Protein 5TQM (pdb70)

CATH classification: 3.40.50.720

Radius of gyration: 25.72 Å; Cα contacts (8 Å, |Δi|>4): 1375; chains: 2; bounding box: 49×78×56 Å

Organism: Sorghum bicolor (NCBI:txid4558)

Nearest PDB structures (foldseek):
  5tqm-assembly2_B  TM=1.002E+00  e=3.250E-68  Sorghum bicolor
  4r1s-assembly2_B  TM=9.923E-01  e=6.490E-55  Petunia x hybrida
  4r1t-assembly1_A  TM=9.819E-01  e=5.863E-53  Petunia x hybrida
  4r1u-assembly1_A  TM=9.666E-01  e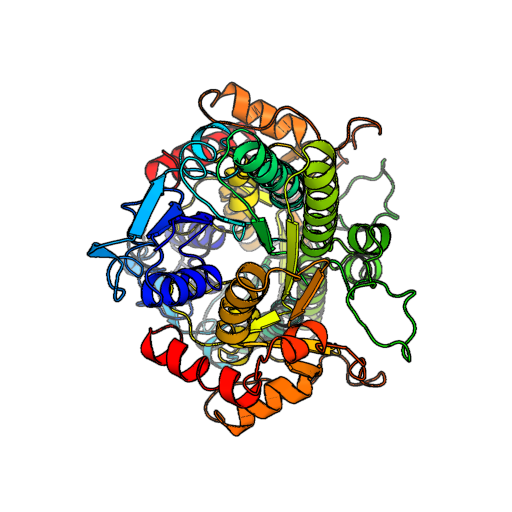=1.944E-49  Medicago truncatula
  4r1u-assembly2_B  TM=9.694E-01  e=1.225E-47  Medicago truncatula

B-factor: mean 86.76, std 12.51, range [52.43, 139.42]

Sequence (630 aa):
GQTVCVTGAAGYIASWLVKMLLEKGYTVKGTVRNPDDPKNAHLKALDGAAERLILCKADLLDYDAICCRAVQGCQGVFHTASPVTDDPEQMVEPAVRGTEYVINAAAEAGTVRRVVFTSSIGAVTMDPSRGPDVVVDESCWSDLEFCKKTRNWYCYGKAVAEQAAWDAARQRGVDLVVVNPVLVVGPLLQPTVNASIAHVLKYLDGSARTFANAVQAYVDVRDVADAHLRVFESPAASGRYLCAERVLHREDVVRILAKLFPEYPVPTRCSDEVNPRKQPYKFSNQKLRDLGLEFRPVSQSLYDDTVKNLQEKGHLPGQTVCVTGAAGYIASWLVKMLLEKGYTVKGTVRNPDDPKNAHLKALDGAAERLILCKADLLDYDAICCRAVQGCQGVFHTASPVTDDPEQMVEPAVRGTEYVINAAAEAGTVRRVVFTSSIGAVTMDPSRGPDVVVDESCWSDLEFCKKTRNWYCYGKAVAEQAAWDAARQRRGVDLVVVNPVLVVGPLLQPTVNASIAHVLKYLDGSARTFANAVQQAYVDVRDVADAHLRVFESPAASGRYLCAERVLHREDVVRILAKLFPEYPVPTRCSDEVNPRKQPYKFSNQKLRDLGLEFRPVSQSLYDTVKNLQEKGHLP

Secondary structure (DSSP, 8-state):
--EEEEETTTSHHHHHHHHHHHTTT-EEEEEES-TTSGGGGGGTTSTTHHHHEEEEE--TT-HHHHHHHHTT-SEEEE-----SS-HHHHHHHHHHHHHHHHHHHHHSS--SEEEEE--GGGTS--TTS-SSS-B-TT----HHHHHHTT-HHHHHHHHHHHHHHHHHHHHT--EEEEEE-EEES---SSS--HHHHHHHHHHSSS-SSB-S-EEEEEEHHHHHHHHHHHHH-TT--B--EE-SEEEEHHHHHHHHHHH-TTS----SBS--SSPPPPPPPB--HHHHTTT--PPPHHHHHHHHHHHHHHTTS--/--EEEEETTTSHHHHHHHHHHHTTT-EEEEEES-TTSGGGTTTTTSTTHHHHEEEEE--TT-HHHHHHHHTT-SEEEE-----SS-HHHHHHHHHHHHHHHHHHHHHHS--SEEEEE--GGGTS--TTS-SSS-B-TT----HHHHHHTT-HHHHHHHHHHHHHHHHHHHHT--EEEEEE-EEES---SSS--HHHHHHHTTTSSS-SSB-S-EEEEEEHHHHHHHHHHHHH-TT--B--EE-SEEEEHHHHHHHHHHH-TTS----SBS-SSSPPPPPPPB--HHHHTTT--PPPHHHHHHHHHHHHHHTTS--

Foldseek 3Di:
DFEEEEEPCLDFLNVLLLQVQQVVVYQYEYEDQDCPDCQCVLQCPHNRCVPRYHYQHDDLLRLVSLLVRLPRGQEYEYEDADQDLPQVRHAPSLQNSLLSNLCSNLVDDNHQEYEYEAACLQFPADPVDDQADAGEQPGGHDLVSCVVVSVNNSNRSNNNVVSNVVSCVVSVHHYEYEYEWLEFFAGSGLDDDDSVCVVCCQQAVVDQAAELDKTFYAYSNLRSVLSVLLRPPPVRHGYAYGTDDMDTRQVSLVLCCVVPVVGNGYNHHPPVDDDRDDTGHYDRVSSVVSVRDTDDPSVRSVNRVVNCVVSPVHD/DFEEEEEPCLDFLNVLLLQVQQVVVYQYEYEDQDPPDCQCVLNCPHDRCVPRYHYQHDDLLRLVSLLVRPAQGQEYEYEDADQDLPLVRHAPSLQNSLLSNLVSNLVNVNHQEYEYEAACLQWPADPVDDQADAGEQPGGHDLVSCVVVSVNNSNRSNNSVVSNVVSCVVSVHHYEYEYEWLEFFAGSGLDDDDSVCVVCCQQAVVDQAAELDKTFYAYSNLRSVLSVLLRPDPVRHGYAYGTDDMDTRQVSLVLCCVVPVVGNGYNHHPDPDDDRDDTGHYDRVSSVVSVRDTDDPSVRSVNRVVNCVVSVVHD

Solvent-accessible surface area: 25785 Å² total; per-residue (Å²): 112,70,37,0,0,0,0,24,0,19,28,15,38,3,0,21,1,0,56,27,0,1,106,127,28,19,34,0,8,0,3,24,170,86,27,133,54,106,129,1,62,34,0,101,87,26,120,6,5,105,133,63,23,100,31,27,119,3,56,34,28,56,70,94,1,2,30,157,3,0,59,54,2,62,0,0,0,4,21,16,40,36,90,50,58,22,43,12,39,0,29,44,10,6,20,78,2,3,61,38,0,0,35,2,3,32,118,59,66,76,20,104,3,0,0,2,10,2,7,13,3,0,4,21,43,36,93,100,69,29,123,105,61,67,0,47,22,92,23,92,15,54,80,136,63,0,39,65,20,31,19,57,56,12,55,0,10,5,44,2,0,85,9,0,64,62,4,5,82,128,133,67,17,66,11,0,0,0,2,7,8,33,6,0,0,8,3,51,6,81,70,53,34,49,18,0,43,79,4,22,6,6,2,74,9,31,0,75,8,3,22,30,34,36,43,2,12,1,1,0,37,0,0,0,34,0,1,7,85,0,2,81,23,115,95,5,74,26,19,12,2,0,1,38,97,18,14,10,48,80,65,3,6,52,32,1,36,171,83,8,105,117,28,69,18,6,118,100,6,70,40,102,130,86,119,89,119,156,72,29,121,50,25,16,98,62,0,121,108,47,48,12,89,31,89,61,2,45,108,0,1,84,47,0,0,75,16,0,45,132,119,66,54,6,138,112,73,34,0,0,0,1,24,0,20,29,15,37,3,0,26,1,0,58,26,0,1,107,118,28,19,33,0,35,0,2,22,161,80,25,130,55,108,138,0,67,34,0,111,88,24,125,8,3,105,122,64,25,85,29,20,122,2,53,34,26,62,67,98,4,1,30,152,1,0,44,48,0,70,0,0,0,4,22,15,43,36,89,51,73,22,42,8,41,0,31,41,11,5,22,76,2,3,64,40,0,1,38,1,2,27,102,33,67,64,19,106,4,0,0,3,11,2,9,15,3,0,3,19,41,36,91,97,68,26,120,102,64,66,0,45,18,90,22,96,16,54,81,73,59,0,44,65,26,69,42,52,58,12,54,0,8,4,43,0,0,81,10,0,63,62,5,6,82,147,104,66,16,64,10,0,0,0,1,7,8,33,7,0,0,15,2,49,4,78,77,54,35,50,20,0,43,85,4,20,6,7,2,73,9,39,0,77,7,1,23,25,34,32,37,2,13,0,1,0,39,0,0,0,31,0,1,6,87,0,2,81,24,116,97,4,71,23,21,12,3,0,1,34,102,22,13,12,46,77,69,4,6,54,37,2,38,170,90,7,102,117,25,67,18,7,120,103,4,79,32,124,139,88,113,99,122,159,75,26,114,50,26,16,98,66,0,117,108,44,49,13,91,32,91,61,2,43,99,1,1,80,38,0,0,76,17,0,49,133,108,67,56,7,139

InterPro domains:
  IPR001509 NAD-dependent epimerase/dehydratase [PF01370] (34-267)
  IPR036291 NAD(P)-binding domain superfamily [SSF51735] (29-338)
  IPR050425 NAD(P)-dependent dehydratase-like [PTHR10366] (33-331)

Structure (mmCIF, N/CA/C/O backbone):
data_5TQM
#
_entry.id   5TQM
#
_cell.length_a   72.231
_cell.length_b   72.231
_cell.length_c   123.055
_cell.angle_alpha   90.00
_cell.angle_beta   90.00
_cell.angle_gamma   120.00
#
_symmetry.space_group_name_H-M   'P 32'
#
loop_
_entity.id
_entity.type
_entity.pdbx_description
1 polymer 'Cinnamoyl-CoA Reductase'
2 non-polymer 'NADP NICOTINAMIDE-ADENINE-DINUCLEOTIDE PHOSPHATE'
3 non-polymer GLYCEROL
4 non-polymer 2,3-DIHYDROXY-1,4-DITHIOBUTANE
#
loop_
_atom_site.group_PDB
_atom_site.id
_atom_site.type_symbol
_atom_site.label_atom_id
_atom_site.label_alt_id
_atom_site.label_comp_id
_atom_site.label_asym_id
_atom_site.label_entity_id
_atom_site.label_seq_id
_atom_site.pdbx_PDB_ins_code
_atom_site.Cartn_x
_atom_site.Cartn_y
_atom_site.Cartn_z
_atom_site.occupancy
_atom_site.B_iso_or_equiv
_atom_site.auth_seq_id
_atom_site.auth_comp_id
_atom_site.auth_asym_id
_atom_site.auth_atom_id
_atom_site.pdbx_PDB_model_num
ATOM 1 N N . GLY A 1 37 ? 52.938 24.515 -12.711 1.00 84.92 31 GLY A N 1
ATOM 2 C CA . GLY A 1 37 ? 52.128 25.169 -11.699 1.00 90.02 31 GLY A CA 1
ATOM 3 C C . GLY A 1 37 ? 52.907 25.486 -10.434 1.00 90.20 31 GLY A C 1
ATOM 4 O O . GLY A 1 37 ? 52.696 24.860 -9.394 1.00 88.40 31 GLY A O 1
ATOM 7 N N . GLN A 1 38 ? 53.807 26.464 -10.527 1.00 92.37 32 GLN A N 1
ATOM 8 C CA . GLN A 1 38 ? 54.624 26.887 -9.390 1.00 88.93 32 GLN A CA 1
ATOM 9 C C . GLN A 1 38 ? 54.303 28.326 -9.001 1.00 87.50 32 GLN A C 1
ATOM 10 O O . GLN A 1 38 ? 53.511 28.995 -9.666 1.00 89.20 32 GLN A O 1
ATOM 24 N N . THR A 1 39 ? 54.935 28.796 -7.927 1.00 86.95 33 THR A N 1
ATOM 25 C CA . THR A 1 39 ? 54.721 30.152 -7.427 1.00 83.88 33 THR A CA 1
ATOM 26 C C . THR A 1 39 ? 56.039 30.918 -7.394 1.00 79.60 33 THR A C 1
ATOM 27 O O . THR A 1 39 ? 57.049 30.404 -6.910 1.00 79.16 33 THR A O 1
ATOM 38 N N . VAL A 1 40 ? 56.015 32.153 -7.893 1.00 73.72 34 VAL A N 1
ATOM 39 C CA . VAL A 1 40 ? 57.217 32.979 -7.982 1.00 73.40 34 VAL A CA 1
ATOM 40 C C . VAL A 1 40 ? 56.949 34.413 -7.533 1.00 68.80 34 VAL A C 1
ATOM 41 O O . VAL A 1 40 ? 55.809 34.875 -7.554 1.00 69.97 34 VAL A O 1
ATOM 54 N N . CYS A 1 41 ? 58.013 35.107 -7.133 1.00 68.45 35 CYS A N 1
ATOM 55 C CA . CYS A 1 41 ? 57.923 36.496 -6.691 1.00 68.93 35 CYS A CA 1
ATOM 56 C C . CYS A 1 41 ? 58.640 37.423 -7.660 1.00 66.87 35 CYS A C 1
ATOM 57 O O . CYS A 1 41 ? 59.710 37.092 -8.168 1.00 71.16 35 CYS A O 1
ATOM 65 N N . VAL A 1 42 ? 58.043 38.584 -7.909 1.00 67.13 36 VAL A N 1
ATOM 66 C CA . VAL A 1 42 ? 58.633 39.586 -8.790 1.00 76.42 36 VAL A CA 1
ATOM 67 C C . VAL A 1 42 ? 58.522 40.950 -8.129 1.00 69.74 36 VAL A C 1
ATOM 68 O O . VAL A 1 42 ? 57.421 41.460 -7.916 1.00 66.97 36 VAL A O 1
ATOM 81 N N . THR A 1 43 ? 59.670 41.541 -7.813 1.00 70.83 37 THR A N 1
ATOM 82 C CA . THR A 1 43 ? 59.700 42.814 -7.106 1.00 75.40 37 THR A CA 1
ATOM 83 C C . THR A 1 43 ? 59.598 43.980 -8.079 1.00 73.46 37 THR A C 1
ATOM 84 O O . THR A 1 43 ? 60.214 43.962 -9.146 1.00 80.11 37 THR A O 1
ATOM 95 N N . GLY A 1 44 ? 58.819 44.993 -7.708 1.00 70.18 38 GLY A N 1
ATOM 96 C CA . GLY A 1 44 ? 58.580 46.123 -8.588 1.00 80.03 38 GLY A CA 1
ATOM 97 C C . GLY A 1 44 ? 57.860 45.645 -9.833 1.00 79.15 38 GLY A C 1
ATOM 98 O O . GLY A 1 44 ? 58.244 45.979 -10.952 1.00 74.80 38 GLY A O 1
ATOM 102 N N . ALA A 1 45 ? 56.813 44.852 -9.623 1.00 78.62 39 ALA A N 1
ATOM 103 C CA . ALA A 1 45 ? 56.164 44.101 -10.694 1.00 73.04 39 ALA A CA 1
ATOM 104 C C . ALA A 1 45 ? 55.526 44.980 -11.769 1.00 79.38 39 ALA A C 1
ATOM 105 O O . ALA A 1 45 ? 55.242 44.504 -12.869 1.00 101.22 39 ALA A O 1
ATOM 112 N N . ALA A 1 46 ? 55.312 46.255 -11.458 1.00 73.37 40 ALA A N 1
ATOM 113 C CA . ALA A 1 46 ? 54.660 47.173 -12.388 1.00 68.81 40 ALA A CA 1
ATOM 114 C C . ALA A 1 46 ? 55.668 48.136 -13.006 1.00 70.74 40 ALA A C 1
ATOM 115 O O . ALA A 1 46 ? 55.331 49.273 -13.345 1.00 64.58 40 ALA A O 1
ATOM 122 N N . GLY A 1 47 ? 56.905 47.670 -13.149 1.00 69.63 41 GLY A N 1
ATOM 123 C CA . GLY A 1 47 ? 57.950 48.442 -13.798 1.00 71.53 41 GLY A CA 1
ATOM 124 C C . GLY A 1 47 ? 57.953 48.186 -15.294 1.00 74.68 41 GLY A C 1
ATOM 125 O O . GLY A 1 47 ? 57.156 47.395 -15.798 1.00 69.71 41 GLY A O 1
ATOM 129 N N . TYR A 1 48 ? 58.854 48.856 -16.004 1.00 71.35 42 TYR A N 1
ATOM 130 C CA . TYR A 1 48 ? 58.945 48.718 -17.451 1.00 64.01 42 TYR A CA 1
ATOM 131 C C . TYR A 1 48 ? 59.281 47.287 -17.862 1.00 68.42 42 TYR A C 1
ATOM 132 O O . TYR A 1 48 ? 58.530 46.650 -18.601 1.00 73.81 42 TYR A O 1
ATOM 150 N N . ILE A 1 49 ? 60.409 46.787 -17.373 1.00 66.73 43 ILE A N 1
ATOM 151 C CA . ILE A 1 49 ? 60.851 45.432 -17.682 1.00 61.83 43 ILE A CA 1
ATOM 152 C C . ILE A 1 49 ? 60.039 44.393 -16.907 1.00 65.87 43 ILE A C 1
ATOM 153 O O . ILE A 1 49 ? 59.823 43.281 -17.386 1.00 56.75 43 ILE A O 1
ATOM 169 N N . ALA A 1 50 ? 59.589 44.760 -15.712 1.00 80.08 44 ALA A N 1
ATOM 170 C CA . ALA A 1 50 ? 58.883 43.825 -14.840 1.00 76.63 44 ALA A CA 1
ATOM 171 C C . ALA A 1 50 ? 57.492 43.478 -15.370 1.00 74.73 44 ALA A C 1
ATOM 172 O O . ALA A 1 50 ? 57.113 42.307 -15.404 1.00 71.79 44 ALA A O 1
ATOM 179 N N . SER A 1 51 ? 56.738 44.495 -15.778 1.00 70.45 45 SER A N 1
ATOM 180 C CA . SER A 1 51 ? 55.375 44.298 -16.269 1.00 77.50 45 SER A CA 1
ATOM 181 C C . SER A 1 51 ? 55.323 43.256 -17.386 1.00 76.18 45 SER A C 1
ATOM 182 O O . SER A 1 51 ? 54.333 42.537 -17.534 1.00 71.65 45 SER A O 1
ATOM 190 N N . TRP A 1 52 ? 56.394 43.178 -18.169 1.00 78.20 46 TRP A N 1
ATOM 191 C CA . TRP A 1 52 ? 56.494 42.182 -19.228 1.00 72.77 46 TRP A CA 1
ATOM 192 C C . TRP A 1 52 ? 56.835 40.808 -18.661 1.00 72.37 46 TRP A C 1
ATOM 193 O O . TRP A 1 52 ? 56.454 39.786 -19.229 1.00 69.56 46 TRP A O 1
ATOM 214 N N . LEU A 1 53 ? 57.553 40.788 -17.541 1.00 85.23 47 LEU A N 1
ATOM 215 C CA . LEU A 1 53 ? 57.929 39.532 -16.900 1.00 77.35 47 LEU A CA 1
ATOM 216 C C . LEU A 1 53 ? 56.701 38.839 -16.326 1.00 70.83 47 LEU A C 1
ATOM 217 O O . LEU A 1 53 ? 56.578 37.616 -16.391 1.00 65.95 47 LEU A O 1
ATOM 233 N N . VAL A 1 54 ? 55.792 39.635 -15.771 1.00 73.62 48 VAL A N 1
ATOM 234 C CA . VAL A 1 54 ? 54.560 39.113 -15.195 1.00 76.53 48 VAL A CA 1
ATOM 235 C C . VAL A 1 54 ? 53.670 38.493 -16.269 1.00 77.53 48 VAL A C 1
ATOM 236 O O . VAL A 1 54 ? 53.102 37.417 -16.070 1.00 73.77 48 VAL A O 1
ATOM 249 N N . LYS A 1 55 ? 53.551 39.176 -17.404 1.00 75.98 49 LYS A N 1
ATOM 250 C CA . LYS A 1 55 ? 52.719 38.698 -18.504 1.00 77.37 49 LYS A CA 1
ATOM 251 C C . LYS A 1 55 ? 53.167 37.313 -18.960 1.00 77.10 49 LYS A C 1
ATOM 252 O O . LYS A 1 55 ? 52.352 36.401 -19.099 1.00 71.58 49 LYS A O 1
ATOM 271 N N . MET A 1 56 ? 54.467 37.166 -19.191 1.00 73.33 50 MET A N 1
ATOM 272 C CA . MET A 1 56 ? 55.024 35.899 -19.642 1.00 72.02 50 MET A CA 1
ATOM 273 C C . MET A 1 56 ? 54.853 34.814 -18.588 1.00 76.52 50 MET A C 1
ATOM 274 O O . MET A 1 56 ? 54.525 33.672 -18.911 1.00 76.88 50 MET A O 1
ATOM 288 N N . LEU A 1 57 ? 55.079 35.173 -17.328 1.00 79.39 51 LEU A N 1
ATOM 289 C CA . LEU A 1 57 ? 54.907 34.236 -16.226 1.00 76.38 51 LEU A CA 1
ATOM 290 C C . LEU A 1 57 ? 53.455 33.780 -16.116 1.00 80.63 51 LEU A C 1
ATOM 291 O O . LEU A 1 57 ? 53.175 32.582 -16.121 1.00 85.04 51 LEU A O 1
ATOM 307 N N . LEU A 1 58 ? 52.536 34.738 -16.031 1.00 74.94 52 LEU A N 1
ATOM 308 C CA . LEU A 1 58 ? 51.115 34.426 -15.910 1.00 79.27 52 LEU A CA 1
ATOM 309 C C . LEU A 1 58 ? 50.614 33.553 -17.058 1.00 85.50 52 LEU A C 1
ATOM 310 O O . LEU A 1 58 ? 49.676 32.778 -16.888 1.00 87.92 52 LEU A O 1
ATOM 326 N N . GLU A 1 59 ? 51.248 33.674 -18.221 1.00 86.95 53 GLU A N 1
ATOM 327 C CA . GLU A 1 59 ? 50.816 32.944 -19.411 1.00 90.40 53 GLU A CA 1
ATOM 328 C C . GLU A 1 59 ? 51.255 31.478 -19.410 1.00 91.67 53 GLU A C 1
ATOM 329 O O . GLU A 1 59 ? 50.758 30.684 -20.211 1.00 97.44 53 GLU A O 1
ATOM 341 N N . LYS A 1 60 ? 52.179 31.125 -18.520 1.00 91.06 54 LYS A N 1
ATOM 342 C CA . LYS A 1 60 ? 52.697 29.757 -18.449 1.00 91.88 54 LYS A CA 1
ATOM 343 C C . LYS A 1 60 ? 52.262 29.036 -17.176 1.00 91.19 54 LYS A C 1
ATOM 344 O O . LYS A 1 60 ? 52.894 28.066 -16.757 1.00 88.55 54 LYS A O 1
ATOM 363 N N . GLY A 1 61 ? 51.185 29.513 -16.563 1.00 91.29 55 GLY A N 1
ATOM 364 C CA . GLY A 1 61 ? 50.608 28.848 -15.409 1.00 94.40 55 GLY A CA 1
ATOM 365 C C . GLY A 1 61 ? 51.388 29.063 -14.127 1.00 95.25 55 GLY A C 1
ATOM 366 O O . GLY A 1 61 ? 51.391 28.200 -13.247 1.00 104.57 55 GLY A O 1
ATOM 370 N N . TYR A 1 62 ? 52.045 30.214 -14.019 1.00 92.14 56 TYR A N 1
ATOM 371 C CA . TYR A 1 62 ? 52.773 30.576 -12.807 1.00 86.01 56 TYR A CA 1
ATOM 372 C C . TYR A 1 62 ? 51.935 31.474 -11.908 1.00 87.22 56 TYR A C 1
ATOM 373 O O . TYR A 1 62 ? 51.247 32.377 -12.388 1.00 87.24 56 TYR A O 1
ATOM 391 N N . THR A 1 63 ? 52.002 31.223 -10.604 1.00 85.81 57 THR A N 1
ATOM 392 C CA . THR A 1 63 ? 51.442 32.138 -9.616 1.00 81.63 57 THR A CA 1
ATOM 393 C C . THR A 1 63 ? 52.476 33.218 -9.330 1.00 78.32 57 THR A C 1
ATOM 394 O O . THR A 1 63 ? 53.574 32.924 -8.861 1.00 82.80 57 THR A O 1
ATOM 405 N N . VAL A 1 64 ? 52.123 34.466 -9.621 1.00 74.73 58 VAL A N 1
ATOM 406 C CA . VAL A 1 64 ? 53.065 35.572 -9.498 1.00 77.42 58 VAL A CA 1
ATOM 407 C C . VAL A 1 64 ? 52.686 36.490 -8.346 1.00 78.65 58 VAL A C 1
ATOM 408 O O . VAL A 1 64 ? 51.626 37.116 -8.363 1.00 79.11 58 VAL A O 1
ATOM 421 N N . LYS A 1 65 ? 53.562 36.560 -7.347 1.00 78.20 59 LYS A N 1
ATOM 422 C CA . LYS A 1 65 ? 53.419 37.520 -6.260 1.00 78.93 59 LYS A CA 1
ATOM 423 C C . LYS A 1 65 ? 54.181 38.788 -6.625 1.00 73.21 59 LYS A C 1
ATOM 424 O O . LYS A 1 65 ? 55.411 38.783 -6.694 1.00 69.94 59 LYS A O 1
ATOM 428 N N . GLY A 1 66 ? 53.444 39.868 -6.865 1.00 71.75 60 GLY A N 1
ATOM 429 C CA . GLY A 1 66 ? 54.031 41.110 -7.336 1.00 71.69 60 GLY A CA 1
ATOM 430 C C . GLY A 1 66 ? 54.161 42.149 -6.244 1.00 73.90 60 GLY A C 1
ATOM 431 O O . GLY A 1 66 ? 53.161 42.671 -5.757 1.00 76.85 60 GLY A O 1
ATOM 435 N N . THR A 1 67 ? 55.395 42.470 -5.872 1.00 71.18 61 THR A N 1
ATOM 436 C CA . THR A 1 67 ? 55.626 43.449 -4.818 1.00 77.60 61 THR A CA 1
ATOM 437 C C . THR A 1 67 ? 55.540 44.852 -5.404 1.00 76.64 61 THR A C 1
ATOM 438 O O . THR A 1 67 ? 56.241 45.177 -6.361 1.00 74.96 61 THR A O 1
ATOM 449 N N . VAL A 1 68 ? 54.659 45.668 -4.836 1.00 79.94 62 VAL A N 1
ATOM 450 C CA . VAL A 1 68 ? 54.560 47.073 -5.208 1.00 83.26 62 VAL A CA 1
ATOM 451 C C . VAL A 1 68 ? 54.323 47.907 -3.955 1.00 84.39 62 VAL A C 1
ATOM 452 O O . VAL A 1 68 ? 53.879 47.391 -2.931 1.00 88.95 62 VAL A O 1
ATOM 465 N N . ARG A 1 69 ? 54.637 49.194 -4.042 1.00 83.20 63 ARG A N 1
ATOM 466 C CA . ARG A 1 69 ? 54.455 50.118 -2.930 1.00 81.69 63 ARG A CA 1
ATOM 467 C C . ARG A 1 69 ? 53.015 50.141 -2.418 1.00 89.13 63 ARG A C 1
ATOM 468 O O . ARG A 1 69 ? 52.783 50.162 -1.209 1.00 99.33 63 ARG A O 1
ATOM 489 N N . ASN A 1 70 ? 52.056 50.142 -3.340 1.00 90.16 64 ASN A N 1
ATOM 490 C CA . ASN A 1 70 ? 50.639 50.214 -2.989 1.00 93.26 64 ASN A CA 1
ATOM 491 C C . ASN A 1 70 ? 49.771 49.438 -3.984 1.00 91.04 64 ASN A C 1
ATOM 492 O O . ASN A 1 70 ? 49.385 49.980 -5.019 1.00 89.95 64 ASN A O 1
ATOM 503 N N . PRO A 1 71 ? 49.456 48.167 -3.669 1.00 91.18 65 PRO A N 1
ATOM 504 C CA . PRO A 1 71 ? 48.698 47.272 -4.556 1.00 90.21 65 PRO A CA 1
ATOM 505 C C . PRO A 1 71 ? 47.430 47.868 -5.174 1.00 92.67 65 PRO A C 1
ATOM 506 O O . PRO A 1 71 ? 46.971 47.354 -6.195 1.00 99.12 65 PRO A O 1
ATOM 517 N N . ASP A 1 72 ? 46.880 48.920 -4.574 1.00 92.26 66 ASP A N 1
ATOM 518 C CA . ASP A 1 72 ? 45.627 49.508 -5.046 1.00 95.02 66 ASP A CA 1
ATOM 519 C C . ASP A 1 72 ? 45.817 50.921 -5.591 1.00 91.35 66 ASP A C 1
ATOM 520 O O . ASP A 1 72 ? 44.854 51.674 -5.727 1.00 89.67 66 ASP A O 1
ATOM 529 N N . ASP A 1 73 ? 47.059 51.277 -5.904 1.00 95.26 67 ASP A N 1
ATOM 530 C CA . ASP A 1 73 ? 47.335 52.532 -6.596 1.00 98.57 67 ASP A CA 1
ATOM 531 C C . ASP A 1 73 ? 47.104 52.332 -8.097 1.00 95.42 67 ASP A C 1
ATOM 532 O O . ASP A 1 73 ? 47.346 51.239 -8.612 1.00 91.64 67 ASP A O 1
ATOM 541 N N . PRO A 1 74 ? 46.625 53.375 -8.803 1.00 96.89 68 PRO A N 1
ATOM 542 C CA . PRO A 1 74 ? 46.350 53.228 -10.242 1.00 92.86 68 PRO A CA 1
ATOM 543 C C . PRO A 1 74 ? 47.554 52.788 -11.079 1.00 91.80 68 PRO A C 1
ATOM 544 O O . PRO A 1 74 ? 47.356 52.240 -12.161 1.00 92.29 68 PRO A O 1
ATOM 555 N N . LYS A 1 75 ? 48.768 53.014 -10.585 1.00 93.10 69 LYS A N 1
ATOM 556 C CA . LYS A 1 75 ? 49.982 52.635 -11.310 1.00 94.49 69 LYS A CA 1
ATOM 557 C C . LYS A 1 75 ? 50.014 51.152 -11.677 1.00 90.04 69 LYS A C 1
ATOM 558 O O . LYS A 1 75 ? 50.706 50.758 -12.614 1.00 94.88 69 LYS A O 1
ATOM 577 N N . ASN A 1 76 ? 49.267 50.339 -10.936 1.00 89.50 70 ASN A N 1
ATOM 578 C CA . ASN A 1 76 ? 49.277 48.890 -11.124 1.00 89.28 70 ASN A CA 1
ATOM 579 C C . ASN A 1 76 ? 48.044 48.386 -11.863 1.00 90.07 70 ASN A C 1
ATOM 580 O O . ASN A 1 76 ? 47.820 47.178 -11.959 1.00 89.95 70 ASN A O 1
ATOM 591 N N . ALA A 1 77 ? 47.244 49.314 -12.378 1.00 92.53 71 ALA A N 1
ATOM 592 C CA . ALA A 1 77 ? 46.024 48.966 -13.099 1.00 90.92 71 ALA A CA 1
ATOM 593 C C . ALA A 1 77 ? 46.325 48.096 -14.317 1.00 88.54 71 ALA A C 1
ATOM 594 O O . ALA A 1 77 ? 45.482 47.312 -14.755 1.00 92.46 71 ALA A O 1
ATOM 601 N N . HIS A 1 78 ? 47.536 48.230 -14.851 1.00 87.15 72 HIS A N 1
ATOM 602 C CA . HIS A 1 78 ? 47.930 47.511 -16.056 1.00 89.25 72 HIS A CA 1
ATOM 603 C C . HIS A 1 78 ? 48.471 46.115 -15.754 1.00 88.93 72 HIS A C 1
ATOM 604 O O . HIS A 1 78 ? 49.127 45.511 -16.599 1.00 88.03 72 HIS A O 1
ATOM 618 N N . LEU A 1 79 ? 48.202 45.612 -14.551 1.00 91.63 73 LEU A N 1
ATOM 619 C CA . LEU A 1 79 ? 48.627 44.267 -14.159 1.00 88.91 73 LEU A CA 1
ATOM 620 C C . LEU A 1 79 ? 47.430 43.370 -13.851 1.00 87.58 73 LEU A C 1
ATOM 621 O O . LEU A 1 79 ? 47.535 42.144 -13.893 1.00 85.08 73 LEU A O 1
ATOM 637 N N . LYS A 1 80 ? 46.297 43.991 -13.543 1.00 89.68 74 LYS A N 1
ATOM 638 C CA . LYS A 1 80 ? 45.086 43.270 -13.166 1.00 92.44 74 LYS A CA 1
ATOM 639 C C . LYS A 1 80 ? 44.206 42.940 -14.368 1.00 95.84 74 LYS A C 1
ATOM 640 O O . LYS A 1 80 ? 43.057 42.529 -14.204 1.00 102.53 74 LYS A O 1
ATOM 659 N N . ALA A 1 81 ? 44.751 43.121 -15.570 1.00 94.88 75 ALA A N 1
ATOM 660 C CA . ALA A 1 81 ? 44.005 42.892 -16.805 1.00 93.67 75 ALA A CA 1
ATOM 661 C C . ALA A 1 81 ? 44.792 41.997 -17.754 1.00 93.65 75 ALA A C 1
ATOM 662 O O . ALA A 1 81 ? 44.676 42.115 -18.974 1.00 96.07 75 ALA A O 1
ATOM 669 N N . LEU A 1 82 ? 45.588 41.099 -17.182 1.00 91.17 76 LEU A N 1
ATOM 670 C CA . LEU A 1 82 ? 46.398 40.171 -17.963 1.00 93.00 76 LEU A CA 1
ATOM 671 C C . LEU A 1 82 ? 45.800 38.772 -17.921 1.00 96.66 76 LEU A C 1
ATOM 672 O O . LEU A 1 82 ? 45.133 38.403 -16.954 1.00 95.01 76 LEU A O 1
ATOM 688 N N . ASP A 1 83 ? 46.051 37.994 -18.969 1.00 99.60 77 ASP A N 1
ATOM 689 C CA . ASP A 1 83 ? 45.496 36.650 -19.073 1.00 102.65 77 ASP A CA 1
ATOM 690 C C . ASP A 1 83 ? 46.083 35.745 -17.994 1.00 102.21 77 ASP A C 1
ATOM 691 O O . ASP A 1 83 ? 47.026 34.994 -18.243 1.00 112.37 77 ASP A O 1
ATOM 700 N N . GLY A 1 84 ? 45.514 35.830 -16.795 1.00 96.39 78 GLY A N 1
ATOM 701 C CA . GLY A 1 84 ? 45.955 35.026 -15.669 1.00 90.94 78 GLY A CA 1
ATOM 702 C C . GLY A 1 84 ? 46.108 35.841 -14.398 1.00 89.76 78 GLY A C 1
ATOM 703 O O . GLY A 1 84 ? 46.408 35.294 -13.336 1.00 84.26 78 GLY A O 1
ATOM 707 N N . ALA A 1 85 ? 45.892 37.150 -14.499 1.00 89.29 79 ALA A N 1
ATOM 708 C CA . ALA A 1 85 ? 46.080 38.043 -13.362 1.00 84.38 79 ALA A CA 1
ATOM 709 C C . ALA A 1 85 ? 44.999 37.816 -12.315 1.00 83.52 79 ALA A C 1
ATOM 710 O O . ALA A 1 85 ? 45.288 37.670 -11.128 1.00 82.81 79 ALA A O 1
ATOM 717 N N . ALA A 1 86 ? 43.750 37.790 -12.765 1.00 83.16 80 ALA A N 1
ATOM 718 C CA . ALA A 1 86 ? 42.614 37.597 -11.875 1.00 82.01 80 ALA A CA 1
ATOM 719 C C . ALA A 1 86 ? 42.739 36.287 -11.098 1.00 80.32 80 ALA A C 1
ATOM 720 O O . ALA A 1 86 ? 42.212 36.157 -9.994 1.00 73.42 80 ALA A O 1
ATOM 727 N N . GLU A 1 87 ? 43.452 35.327 -11.680 1.00 83.24 81 GLU A N 1
ATOM 728 C CA . GLU A 1 87 ? 43.516 33.975 -11.140 1.00 83.75 81 GLU A CA 1
ATOM 729 C C . GLU A 1 87 ? 44.796 33.697 -10.361 1.00 86.22 81 GLU A C 1
ATOM 730 O O . GLU A 1 87 ? 44.787 32.917 -9.407 1.00 80.86 81 GLU A O 1
ATOM 742 N N . ARG A 1 88 ? 45.891 34.339 -10.761 1.00 83.52 82 ARG A N 1
ATOM 743 C CA . ARG A 1 88 ? 47.207 33.976 -10.248 1.00 80.60 82 ARG A CA 1
ATOM 744 C C . ARG A 1 88 ? 48.151 35.160 -10.026 1.00 79.52 82 ARG A C 1
ATOM 745 O O . ARG A 1 88 ? 49.344 34.959 -9.793 1.00 82.09 82 ARG A O 1
ATOM 766 N N . LEU A 1 89 ? 47.630 36.383 -10.094 1.00 76.63 83 LEU A N 1
ATOM 767 C CA . LEU A 1 89 ? 48.412 37.555 -9.702 1.00 78.58 83 LEU A CA 1
ATOM 768 C C . LEU A 1 89 ? 48.000 38.005 -8.313 1.00 85.91 83 LEU A C 1
ATOM 769 O O . LEU A 1 89 ? 46.811 38.134 -8.016 1.00 86.90 83 LEU A O 1
ATOM 785 N N . ILE A 1 90 ? 48.998 38.244 -7.470 1.00 90.82 84 ILE A N 1
ATOM 786 C CA . ILE A 1 90 ? 48.772 38.683 -6.101 1.00 85.32 84 ILE A CA 1
ATOM 787 C C . ILE A 1 90 ? 49.710 39.842 -5.785 1.00 86.12 84 ILE A C 1
ATOM 788 O O . ILE A 1 90 ? 50.913 39.648 -5.611 1.00 87.52 84 ILE A O 1
ATOM 804 N N . LEU A 1 91 ? 49.154 41.047 -5.718 1.00 83.82 85 LEU A N 1
ATOM 805 C CA . LEU A 1 91 ? 49.950 42.238 -5.453 1.00 82.00 85 LEU A CA 1
ATOM 806 C C . LEU A 1 91 ? 50.234 42.399 -3.963 1.00 83.54 85 LEU A C 1
ATOM 807 O O . LEU A 1 91 ? 49.329 42.658 -3.167 1.00 83.37 85 LEU A O 1
ATOM 823 N N . CYS A 1 92 ? 51.504 42.247 -3.602 1.00 81.85 86 CYS A N 1
ATOM 824 C CA . CYS A 1 92 ? 51.943 42.343 -2.217 1.00 72.54 86 CYS A CA 1
ATOM 825 C C . CYS A 1 92 ? 52.479 43.734 -1.901 1.00 79.59 86 CYS A C 1
ATOM 826 O O . CYS A 1 92 ? 53.335 44.254 -2.612 1.00 75.38 86 CYS A O 1
ATOM 834 N N . LYS A 1 93 ? 51.972 44.336 -0.830 1.00 93.13 87 LYS A N 1
ATOM 835 C CA . LYS A 1 93 ? 52.463 45.634 -0.388 1.00 85.96 87 LYS A CA 1
ATOM 836 C C . LYS A 1 93 ? 53.828 45.453 0.265 1.00 80.12 87 LYS A C 1
ATOM 837 O O . LYS A 1 93 ? 53.960 44.705 1.231 1.00 72.13 87 LYS A O 1
ATOM 856 N N . ALA A 1 94 ? 54.841 46.126 -0.276 1.00 81.19 88 ALA A N 1
ATOM 857 C CA . ALA A 1 94 ? 56.199 46.007 0.246 1.00 77.84 88 ALA A CA 1
ATOM 858 C C . ALA A 1 94 ? 57.154 47.014 -0.385 1.00 72.35 88 ALA A C 1
ATOM 859 O O . ALA A 1 94 ? 57.321 47.041 -1.600 1.00 80.14 88 ALA A O 1
ATOM 866 N N . ASP A 1 95 ? 57.773 47.843 0.449 1.00 79.02 89 ASP A N 1
ATOM 867 C CA . ASP A 1 95 ? 58.921 48.637 0.027 1.00 79.00 89 ASP A CA 1
ATOM 868 C C . ASP A 1 95 ? 60.125 47.707 -0.025 1.00 79.25 89 ASP A C 1
ATOM 869 O O . ASP A 1 95 ? 60.109 46.644 0.589 1.00 78.39 89 ASP A O 1
ATOM 878 N N . LEU A 1 96 ? 61.163 48.095 -0.756 1.00 87.09 90 LEU A N 1
ATOM 879 C CA . LEU A 1 96 ? 62.325 47.226 -0.922 1.00 83.94 90 LEU A CA 1
ATOM 880 C C . LEU A 1 96 ? 63.222 47.227 0.310 1.00 79.62 90 LEU A C 1
ATOM 881 O O . LEU A 1 96 ? 63.992 46.290 0.520 1.00 78.38 90 LEU A O 1
ATOM 897 N N . LEU A 1 97 ? 63.111 48.273 1.125 1.00 82.16 91 LEU A N 1
ATOM 898 C CA . LEU A 1 97 ? 63.931 48.405 2.327 1.00 82.91 91 LEU A CA 1
ATOM 899 C C . LEU A 1 97 ? 63.186 47.933 3.573 1.00 74.58 91 LEU A C 1
ATOM 900 O O . LEU A 1 97 ? 63.663 48.105 4.694 1.00 88.01 91 LEU A O 1
ATOM 916 N N . ASP A 1 98 ? 62.021 47.328 3.363 1.00 76.27 92 ASP A N 1
ATOM 917 C CA . ASP A 1 98 ? 61.236 46.740 4.441 1.00 78.36 92 ASP A CA 1
ATOM 918 C C . ASP A 1 98 ? 61.446 45.230 4.433 1.00 80.40 92 ASP A C 1
ATOM 919 O O . ASP A 1 98 ? 60.699 44.498 3.786 1.00 84.93 92 ASP A O 1
ATOM 928 N N . TYR A 1 99 ? 62.467 44.780 5.159 1.00 78.62 93 TYR A N 1
ATOM 929 C CA . TYR A 1 99 ? 62.858 43.371 5.190 1.00 78.21 93 TYR A CA 1
ATOM 930 C C . TYR A 1 99 ? 61.673 42.430 5.392 1.00 78.41 93 TYR A C 1
ATOM 931 O O . TYR A 1 99 ? 61.512 41.456 4.657 1.00 78.20 93 TYR A O 1
ATOM 949 N N . ASP A 1 100 ? 60.853 42.720 6.396 1.00 79.09 94 ASP A N 1
ATOM 950 C CA . ASP A 1 100 ? 59.730 41.854 6.739 1.00 80.87 94 ASP A CA 1
ATOM 951 C C . ASP A 1 100 ? 58.697 41.820 5.621 1.00 81.46 94 ASP A C 1
ATOM 952 O O . ASP A 1 100 ? 58.106 40.777 5.341 1.00 85.72 94 ASP A O 1
ATOM 961 N N . ALA A 1 101 ? 58.487 42.964 4.979 1.00 79.75 95 ALA A N 1
ATOM 962 C CA . ALA A 1 101 ? 57.533 43.058 3.883 1.00 81.36 95 ALA A CA 1
ATOM 963 C C . ALA A 1 101 ? 57.963 42.172 2.717 1.00 83.49 95 ALA A C 1
ATOM 964 O O . ALA A 1 101 ? 57.123 41.587 2.034 1.00 89.41 95 ALA A O 1
ATOM 971 N N . ILE A 1 102 ? 59.270 42.074 2.493 1.00 81.08 96 ILE A N 1
ATOM 972 C CA . ILE A 1 102 ? 59.799 41.210 1.443 1.00 81.91 96 ILE A CA 1
ATOM 973 C C . ILE A 1 102 ? 59.538 39.747 1.773 1.00 81.98 96 ILE A C 1
ATOM 974 O O . ILE A 1 102 ? 59.067 38.988 0.926 1.00 82.15 96 ILE A O 1
ATOM 990 N N A CYS A 1 103 ? 59.857 39.357 3.004 0.55 82.86 97 CYS A N 1
ATOM 991 N N B CYS A 1 103 ? 59.837 39.357 3.008 0.45 82.59 97 CYS A N 1
ATOM 992 C CA A CYS A 1 103 ? 59.691 37.977 3.448 0.55 82.36 97 CYS A CA 1
ATOM 993 C CA B CYS A 1 103 ? 59.702 37.966 3.421 0.45 82.32 97 CYS A CA 1
ATOM 994 C C A CYS A 1 103 ? 58.253 37.506 3.292 0.55 81.68 97 CYS A C 1
ATOM 995 C C B CYS A 1 103 ? 58.252 37.497 3.324 0.45 81.61 97 CYS A C 1
ATOM 996 O O A CYS A 1 103 ? 58.001 36.334 3.017 0.55 80.74 97 CYS A O 1
ATOM 997 O O B CYS A 1 103 ? 57.991 36.312 3.122 0.45 79.98 97 CYS A O 1
ATOM 1012 N N . ARG A 1 104 ? 57.314 38.427 3.470 1.00 82.27 98 ARG A N 1
ATOM 1013 C CA . ARG A 1 104 ? 55.899 38.113 3.316 1.00 83.27 98 ARG A CA 1
ATOM 1014 C C . ARG A 1 104 ? 55.581 37.756 1.865 1.00 79.70 98 ARG A C 1
ATOM 1015 O O . ARG A 1 104 ? 54.771 36.868 1.595 1.00 76.29 98 ARG A O 1
ATOM 1036 N N . ALA A 1 105 ? 56.239 38.441 0.935 1.00 82.69 99 ALA A N 1
ATOM 1037 C CA . ALA A 1 105 ? 56.010 38.230 -0.490 1.00 81.90 99 ALA A CA 1
ATOM 1038 C C . ALA A 1 105 ? 56.818 37.045 -1.012 1.00 80.58 99 ALA A C 1
ATOM 1039 O O . ALA A 1 105 ? 56.338 36.267 -1.835 1.00 87.55 99 ALA A O 1
ATOM 1046 N N . VAL A 1 106 ? 58.048 36.923 -0.529 1.00 79.28 100 VAL A N 1
ATOM 1047 C CA . VAL A 1 106 ? 58.960 35.867 -0.959 1.00 77.55 100 VAL A CA 1
ATOM 1048 C C . VAL A 1 106 ? 58.576 34.505 -0.382 1.00 76.32 100 VAL A C 1
ATOM 1049 O O . VAL A 1 106 ? 58.887 33.469 -0.966 1.00 79.42 100 VAL A O 1
ATOM 1062 N N . GLN A 1 107 ? 57.884 34.504 0.752 1.00 82.59 101 GLN A N 1
ATOM 1063 C CA . GLN A 1 107 ? 57.514 33.252 1.405 1.00 82.66 101 GLN A CA 1
ATOM 1064 C C . GLN A 1 107 ? 56.445 32.499 0.623 1.00 76.70 101 GLN A C 1
ATOM 1065 O O . GLN A 1 107 ? 55.460 33.082 0.167 1.00 73.97 101 GLN A O 1
ATOM 1069 N N . GLY A 1 108 ? 56.668 31.198 0.462 1.00 68.04 102 GLY A N 1
ATOM 1070 C CA . GLY A 1 108 ? 55.744 30.332 -0.247 1.00 79.98 102 GLY A CA 1
ATOM 1071 C C . GLY A 1 108 ? 56.066 30.206 -1.726 1.00 86.25 102 GLY A C 1
ATOM 1072 O O . GLY A 1 108 ? 55.323 29.566 -2.472 1.00 81.65 102 GLY A O 1
ATOM 1076 N N . CYS A 1 109 ? 57.177 30.807 -2.145 1.00 82.65 103 CYS A N 1
ATOM 1077 C CA . CYS A 1 109 ? 57.539 30.867 -3.557 1.00 81.04 103 CYS A CA 1
ATOM 1078 C C . CYS A 1 109 ? 58.726 29.961 -3.860 1.00 89.43 103 CYS A C 1
ATOM 1079 O O . CYS A 1 109 ? 59.635 29.825 -3.039 1.00 78.76 103 CYS A O 1
ATOM 1087 N N . GLN A 1 110 ? 58.711 29.344 -5.041 1.00 83.43 104 GLN A N 1
ATOM 1088 C CA . GLN A 1 110 ? 59.802 28.474 -5.470 1.00 80.26 104 GLN A CA 1
ATOM 1089 C C . GLN A 1 110 ? 60.878 29.246 -6.227 1.00 77.76 104 GLN A C 1
ATOM 1090 O O . GLN A 1 110 ? 61.955 28.713 -6.497 1.00 77.38 104 GLN A O 1
ATOM 1104 N N . GLY A 1 111 ? 60.584 30.494 -6.576 1.00 73.52 105 GLY A N 1
ATOM 1105 C CA . GLY A 1 111 ? 61.526 31.321 -7.309 1.00 76.97 105 GLY A CA 1
ATOM 1106 C C . GLY A 1 111 ? 61.273 32.797 -7.087 1.00 75.33 105 GLY A C 1
ATOM 1107 O O . GLY A 1 111 ? 60.166 33.192 -6.722 1.00 75.72 105 GLY A O 1
ATOM 1111 N N . VAL A 1 112 ? 62.299 33.614 -7.307 1.00 73.97 106 VAL A N 1
ATOM 1112 C CA . VAL A 1 112 ? 62.195 35.052 -7.083 1.00 72.02 106 VAL A CA 1
ATOM 1113 C C . VAL A 1 112 ? 62.933 35.822 -8.166 1.00 68.04 106 VAL A C 1
ATOM 1114 O O . VAL A 1 112 ? 64.048 35.464 -8.545 1.00 71.96 106 VAL A O 1
ATOM 1127 N N . PHE A 1 113 ? 62.296 36.883 -8.654 1.00 62.75 107 PHE A N 1
ATOM 1128 C CA . PHE A 1 113 ? 62.876 37.742 -9.677 1.00 68.82 107 PHE A CA 1
ATOM 1129 C C . PHE A 1 113 ? 63.022 39.158 -9.139 1.00 69.63 107 PHE A C 1
ATOM 1130 O O . PHE A 1 113 ? 62.084 39.952 -9.185 1.00 73.93 107 PHE A O 1
ATOM 1147 N N . HIS A 1 114 ? 64.209 39.465 -8.628 1.00 74.61 108 HIS A N 1
ATOM 1148 C CA . HIS A 1 114 ? 64.481 40.771 -8.042 1.00 75.04 108 HIS A CA 1
ATOM 1149 C C . HIS A 1 114 ? 64.807 41.789 -9.134 1.00 70.60 108 HIS A C 1
ATOM 1150 O O . HIS A 1 114 ? 65.963 41.936 -9.536 1.00 67.02 108 HIS A O 1
ATOM 1164 N N . THR A 1 115 ? 63.777 42.485 -9.606 1.00 69.15 109 THR A N 1
ATOM 1165 C CA . THR A 1 115 ? 63.929 43.465 -10.678 1.00 76.02 109 THR A CA 1
ATOM 1166 C C . THR A 1 115 ? 63.872 44.888 -10.140 1.00 71.43 109 THR A C 1
ATOM 1167 O O . THR A 1 115 ? 64.417 45.810 -10.745 1.00 70.66 109 THR A O 1
ATOM 1178 N N . ALA A 1 116 ? 63.206 45.061 -9.003 1.00 68.87 110 ALA A N 1
ATOM 1179 C CA . ALA A 1 116 ? 63.057 46.379 -8.400 1.00 68.30 110 ALA A CA 1
ATOM 1180 C C . ALA A 1 116 ? 64.418 46.964 -8.047 1.00 61.98 110 ALA A C 1
ATOM 1181 O O . ALA A 1 116 ? 65.294 46.266 -7.534 1.00 56.17 110 ALA A O 1
ATOM 1188 N N . SER A 1 117 ? 64.586 48.250 -8.328 1.00 53.57 111 SER A N 1
ATOM 1189 C CA . SER A 1 117 ? 65.833 48.942 -8.047 1.00 60.41 111 SER A CA 1
ATOM 1190 C C . SER A 1 117 ? 65.685 50.425 -8.343 1.00 66.35 111 SER A C 1
ATOM 1191 O O . SER A 1 117 ? 64.869 50.810 -9.179 1.00 70.53 111 SER A O 1
ATOM 1199 N N . PRO A 1 118 ? 66.465 51.270 -7.653 1.00 70.90 112 PRO A N 1
ATOM 1200 C CA . PRO A 1 118 ? 66.479 52.674 -8.071 1.00 72.07 112 PRO A CA 1
ATOM 1201 C C . PRO A 1 118 ? 67.182 52.825 -9.414 1.00 63.57 112 PRO A C 1
ATOM 1202 O O . PRO A 1 118 ? 68.115 52.070 -9.697 1.00 55.42 112 PRO A O 1
ATOM 1213 N N . VAL A 1 119 ? 66.731 53.773 -10.229 1.00 63.77 113 VAL A N 1
ATOM 1214 C CA . VAL A 1 119 ? 67.402 54.101 -11.481 1.00 65.89 113 VAL A CA 1
ATOM 1215 C C . VAL A 1 119 ? 67.698 55.595 -11.495 1.00 64.21 113 VAL A C 1
ATOM 1216 O O . VAL A 1 119 ? 66.907 56.392 -11.995 1.00 71.60 113 VAL A O 1
ATOM 1229 N N . THR A 1 120 ? 68.838 55.971 -10.927 1.00 67.69 114 THR A N 1
ATOM 1230 C CA . THR A 1 120 ? 69.219 57.374 -10.849 1.00 73.68 114 THR A CA 1
ATOM 1231 C C . THR A 1 120 ? 70.693 57.530 -10.488 1.00 70.31 114 THR A C 1
ATOM 1232 O O . THR A 1 120 ? 71.314 56.606 -9.962 1.00 60.26 114 THR A O 1
ATOM 1243 N N . ASP A 1 121 ? 71.240 58.708 -10.776 1.00 72.56 115 ASP A N 1
ATOM 1244 C CA . ASP A 1 121 ? 72.635 59.009 -10.475 1.00 73.97 115 ASP A CA 1
ATOM 1245 C C . ASP A 1 121 ? 72.800 59.655 -9.104 1.00 73.22 115 ASP A C 1
ATOM 1246 O O . ASP A 1 121 ? 73.913 59.998 -8.713 1.00 71.48 115 ASP A O 1
ATOM 1255 N N . ASP A 1 122 ? 71.701 59.825 -8.376 1.00 73.99 116 ASP A N 1
ATOM 1256 C CA . ASP A 1 122 ? 71.780 60.313 -7.004 1.00 76.58 116 ASP A CA 1
ATOM 1257 C C . ASP A 1 122 ? 72.256 59.165 -6.116 1.00 74.59 116 ASP A C 1
ATOM 1258 O O . ASP A 1 122 ? 71.507 58.217 -5.879 1.00 71.59 116 ASP A O 1
ATOM 1267 N N . PRO A 1 123 ? 73.504 59.243 -5.620 1.00 75.30 117 PRO A N 1
ATOM 1268 C CA . PRO A 1 123 ? 74.040 58.092 -4.885 1.00 74.65 117 PRO A CA 1
ATOM 1269 C C . PRO A 1 123 ? 73.367 57.863 -3.535 1.00 73.38 117 PRO A C 1
ATOM 1270 O O . PRO A 1 123 ? 73.354 56.733 -3.047 1.00 77.16 117 PRO A O 1
ATOM 1281 N N . GLU A 1 124 ? 72.804 58.916 -2.952 1.00 69.12 118 GLU A N 1
ATOM 1282 C CA . GLU A 1 124 ? 72.178 58.811 -1.640 1.00 82.81 118 GLU A CA 1
ATOM 1283 C C . GLU A 1 124 ? 70.930 57.931 -1.672 1.00 81.49 118 GLU A C 1
ATOM 1284 O O . GLU A 1 124 ? 70.633 57.236 -0.699 1.00 91.99 118 GLU A O 1
ATOM 1296 N N . GLN A 1 125 ? 70.212 57.960 -2.793 1.00 78.42 119 GLN A N 1
ATOM 1297 C CA . GLN A 1 125 ? 69.003 57.151 -2.960 1.00 84.13 119 GLN A CA 1
ATOM 1298 C C . GLN A 1 125 ? 69.216 55.980 -3.928 1.00 77.19 119 GLN A C 1
ATOM 1299 O O . GLN A 1 125 ? 68.268 55.270 -4.267 1.00 75.66 119 GLN A O 1
ATOM 1313 N N . MET A 1 126 ? 70.459 55.781 -4.361 1.00 74.77 120 MET A N 1
ATOM 1314 C CA . MET A 1 126 ? 70.787 54.736 -5.328 1.00 73.74 120 MET A CA 1
ATOM 1315 C C . MET A 1 126 ? 71.642 53.639 -4.709 1.00 70.61 120 MET A C 1
ATOM 1316 O O . MET A 1 126 ? 71.252 52.473 -4.696 1.00 69.60 120 MET A O 1
ATOM 1330 N N . VAL A 1 127 ? 72.801 54.020 -4.185 1.00 72.20 121 VAL A N 1
ATOM 1331 C CA . VAL A 1 127 ? 73.833 53.052 -3.837 1.00 70.58 121 VAL A CA 1
ATOM 1332 C C . VAL A 1 127 ? 73.412 52.143 -2.687 1.00 82.99 121 VAL A C 1
ATOM 1333 O O . VAL A 1 127 ? 73.338 50.926 -2.854 1.00 77.99 121 VAL A O 1
ATOM 1346 N N . GLU A 1 128 ? 73.106 52.730 -1.535 1.00 86.05 122 GLU A N 1
ATOM 1347 C CA . GLU A 1 128 ? 72.824 51.942 -0.338 1.00 80.81 122 GLU A CA 1
ATOM 1348 C C . GLU A 1 128 ? 71.440 51.294 -0.402 1.00 77.16 122 GLU A C 1
ATOM 1349 O O . GLU A 1 128 ? 71.279 50.146 0.017 1.00 75.02 122 GLU A O 1
ATOM 1360 N N . PRO A 1 129 ? 70.435 52.018 -0.924 1.00 65.83 123 PRO A N 1
ATOM 1361 C CA . PRO A 1 129 ? 69.117 51.387 -1.063 1.00 74.59 123 PRO A CA 1
ATOM 1362 C C . PRO A 1 129 ? 69.109 50.199 -2.028 1.00 71.26 123 PRO A C 1
ATOM 1363 O O . PRO A 1 129 ? 68.215 49.356 -1.953 1.00 61.43 123 PRO A O 1
ATOM 1374 N N . ALA A 1 130 ? 70.091 50.138 -2.920 1.00 74.17 124 ALA A N 1
ATOM 1375 C CA . ALA A 1 130 ? 70.172 49.046 -3.883 1.00 78.80 124 ALA A CA 1
ATOM 1376 C C . ALA A 1 130 ? 70.836 47.831 -3.247 1.00 74.96 124 ALA A C 1
ATOM 1377 O O . ALA A 1 130 ? 70.372 46.703 -3.408 1.00 75.75 124 ALA A O 1
ATOM 1384 N N . VAL A 1 131 ? 71.917 48.069 -2.513 1.00 75.21 125 VAL A N 1
ATOM 1385 C CA . VAL A 1 131 ? 72.655 46.986 -1.875 1.00 75.66 125 VAL A CA 1
ATOM 1386 C C . VAL A 1 131 ? 71.863 46.405 -0.711 1.00 74.35 125 VAL A C 1
ATOM 1387 O O . VAL A 1 131 ? 71.837 45.190 -0.521 1.00 74.79 125 VAL A O 1
ATOM 1400 N N . ARG A 1 132 ? 71.220 47.269 0.068 1.00 70.52 126 ARG A N 1
ATOM 1401 C CA . ARG A 1 132 ? 70.405 46.808 1.186 1.00 79.30 126 ARG A CA 1
ATOM 1402 C C . ARG A 1 132 ? 69.160 46.095 0.674 1.00 75.28 126 ARG A C 1
ATOM 1403 O O . ARG A 1 132 ? 68.806 45.022 1.163 1.00 71.35 126 ARG A O 1
ATOM 1424 N N . GLY A 1 133 ? 68.501 46.697 -0.312 1.00 77.84 127 GLY A N 1
ATOM 1425 C CA . GLY A 1 133 ? 67.301 46.122 -0.891 1.00 75.93 127 GLY A CA 1
ATOM 1426 C C . GLY A 1 133 ? 67.566 44.768 -1.521 1.00 76.97 127 GLY A C 1
ATOM 1427 O O . GLY A 1 133 ? 66.757 43.848 -1.400 1.00 74.74 127 GLY A O 1
ATOM 1431 N N . THR A 1 134 ? 68.707 44.641 -2.189 1.00 74.21 128 THR A N 1
ATOM 1432 C CA . THR A 1 134 ? 69.073 43.390 -2.840 1.00 76.87 128 THR A CA 1
ATOM 1433 C C . THR A 1 134 ? 69.416 42.323 -1.805 1.00 76.09 128 THR A C 1
ATOM 1434 O O . THR A 1 134 ? 68.981 41.177 -1.918 1.00 72.23 128 THR A O 1
ATOM 1445 N N . GLU A 1 135 ? 70.192 42.703 -0.795 1.00 83.61 129 GLU A N 1
ATOM 1446 C CA . GLU A 1 135 ? 70.605 41.766 0.246 1.00 76.38 129 GLU A CA 1
ATOM 1447 C C . GLU A 1 135 ? 69.413 41.270 1.061 1.00 74.91 129 GLU A C 1
ATOM 1448 O O . GLU A 1 135 ? 69.416 40.139 1.549 1.00 77.01 129 GLU A O 1
ATOM 1460 N N . TYR A 1 136 ? 68.394 42.113 1.202 1.00 74.95 130 TYR A N 1
ATOM 1461 C CA . TYR A 1 136 ? 67.172 41.720 1.895 1.00 73.65 130 TYR A CA 1
ATOM 1462 C C . TYR A 1 136 ? 66.480 40.568 1.168 1.00 79.03 130 TYR A C 1
ATOM 1463 O O . TYR A 1 136 ? 66.019 39.617 1.801 1.00 81.63 130 TYR A O 1
ATOM 1481 N N . VAL A 1 137 ? 66.415 40.657 -0.159 1.00 76.88 131 VAL A N 1
ATOM 1482 C CA . VAL A 1 137 ? 65.779 39.623 -0.974 1.00 75.45 131 VAL A CA 1
ATOM 1483 C C . VAL A 1 137 ? 66.493 38.282 -0.830 1.00 74.32 131 VAL A C 1
ATOM 1484 O O . VAL A 1 137 ? 65.859 37.259 -0.566 1.00 71.61 131 VAL A O 1
ATOM 1497 N N . ILE A 1 138 ? 67.811 38.291 -1.012 1.00 77.13 132 ILE A N 1
ATOM 1498 C CA . ILE A 1 138 ? 68.601 37.067 -0.938 1.00 81.93 132 ILE A CA 1
ATOM 1499 C C . ILE A 1 138 ? 68.406 36.407 0.420 1.00 86.34 132 ILE A C 1
ATOM 1500 O O . ILE A 1 138 ? 68.170 35.202 0.504 1.00 83.86 132 ILE A O 1
ATOM 1516 N N . ASN A 1 139 ? 68.491 37.207 1.479 1.00 83.67 133 ASN A N 1
ATOM 1517 C CA . ASN A 1 139 ? 68.259 36.711 2.828 1.00 82.18 133 ASN A CA 1
ATOM 1518 C C . ASN A 1 139 ? 66.838 36.188 2.989 1.00 80.66 133 ASN A C 1
ATOM 1519 O O . ASN A 1 139 ? 66.634 35.084 3.487 1.00 79.83 133 ASN A O 1
ATOM 1530 N N . ALA A 1 140 ? 65.863 36.981 2.552 1.00 76.86 134 ALA A N 1
ATOM 1531 C CA . ALA A 1 140 ? 64.456 36.605 2.647 1.00 81.06 134 ALA A CA 1
ATOM 1532 C C . ALA A 1 140 ? 64.158 35.285 1.943 1.00 83.98 134 ALA A C 1
ATOM 1533 O O . ALA A 1 140 ? 63.435 34.442 2.475 1.00 86.04 134 ALA A O 1
ATOM 1540 N N . ALA A 1 141 ? 64.715 35.105 0.750 1.00 86.21 135 ALA A N 1
ATOM 1541 C CA . ALA A 1 141 ? 64.505 33.874 -0.002 1.00 82.36 135 ALA A CA 1
ATOM 1542 C C . ALA A 1 141 ? 65.292 32.745 0.648 1.00 83.38 135 ALA A C 1
ATOM 1543 O O . ALA A 1 141 ? 64.858 31.593 0.669 1.00 81.35 135 ALA A O 1
ATOM 1550 N N . ALA A 1 142 ? 66.455 33.099 1.183 1.00 85.74 136 ALA A N 1
ATOM 1551 C CA . ALA A 1 142 ? 67.292 32.160 1.913 1.00 88.39 136 ALA A CA 1
ATOM 1552 C C . ALA A 1 142 ? 66.693 31.877 3.281 1.00 90.11 136 ALA A C 1
ATOM 1553 O O . ALA A 1 142 ? 66.874 30.792 3.832 1.00 90.19 136 ALA A O 1
ATOM 1560 N N . GLU A 1 143 ? 65.969 32.858 3.818 1.00 87.90 137 GLU A N 1
ATOM 1561 C CA . GLU A 1 143 ? 65.418 32.756 5.165 1.00 94.98 137 GLU A CA 1
ATOM 1562 C C . GLU A 1 143 ? 64.504 31.549 5.268 1.00 95.03 137 GLU A C 1
ATOM 1563 O O . GLU A 1 143 ? 64.625 30.751 6.193 1.00 113.00 137 GLU A O 1
ATOM 1575 N N . ALA A 1 144 ? 63.598 31.416 4.310 1.00 89.77 138 ALA A N 1
ATOM 1576 C CA . ALA A 1 144 ? 62.691 30.280 4.259 1.00 90.91 138 ALA A CA 1
ATOM 1577 C C . ALA A 1 144 ? 61.851 30.397 2.995 1.00 86.81 138 ALA A C 1
ATOM 1578 O O . ALA A 1 144 ? 61.231 31.437 2.772 1.00 80.77 138 ALA A O 1
ATOM 1585 N N . GLY A 1 145 ? 61.821 29.364 2.156 1.00 86.86 139 GLY A N 1
ATOM 1586 C CA . GLY A 1 145 ? 62.558 28.121 2.346 1.00 85.86 139 GLY A CA 1
ATOM 1587 C C . GLY A 1 145 ? 62.252 27.149 1.220 1.00 84.94 139 GLY A C 1
ATOM 1588 O O . GLY A 1 145 ? 62.670 25.990 1.231 1.00 79.21 139 GLY A O 1
ATOM 1592 N N . THR A 1 146 ? 61.520 27.657 0.236 1.00 81.72 140 THR A N 1
ATOM 1593 C CA . THR A 1 146 ? 61.043 26.900 -0.905 1.00 85.96 140 THR A CA 1
ATOM 1594 C C . THR A 1 146 ? 61.770 27.310 -2.186 1.00 83.65 140 THR A C 1
ATOM 1595 O O . THR A 1 146 ? 61.741 26.586 -3.181 1.00 86.38 140 THR A O 1
ATOM 1605 N N . VAL A 1 147 ? 62.424 28.469 -2.152 1.00 82.32 141 VAL A N 1
ATOM 1606 C CA . VAL A 1 147 ? 63.059 29.037 -3.341 1.00 78.37 141 VAL A CA 1
ATOM 1607 C C . VAL A 1 147 ? 64.262 28.216 -3.805 1.00 74.12 141 VAL A C 1
ATOM 1608 O O . VAL A 1 147 ? 65.249 28.079 -3.085 1.00 73.73 141 VAL A O 1
ATOM 1621 N N . ARG A 1 148 ? 64.175 27.687 -5.022 1.00 81.24 142 ARG A N 1
ATOM 1622 C CA . ARG A 1 148 ? 65.262 26.898 -5.591 1.00 81.37 142 ARG A CA 1
ATOM 1623 C C . ARG A 1 148 ? 66.245 27.780 -6.352 1.00 77.69 142 ARG A C 1
ATOM 1624 O O . ARG A 1 148 ? 67.408 27.418 -6.511 1.00 76.41 142 ARG A O 1
ATOM 1645 N N . ARG A 1 149 ? 65.767 28.925 -6.834 1.00 74.87 143 ARG A N 1
ATOM 1646 C CA . ARG A 1 149 ? 66.597 29.838 -7.612 1.00 77.67 143 ARG A CA 1
ATOM 1647 C C . ARG A 1 149 ? 66.088 31.276 -7.567 1.00 75.75 143 ARG A C 1
ATOM 1648 O O . ARG A 1 149 ? 64.889 31.529 -7.700 1.00 71.83 143 ARG A O 1
ATOM 1669 N N . VAL A 1 150 ? 67.019 32.210 -7.382 1.00 75.71 144 VAL A N 1
ATOM 1670 C CA . VAL A 1 150 ? 66.731 33.639 -7.465 1.00 76.78 144 VAL A CA 1
ATOM 1671 C C . VAL A 1 150 ? 67.367 34.219 -8.727 1.00 70.53 144 VAL A C 1
ATOM 1672 O O . VAL A 1 150 ? 68.482 33.845 -9.090 1.00 71.83 144 VAL A O 1
ATOM 1685 N N . VAL A 1 151 ? 66.654 35.127 -9.390 1.00 65.23 145 VAL A N 1
ATOM 1686 C CA . VAL A 1 151 ? 67.172 35.800 -10.579 1.00 66.18 145 VAL A CA 1
ATOM 1687 C C . VAL A 1 151 ? 67.275 37.301 -10.344 1.00 57.05 145 VAL A C 1
ATOM 1688 O O . VAL A 1 151 ? 66.265 37.998 -10.257 1.00 58.46 145 VAL A O 1
ATOM 1701 N N . PHE A 1 152 ? 68.506 37.793 -10.262 1.00 54.85 146 PHE A N 1
ATOM 1702 C CA . PHE A 1 152 ? 68.747 39.213 -10.051 1.00 59.59 146 PHE A CA 1
ATOM 1703 C C . PHE A 1 152 ? 68.911 39.953 -11.371 1.00 65.99 146 PHE A C 1
ATOM 1704 O O . PHE A 1 152 ? 69.544 39.454 -12.305 1.00 69.00 146 PHE A O 1
ATOM 1721 N N . THR A 1 153 ? 68.333 41.147 -11.434 1.00 62.03 147 THR A N 1
ATOM 1722 C CA . THR A 1 153 ? 68.454 42.001 -12.605 1.00 58.53 147 THR A CA 1
ATOM 1723 C C . THR A 1 153 ? 69.564 43.013 -12.380 1.00 59.79 147 THR A C 1
ATOM 1724 O O . THR A 1 153 ? 69.349 44.058 -11.772 1.00 65.75 147 THR A O 1
ATOM 1735 N N . SER A 1 154 ? 70.757 42.691 -12.863 1.00 61.19 148 SER A N 1
ATOM 1736 C CA . SER A 1 154 ? 71.869 43.629 -12.836 1.00 64.92 148 SER A CA 1
ATOM 1737 C C . SER A 1 154 ? 71.772 44.522 -14.077 1.00 72.53 148 SER A C 1
ATOM 1738 O O . SER A 1 154 ? 70.707 44.617 -14.690 1.00 70.39 148 SER A O 1
ATOM 1746 N N . SER A 1 155 ? 72.864 45.192 -14.433 1.00 69.47 149 SER A N 1
ATOM 1747 C CA . SER A 1 155 ? 72.876 46.061 -15.605 1.00 62.65 149 SER A CA 1
ATOM 1748 C C . SER A 1 155 ? 74.203 45.996 -16.348 1.00 68.66 149 SER A C 1
ATOM 1749 O O . SER A 1 155 ? 75.179 45.436 -15.851 1.00 71.64 149 SER A O 1
ATOM 1757 N N . ILE A 1 156 ? 74.226 46.578 -17.543 1.00 72.54 150 ILE A N 1
ATOM 1758 C CA . ILE A 1 156 ? 75.450 46.681 -18.328 1.00 73.32 150 ILE A CA 1
ATOM 1759 C C . ILE A 1 156 ? 76.379 47.713 -17.691 1.00 71.45 150 ILE A C 1
ATOM 1760 O O . ILE A 1 156 ? 77.578 47.746 -17.969 1.00 73.05 150 ILE A O 1
ATOM 1776 N N . GLY A 1 157 ? 75.814 48.554 -16.829 1.00 72.72 151 GLY A N 1
ATOM 1777 C CA . GLY A 1 157 ? 76.593 49.528 -16.087 1.00 77.46 151 GLY A CA 1
ATOM 1778 C C . GLY A 1 157 ? 77.657 48.886 -15.216 1.00 74.06 151 GLY A C 1
ATOM 1779 O O . GLY A 1 157 ? 78.619 49.541 -14.817 1.00 72.63 151 GLY A O 1
ATOM 1783 N N . ALA A 1 158 ? 77.477 47.601 -14.919 1.00 73.00 152 ALA A N 1
ATOM 1784 C CA . ALA A 1 158 ? 78.451 46.834 -14.151 1.00 77.39 152 ALA A CA 1
ATOM 1785 C C . ALA A 1 158 ? 79.280 45.931 -15.061 1.00 75.36 152 ALA A C 1
ATOM 1786 O O . ALA A 1 158 ? 79.772 44.888 -14.629 1.00 80.29 152 ALA A O 1
ATOM 1793 N N . VAL A 1 159 ? 79.436 46.339 -16.317 1.00 77.89 153 VAL A N 1
ATOM 1794 C CA . VAL A 1 159 ? 80.143 45.526 -17.304 1.00 76.58 153 VAL A CA 1
ATOM 1795 C C . VAL A 1 159 ? 81.085 46.350 -18.180 1.00 73.92 153 VAL A C 1
ATOM 1796 O O . VAL A 1 159 ? 82.298 46.143 -18.156 1.00 74.05 153 VAL A O 1
ATOM 1809 N N . THR A 1 160 ? 80.527 47.283 -18.947 1.00 78.97 154 THR A N 1
ATOM 1810 C CA . THR A 1 160 ? 81.283 47.966 -19.998 1.00 81.81 154 THR A CA 1
ATOM 1811 C C . THR A 1 160 ? 81.953 49.263 -19.543 1.00 83.05 154 THR A C 1
ATOM 1812 O O . THR A 1 160 ? 82.637 49.917 -20.332 1.00 78.60 154 THR A O 1
ATOM 1823 N N . MET A 1 161 ? 81.761 49.632 -18.280 1.00 80.78 155 MET A N 1
ATOM 1824 C CA . MET A 1 161 ? 82.313 50.879 -17.756 1.00 84.82 155 MET A CA 1
ATOM 1825 C C . MET A 1 161 ? 83.744 50.700 -17.251 1.00 90.70 155 MET A C 1
ATOM 1826 O O . MET A 1 161 ? 83.982 50.631 -16.044 1.00 90.77 155 MET A O 1
ATOM 1840 N N . ASP A 1 162 ? 84.691 50.635 -18.182 1.00 84.22 156 ASP A N 1
ATOM 1841 C CA . ASP A 1 162 ? 86.103 50.509 -17.839 1.00 87.14 156 ASP A CA 1
ATOM 1842 C C . ASP A 1 162 ? 86.969 51.040 -18.982 1.00 83.60 156 ASP A C 1
ATOM 1843 O O . ASP A 1 162 ? 87.231 50.321 -19.946 1.00 82.57 156 ASP A O 1
ATOM 1852 N N . PRO A 1 163 ? 87.422 52.302 -18.879 1.00 84.05 157 PRO A N 1
ATOM 1853 C CA . PRO A 1 163 ? 88.214 52.884 -19.971 1.00 85.97 157 PRO A CA 1
ATOM 1854 C C . PRO A 1 163 ? 89.574 52.212 -20.144 1.00 85.21 157 PRO A C 1
ATOM 1855 O O . PRO A 1 163 ? 90.268 52.475 -21.125 1.00 83.59 157 PRO A O 1
ATOM 1866 N N . SER A 1 164 ? 89.946 51.358 -19.196 1.00 90.09 158 SER A N 1
ATOM 1867 C CA . SER A 1 164 ? 91.179 50.588 -19.297 1.00 90.02 158 SER A CA 1
ATOM 1868 C C . SER A 1 164 ? 90.970 49.390 -20.218 1.00 87.81 158 SER A C 1
ATOM 1869 O O . SER A 1 164 ? 91.927 48.733 -20.626 1.00 105.72 158 SER A O 1
ATOM 1877 N N . ARG A 1 165 ? 89.709 49.112 -20.534 1.00 85.74 159 ARG A N 1
ATOM 1878 C CA . ARG A 1 165 ? 89.357 48.009 -21.418 1.00 87.18 159 ARG A CA 1
ATOM 1879 C C . ARG A 1 165 ? 89.825 48.298 -22.842 1.00 89.74 159 ARG A C 1
ATOM 1880 O O . ARG A 1 165 ? 89.675 49.415 -23.338 1.00 85.70 159 ARG A O 1
ATOM 1901 N N . GLY A 1 166 ? 90.394 47.291 -23.495 1.00 88.18 160 GLY A N 1
ATOM 1902 C CA . GLY A 1 166 ? 90.875 47.449 -24.855 1.00 91.30 160 GLY A CA 1
ATOM 1903 C C . GLY A 1 166 ? 89.736 47.583 -25.849 1.00 90.72 160 GLY A C 1
ATOM 1904 O O . GLY A 1 166 ? 88.587 47.290 -25.520 1.00 87.60 160 GLY A O 1
ATOM 1908 N N . PRO A 1 167 ? 90.045 48.038 -27.074 1.00 92.63 161 PRO A N 1
ATOM 1909 C CA . PRO A 1 167 ? 89.037 48.172 -28.131 1.00 89.41 161 PRO A CA 1
ATOM 1910 C C . PRO A 1 167 ? 88.772 46.860 -28.868 1.00 86.01 161 PRO A C 1
ATOM 1911 O O . PRO A 1 167 ? 87.722 46.703 -29.490 1.00 83.94 161 PRO A O 1
ATOM 1922 N N . ASP A 1 168 ? 89.721 45.933 -28.793 1.00 90.63 162 ASP A N 1
ATOM 1923 C CA . ASP A 1 168 ? 89.641 44.677 -29.532 1.00 99.37 162 ASP A CA 1
ATOM 1924 C C . ASP A 1 168 ? 88.878 43.593 -28.775 1.00 96.51 162 ASP A C 1
ATOM 1925 O O . ASP A 1 168 ? 88.238 42.736 -29.384 1.00 97.63 162 ASP A O 1
ATOM 1934 N N . VAL A 1 169 ? 88.955 43.631 -27.448 1.00 93.18 163 VAL A N 1
ATOM 1935 C CA . VAL A 1 169 ? 88.374 42.584 -26.611 1.00 90.47 163 VAL A CA 1
ATOM 1936 C C . VAL A 1 169 ? 86.856 42.493 -26.748 1.00 85.30 163 VAL A C 1
ATOM 1937 O O . VAL A 1 169 ? 86.167 43.503 -26.897 1.00 84.32 163 VAL A O 1
ATOM 1950 N N . VAL A 1 170 ? 86.352 41.264 -26.698 1.00 84.25 164 VAL A N 1
ATOM 1951 C CA . VAL A 1 170 ? 84.920 40.999 -26.754 1.00 81.35 164 VAL A CA 1
ATOM 1952 C C . VAL A 1 170 ? 84.297 41.112 -25.366 1.00 82.24 164 VAL A C 1
ATOM 1953 O O . VAL A 1 170 ? 84.639 40.351 -24.459 1.00 80.45 164 VAL A O 1
ATOM 1966 N N . VAL A 1 171 ? 83.386 42.065 -25.205 1.00 79.46 165 VAL A N 1
ATOM 1967 C CA . VAL A 1 171 ? 82.664 42.233 -23.950 1.00 74.93 165 VAL A CA 1
ATOM 1968 C C . VAL A 1 171 ? 81.751 41.039 -23.691 1.00 75.89 165 VAL A C 1
ATOM 1969 O O . VAL A 1 171 ? 80.752 40.853 -24.386 1.00 73.22 165 VAL A O 1
ATOM 1982 N N . ASP A 1 172 ? 82.102 40.231 -22.693 1.00 80.45 166 ASP A N 1
ATOM 1983 C CA . ASP A 1 172 ? 81.271 39.100 -22.294 1.00 79.65 166 ASP A CA 1
ATOM 1984 C C . ASP A 1 172 ? 80.934 39.205 -20.808 1.00 76.79 166 ASP A C 1
ATOM 1985 O O . ASP A 1 172 ? 81.038 40.281 -20.217 1.00 70.49 166 ASP A O 1
ATOM 1994 N N . GLU A 1 173 ? 80.526 38.090 -20.212 1.00 78.26 167 GLU A N 1
ATOM 1995 C CA . GLU A 1 173 ? 80.039 38.089 -18.836 1.00 77.65 167 GLU A CA 1
ATOM 1996 C C . GLU A 1 173 ? 81.152 38.344 -17.820 1.00 74.96 167 GLU A C 1
ATOM 1997 O O . GLU A 1 173 ? 80.899 38.853 -16.729 1.00 69.66 167 GLU A O 1
ATOM 2009 N N . SER A 1 174 ? 82.382 38.000 -18.186 1.00 75.83 168 SER A N 1
ATOM 2010 C CA . SER A 1 174 ? 83.515 38.130 -17.275 1.00 71.33 168 SER A CA 1
ATOM 2011 C C . SER A 1 174 ? 84.093 39.544 -17.266 1.00 68.19 168 SER A C 1
ATOM 2012 O O . SER A 1 174 ? 85.196 39.762 -16.767 1.00 69.38 168 SER A O 1
ATOM 2020 N N . CYS A 1 175 ? 83.351 40.497 -17.823 1.00 72.15 169 CYS A N 1
ATOM 2021 C CA . CYS A 1 175 ? 83.771 41.894 -17.834 1.00 70.91 169 CYS A CA 1
ATOM 2022 C C . CYS A 1 175 ? 83.075 42.668 -16.726 1.00 74.00 169 CYS A C 1
ATOM 2023 O O . CYS A 1 175 ? 81.851 42.628 -16.602 1.00 74.66 169 CYS A O 1
ATOM 2031 N N . TRP A 1 176 ? 83.871 43.363 -15.921 1.00 76.70 170 TRP A N 1
ATOM 2032 C CA . TRP A 1 176 ? 83.361 44.166 -14.817 1.00 77.98 170 TRP A CA 1
ATOM 2033 C C . TRP A 1 176 ? 83.797 45.615 -14.982 1.00 83.04 170 TRP A C 1
ATOM 2034 O O . TRP A 1 176 ? 84.716 45.914 -15.749 1.00 75.65 170 TRP A O 1
ATOM 2055 N N . SER A 1 177 ? 83.128 46.509 -14.262 1.00 79.61 171 SER A N 1
ATOM 2056 C CA . SER A 1 177 ? 83.382 47.939 -14.378 1.00 83.74 171 SER A CA 1
ATOM 2057 C C . SER A 1 177 ? 84.448 48.399 -13.393 1.00 84.17 171 SER A C 1
ATOM 2058 O O . SER A 1 177 ? 84.651 47.779 -12.351 1.00 82.93 171 SER A O 1
ATOM 2066 N N . ASP A 1 178 ? 85.129 49.488 -13.737 1.00 85.32 172 ASP A N 1
ATOM 2067 C CA . ASP A 1 178 ? 86.064 50.128 -12.822 1.00 85.22 172 ASP A CA 1
ATOM 2068 C C . ASP A 1 178 ? 85.282 51.044 -11.894 1.00 82.91 172 ASP A C 1
ATOM 2069 O O . ASP A 1 178 ? 84.815 52.107 -12.303 1.00 76.41 172 ASP A O 1
ATOM 2078 N N . LEU A 1 179 ? 85.149 50.628 -10.639 1.00 87.95 173 LEU A N 1
ATOM 2079 C CA . LEU A 1 179 ? 84.325 51.348 -9.676 1.00 84.00 173 LEU A CA 1
ATOM 2080 C C . LEU A 1 179 ? 84.865 52.746 -9.397 1.00 81.31 173 LEU A C 1
ATOM 2081 O O . LEU A 1 179 ? 84.100 53.667 -9.113 1.00 79.85 173 LEU A O 1
ATOM 2097 N N . GLU A 1 180 ? 86.180 52.907 -9.491 1.00 85.00 174 GLU A N 1
ATOM 2098 C CA . GLU A 1 180 ? 86.793 54.211 -9.281 1.00 85.64 174 GLU A CA 1
ATOM 2099 C C . GLU A 1 180 ? 86.406 55.155 -10.414 1.00 83.99 174 GLU A C 1
ATOM 2100 O O . GLU A 1 180 ? 86.066 56.315 -10.177 1.00 81.99 174 GLU A O 1
ATOM 2112 N N . PHE A 1 181 ? 86.452 54.647 -11.644 1.00 85.13 175 PHE A N 1
ATOM 2113 C CA . PHE A 1 181 ? 86.075 55.429 -12.818 1.00 80.62 175 PHE A CA 1
ATOM 2114 C C . PHE A 1 181 ? 84.621 55.881 -12.745 1.00 82.25 175 PHE A C 1
ATOM 2115 O O . PHE A 1 181 ? 84.282 56.980 -13.185 1.00 83.65 175 PHE A O 1
ATOM 2132 N N . CYS A 1 182 ? 83.764 55.026 -12.196 1.00 83.97 176 CYS A N 1
ATOM 2133 C CA . CYS A 1 182 ? 82.359 55.370 -12.009 1.00 81.82 176 CYS A CA 1
ATOM 2134 C C . CYS A 1 182 ? 82.217 56.501 -10.996 1.00 77.19 176 CYS A C 1
ATOM 2135 O O . CYS A 1 182 ? 81.413 57.416 -11.180 1.00 75.02 176 CYS A O 1
ATOM 2143 N N . LYS A 1 183 ? 83.012 56.436 -9.932 1.00 78.22 177 LYS A N 1
ATOM 2144 C CA . LYS A 1 183 ? 82.933 57.411 -8.848 1.00 88.13 177 LYS A CA 1
ATOM 2145 C C . LYS A 1 183 ? 83.483 58.766 -9.281 1.00 81.95 177 LYS A C 1
ATOM 2146 O O . LYS A 1 183 ? 82.965 59.811 -8.884 1.00 75.00 177 LYS A O 1
ATOM 2150 N N . LYS A 1 184 ? 84.534 58.744 -10.094 1.00 82.94 178 LYS A N 1
ATOM 2151 C CA . LYS A 1 184 ? 85.159 59.974 -10.566 1.00 84.10 178 LYS A CA 1
ATOM 2152 C C . LYS A 1 184 ? 84.239 60.724 -11.524 1.00 81.69 178 LYS A C 1
ATOM 2153 O O . LYS A 1 184 ? 84.257 61.954 -11.576 1.00 80.90 178 LYS A O 1
ATOM 2157 N N . THR A 1 185 ? 83.427 59.973 -12.264 1.00 83.90 179 THR A N 1
ATOM 2158 C CA . THR A 1 185 ? 82.548 60.548 -13.279 1.00 82.28 179 THR A CA 1
ATOM 2159 C C . THR A 1 185 ? 81.098 60.621 -12.803 1.00 80.29 179 THR A C 1
ATOM 2160 O O . THR A 1 185 ? 80.199 60.934 -13.582 1.00 78.30 179 THR A O 1
ATOM 2171 N N . ARG A 1 186 ? 80.876 60.332 -11.524 1.00 76.34 180 ARG A N 1
ATOM 2172 C CA . ARG A 1 186 ? 79.548 60.436 -10.926 1.00 75.61 180 ARG A CA 1
ATOM 2173 C C . ARG A 1 186 ? 78.562 59.435 -11.525 1.00 74.44 180 ARG A C 1
ATOM 2174 O O . ARG A 1 186 ? 77.349 59.629 -11.444 1.00 73.60 180 ARG A O 1
ATOM 2178 N N . ASN A 1 187 ? 79.080 58.369 -12.128 1.00 72.93 181 ASN A N 1
ATOM 2179 C CA . ASN A 1 187 ? 78.224 57.311 -12.655 1.00 78.62 181 ASN A CA 1
ATOM 2180 C C . ASN A 1 187 ? 77.766 56.411 -11.519 1.00 75.44 181 ASN A C 1
ATOM 2181 O O . ASN A 1 187 ? 78.316 55.332 -11.298 1.00 79.54 181 ASN A O 1
ATOM 2192 N N . TRP A 1 188 ? 76.748 56.866 -10.800 1.00 72.80 182 TRP A N 1
ATOM 2193 C CA . TRP A 1 188 ? 76.324 56.203 -9.576 1.00 73.71 182 TRP A CA 1
ATOM 2194 C C . TRP A 1 188 ? 75.304 55.095 -9.828 1.00 70.86 182 TRP A C 1
ATOM 2195 O O . TRP A 1 188 ? 75.171 54.178 -9.017 1.00 70.64 182 TRP A O 1
ATOM 2216 N N . TYR A 1 189 ? 74.583 55.171 -10.941 1.00 75.69 183 TYR A N 1
ATOM 2217 C CA . TYR A 1 189 ? 73.697 54.077 -11.319 1.00 76.96 183 TYR A CA 1
ATOM 2218 C C . TYR A 1 189 ? 74.522 52.849 -11.686 1.00 71.03 183 TYR A C 1
ATOM 2219 O O . TYR A 1 189 ? 74.169 51.720 -11.341 1.00 66.94 183 TYR A O 1
ATOM 2237 N N . CYS A 1 190 ? 75.623 53.082 -12.391 1.00 67.22 184 CYS A N 1
ATOM 2238 C CA . CYS A 1 190 ? 76.524 52.005 -12.776 1.00 73.23 184 CYS A CA 1
ATOM 2239 C C . CYS A 1 190 ? 77.256 51.492 -11.551 1.00 68.46 184 CYS A C 1
ATOM 2240 O O . CYS A 1 190 ? 77.511 50.293 -11.421 1.00 63.35 184 CYS A O 1
ATOM 2248 N N . TYR A 1 191 ? 77.590 52.417 -10.657 1.00 72.59 185 TYR A N 1
ATOM 2249 C CA . TYR A 1 191 ? 78.221 52.075 -9.391 1.00 70.52 185 TYR A CA 1
ATOM 2250 C C . TYR A 1 191 ? 77.303 51.163 -8.588 1.00 57.02 185 TYR A C 1
ATOM 2251 O O . TYR A 1 191 ? 77.675 50.042 -8.250 1.00 55.11 185 TYR A O 1
ATOM 2269 N N . GLY A 1 192 ? 76.094 51.649 -8.314 1.00 57.30 186 GLY A N 1
ATOM 2270 C CA . GLY A 1 192 ? 75.142 50.941 -7.475 1.00 63.54 186 GLY A CA 1
ATOM 2271 C C . GLY A 1 192 ? 74.811 49.547 -7.969 1.00 68.42 186 GLY A C 1
ATOM 2272 O O . GLY A 1 192 ? 74.705 48.613 -7.174 1.00 71.05 186 GLY A O 1
ATOM 2276 N N . LYS A 1 193 ? 74.640 49.406 -9.278 1.00 66.82 187 LYS A N 1
ATOM 2277 C CA . LYS A 1 193 ? 74.357 48.106 -9.872 1.00 62.12 187 LYS A CA 1
ATOM 2278 C C . LYS A 1 193 ? 75.520 47.141 -9.720 1.00 67.21 187 LYS A C 1
ATOM 2279 O O . LYS A 1 193 ? 75.317 45.943 -9.523 1.00 70.91 187 LYS A O 1
ATOM 2298 N N . ALA A 1 194 ? 76.737 47.660 -9.824 1.00 70.60 188 ALA A N 1
ATOM 2299 C CA . ALA A 1 194 ? 77.922 46.829 -9.677 1.00 73.91 188 ALA A CA 1
ATOM 2300 C C . ALA A 1 194 ? 78.007 46.308 -8.251 1.00 69.41 188 ALA A C 1
ATOM 2301 O O . ALA A 1 194 ? 78.191 45.112 -8.028 1.00 69.00 188 ALA A O 1
ATOM 2308 N N . VAL A 1 195 ? 77.854 47.212 -7.288 1.00 73.13 189 VAL A N 1
ATOM 2309 C CA . VAL A 1 195 ? 77.936 46.848 -5.878 1.00 75.92 189 VAL A CA 1
ATOM 2310 C C . VAL A 1 195 ? 76.760 45.963 -5.480 1.00 79.52 189 VAL A C 1
ATOM 2311 O O . VAL A 1 195 ? 76.926 44.995 -4.736 1.00 83.75 189 VAL A O 1
ATOM 2324 N N . ALA A 1 196 ? 75.573 46.301 -5.972 1.00 72.71 190 ALA A N 1
ATOM 2325 C CA . ALA A 1 196 ? 74.375 45.541 -5.644 1.00 72.22 190 ALA A CA 1
ATOM 2326 C C . ALA A 1 196 ? 74.469 44.113 -6.177 1.00 74.89 190 ALA A C 1
ATOM 2327 O O . ALA A 1 196 ? 73.952 43.183 -5.558 1.00 75.65 190 ALA A O 1
ATOM 2334 N N . GLU A 1 197 ? 75.134 43.940 -7.317 1.00 72.85 191 GLU A N 1
ATOM 2335 C CA . GLU A 1 197 ? 75.294 42.612 -7.904 1.00 73.85 191 GLU A CA 1
ATOM 2336 C C . GLU A 1 197 ? 76.314 41.796 -7.121 1.00 77.04 191 GLU A C 1
ATOM 2337 O O . GLU A 1 197 ? 76.064 40.642 -6.775 1.00 76.18 191 GLU A O 1
ATOM 2349 N N . GLN A 1 198 ? 77.469 42.394 -6.856 1.00 75.66 192 GLN A N 1
ATOM 2350 C CA . GLN A 1 198 ? 78.520 41.706 -6.124 1.00 77.99 192 GLN A CA 1
ATOM 2351 C C . GLN A 1 198 ? 78.044 41.388 -4.708 1.00 82.32 192 GLN A C 1
ATOM 2352 O O . GLN A 1 198 ? 78.432 40.375 -4.123 1.00 78.05 192 GLN A O 1
ATOM 2366 N N . ALA A 1 199 ? 77.192 42.253 -4.167 1.00 76.97 193 ALA A N 1
ATOM 2367 C CA . ALA A 1 199 ? 76.596 42.019 -2.858 1.00 76.22 193 ALA A CA 1
ATOM 2368 C C . ALA A 1 199 ? 75.654 40.821 -2.919 1.00 76.36 193 ALA A C 1
ATOM 2369 O O . ALA A 1 199 ? 75.564 40.038 -1.972 1.00 77.04 193 ALA A O 1
ATOM 2376 N N . ALA A 1 200 ? 74.959 40.680 -4.043 1.00 74.60 194 ALA A N 1
ATOM 2377 C CA . ALA A 1 200 ? 74.034 39.571 -4.237 1.00 73.44 194 ALA A CA 1
ATOM 2378 C C . ALA A 1 200 ? 74.794 38.261 -4.409 1.00 75.45 194 ALA A C 1
ATOM 2379 O O . ALA A 1 200 ? 74.356 37.214 -3.932 1.00 68.72 194 ALA A O 1
ATOM 2386 N N . TRP A 1 201 ? 75.933 38.324 -5.094 1.00 79.22 195 TRP A N 1
ATOM 2387 C CA . TRP A 1 201 ? 76.780 37.149 -5.267 1.00 82.37 195 TRP A CA 1
ATOM 2388 C C . TRP A 1 201 ? 77.345 36.709 -3.920 1.00 74.34 195 TRP A C 1
ATOM 2389 O O . TRP A 1 201 ? 77.394 35.517 -3.619 1.00 73.20 195 TRP A O 1
ATOM 2410 N N . ASP A 1 202 ? 77.769 37.676 -3.112 1.00 74.69 196 ASP A N 1
ATOM 2411 C CA . ASP A 1 202 ? 78.244 37.389 -1.763 1.00 78.31 196 ASP A CA 1
ATOM 2412 C C . ASP A 1 202 ? 77.117 36.818 -0.914 1.00 77.62 196 ASP A C 1
ATOM 2413 O O . ASP A 1 202 ? 77.220 35.705 -0.397 1.00 77.05 196 ASP A O 1
ATOM 2422 N N . ALA A 1 203 ? 76.042 37.591 -0.784 1.00 74.72 197 ALA A N 1
ATOM 2423 C CA . ALA A 1 203 ? 74.900 37.213 0.044 1.00 77.70 197 ALA A CA 1
ATOM 2424 C C . ALA A 1 203 ? 74.377 35.827 -0.315 1.00 77.62 197 ALA A C 1
ATOM 2425 O O . ALA A 1 203 ? 73.975 35.063 0.559 1.00 86.48 197 ALA A O 1
ATOM 2432 N N . ALA A 1 204 ? 74.388 35.508 -1.604 1.00 82.84 198 ALA A N 1
ATOM 2433 C CA . ALA A 1 204 ? 73.911 34.215 -2.074 1.00 83.19 198 ALA A CA 1
ATOM 2434 C C . ALA A 1 204 ? 74.822 33.088 -1.598 1.00 80.94 198 ALA A C 1
ATOM 2435 O O . ALA A 1 204 ? 74.348 32.024 -1.203 1.00 82.65 198 ALA A O 1
ATOM 2442 N N . ARG A 1 205 ? 76.130 33.326 -1.643 1.00 79.17 199 ARG A N 1
ATOM 2443 C CA . ARG A 1 205 ? 77.106 32.317 -1.247 1.00 81.72 199 ARG A CA 1
ATOM 2444 C C . ARG A 1 205 ? 77.113 32.137 0.267 1.00 83.58 199 ARG A C 1
ATOM 2445 O O . ARG A 1 205 ? 77.180 31.015 0.772 1.00 77.40 199 ARG A O 1
ATOM 2449 N N . GLN A 1 206 ? 77.035 33.254 0.982 1.00 85.58 200 GLN A N 1
ATOM 2450 C CA . GLN A 1 206 ? 77.062 33.243 2.438 1.00 82.87 200 GLN A CA 1
ATOM 2451 C C . GLN A 1 206 ? 75.857 32.496 3.001 1.00 89.36 200 GLN A C 1
ATOM 2452 O O . GLN A 1 206 ? 75.953 31.845 4.044 1.00 96.59 200 GLN A O 1
ATOM 2466 N N . ARG A 1 207 ? 74.729 32.593 2.300 1.00 82.55 201 ARG A N 1
ATOM 2467 C CA . ARG A 1 207 ? 73.483 31.966 2.738 1.00 90.24 201 ARG A CA 1
ATOM 2468 C C . ARG A 1 207 ? 73.166 30.703 1.933 1.00 86.84 201 ARG A C 1
ATOM 2469 O O . ARG A 1 207 ? 72.262 29.946 2.285 1.00 88.26 201 ARG A O 1
ATOM 2490 N N . GLY A 1 208 ? 73.908 30.483 0.853 1.00 86.87 202 GLY A N 1
ATOM 2491 C CA . GLY A 1 208 ? 73.787 29.262 0.075 1.00 83.19 202 GLY A CA 1
ATOM 2492 C C . GLY A 1 208 ? 72.508 29.111 -0.731 1.00 83.10 202 GLY A C 1
ATOM 2493 O O . GLY A 1 208 ? 71.947 28.017 -0.801 1.00 81.36 202 GLY A O 1
ATOM 2497 N N . VAL A 1 209 ? 72.046 30.204 -1.335 1.00 88.42 203 VAL A N 1
ATOM 2498 C CA . VAL A 1 209 ? 70.893 30.162 -2.234 1.00 85.77 203 VAL A CA 1
ATOM 2499 C C . VAL A 1 209 ? 71.352 30.279 -3.687 1.00 76.77 203 VAL A C 1
ATOM 2500 O O . VAL A 1 209 ? 72.266 31.042 -4.000 1.00 71.96 203 VAL A O 1
ATOM 2513 N N . ASP A 1 210 ? 70.714 29.509 -4.565 1.00 83.45 204 ASP A N 1
ATOM 2514 C CA . ASP A 1 210 ? 71.048 29.493 -5.988 1.00 77.81 204 ASP A CA 1
ATOM 2515 C C . ASP A 1 210 ? 70.762 30.843 -6.640 1.00 75.19 204 ASP A C 1
ATOM 2516 O O . ASP A 1 210 ? 69.630 31.330 -6.602 1.00 69.00 204 ASP A O 1
ATOM 2525 N N . LEU A 1 211 ? 71.792 31.434 -7.241 1.00 70.53 205 LEU A N 1
ATOM 2526 C CA . LEU A 1 211 ? 71.658 32.719 -7.921 1.00 74.01 205 LEU A CA 1
ATOM 2527 C C . LEU A 1 211 ? 72.113 32.647 -9.376 1.00 75.57 205 LEU A C 1
ATOM 2528 O O . LEU A 1 211 ? 73.037 31.908 -9.722 1.00 69.24 205 LEU A O 1
ATOM 2544 N N . VAL A 1 212 ? 71.444 33.422 -10.222 1.00 72.09 206 VAL A N 1
ATOM 2545 C CA . VAL A 1 212 ? 71.849 33.588 -11.609 1.00 74.92 206 VAL A CA 1
ATOM 2546 C C . VAL A 1 212 ? 71.428 34.988 -12.057 1.00 73.94 206 VAL A C 1
ATOM 2547 O O . VAL A 1 212 ? 70.313 35.425 -11.780 1.00 77.76 206 VAL A O 1
ATOM 2560 N N . VAL A 1 213 ? 72.331 35.691 -12.732 1.00 72.68 207 VAL A N 1
ATOM 2561 C CA . VAL A 1 213 ? 72.127 37.102 -13.046 1.00 74.39 207 VAL A CA 1
ATOM 2562 C C . VAL A 1 213 ? 71.916 37.338 -14.538 1.00 77.93 207 VAL A C 1
ATOM 2563 O O . VAL A 1 213 ? 72.468 36.624 -15.378 1.00 75.35 207 VAL A O 1
ATOM 2576 N N . VAL A 1 214 ? 71.099 38.342 -14.848 1.00 72.21 208 VAL A N 1
ATOM 2577 C CA . VAL A 1 214 ? 70.865 38.776 -16.222 1.00 75.10 208 VAL A CA 1
ATOM 2578 C C . VAL A 1 214 ? 71.263 40.243 -16.360 1.00 70.10 208 VAL A C 1
ATOM 2579 O O . VAL A 1 214 ? 70.783 41.092 -15.610 1.00 67.08 208 VAL A O 1
ATOM 2592 N N . ASN A 1 215 ? 72.154 40.529 -17.307 1.00 67.40 209 ASN A N 1
ATOM 2593 C CA . ASN A 1 215 ? 72.638 41.889 -17.539 1.00 71.35 209 ASN A CA 1
ATOM 2594 C C . ASN A 1 215 ? 72.068 42.512 -18.812 1.00 73.27 209 ASN A C 1
ATOM 2595 O O . ASN A 1 215 ? 72.704 42.468 -19.866 1.00 69.64 209 ASN A O 1
ATOM 2606 N N . PRO A 1 216 ? 70.863 43.095 -18.723 1.00 70.20 210 PRO A N 1
ATOM 2607 C CA . PRO A 1 216 ? 70.330 43.808 -19.885 1.00 75.53 210 PRO A CA 1
ATOM 2608 C C . PRO A 1 216 ? 71.046 45.131 -20.125 1.00 76.34 210 PRO A C 1
ATOM 2609 O O . PRO A 1 216 ? 71.520 45.767 -19.180 1.00 70.01 210 PRO A O 1
ATOM 2620 N N . VAL A 1 217 ? 71.132 45.522 -21.391 1.00 69.99 211 VAL A N 1
ATOM 2621 C CA . VAL A 1 217 ? 71.702 46.807 -21.771 1.00 73.32 211 VAL A CA 1
ATOM 2622 C C . VAL A 1 217 ? 70.576 47.832 -21.783 1.00 71.28 211 VAL A C 1
ATOM 2623 O O . VAL A 1 217 ? 69.540 47.611 -21.157 1.00 64.96 211 VAL A O 1
ATOM 2636 N N . LEU A 1 218 ? 70.765 48.946 -22.483 1.00 65.81 212 LEU A N 1
ATOM 2637 C CA . LEU A 1 218 ? 69.702 49.938 -22.593 1.00 69.87 212 LEU A CA 1
ATOM 2638 C C . LEU A 1 218 ? 68.495 49.300 -23.275 1.00 71.60 212 LEU A C 1
ATOM 2639 O O . LEU A 1 218 ? 68.517 49.024 -24.473 1.00 63.87 212 LEU A O 1
ATOM 2655 N N . VAL A 1 219 ? 67.448 49.061 -22.492 1.00 78.08 213 VAL A N 1
ATOM 2656 C CA . VAL A 1 219 ? 66.257 48.368 -22.972 1.00 70.86 213 VAL A CA 1
ATOM 2657 C C . VAL A 1 219 ? 65.318 49.321 -23.706 1.00 70.06 213 VAL A C 1
ATOM 2658 O O . VAL A 1 219 ? 65.268 50.511 -23.408 1.00 73.40 213 VAL A O 1
ATOM 2671 N N . VAL A 1 220 ? 64.583 48.786 -24.674 1.00 74.22 214 VAL A N 1
ATOM 2672 C CA . VAL A 1 220 ? 63.654 49.580 -25.467 1.00 79.45 214 VAL A CA 1
ATOM 2673 C C . VAL A 1 220 ? 62.582 48.657 -26.041 1.00 80.56 214 VAL A C 1
ATOM 2674 O O . VAL A 1 220 ? 62.806 47.459 -26.180 1.00 74.11 214 VAL A O 1
ATOM 2687 N N . GLY A 1 221 ? 61.416 49.212 -26.355 1.00 78.63 215 GLY A N 1
ATOM 2688 C CA . GLY A 1 221 ? 60.300 48.420 -26.843 1.00 76.31 215 GLY A CA 1
ATOM 2689 C C . GLY A 1 221 ? 58.979 49.005 -26.385 1.00 81.42 215 GLY A C 1
ATOM 2690 O O . GLY A 1 221 ? 58.944 50.121 -25.871 1.00 88.53 215 GLY A O 1
ATOM 2694 N N . PRO A 1 222 ? 57.880 48.257 -26.572 1.00 79.15 216 PRO A N 1
ATOM 2695 C CA . PRO A 1 222 ? 56.551 48.730 -26.161 1.00 81.47 216 PRO A CA 1
ATOM 2696 C C . PRO A 1 222 ? 56.379 48.816 -24.639 1.00 80.92 216 PRO A C 1
ATOM 2697 O O . PRO A 1 222 ? 56.840 47.940 -23.905 1.00 69.25 216 PRO A O 1
ATOM 2708 N N . LEU A 1 223 ? 55.710 49.873 -24.184 1.00 80.24 217 LEU A N 1
ATOM 2709 C CA . LEU A 1 223 ? 55.483 50.103 -22.761 1.00 80.70 217 LEU A CA 1
ATOM 2710 C C . LEU A 1 223 ? 54.105 49.611 -22.343 1.00 84.94 217 LEU A C 1
ATOM 2711 O O . LEU A 1 223 ? 53.093 50.029 -22.909 1.00 82.92 217 LEU A O 1
ATOM 2727 N N . LEU A 1 224 ? 54.073 48.727 -21.350 1.00 88.25 218 LEU A N 1
ATOM 2728 C CA . LEU A 1 224 ? 52.816 48.261 -20.779 1.00 85.70 218 LEU A CA 1
ATOM 2729 C C . LEU A 1 224 ? 52.364 49.202 -19.672 1.00 86.48 218 LEU A C 1
ATOM 2730 O O . LEU A 1 224 ? 51.168 49.416 -19.481 1.00 94.38 218 LEU A O 1
ATOM 2746 N N . GLN A 1 225 ? 53.327 49.771 -18.952 1.00 88.58 219 GLN A N 1
ATOM 2747 C CA . GLN A 1 225 ? 53.020 50.678 -17.852 1.00 86.48 219 GLN A CA 1
ATOM 2748 C C . GLN A 1 225 ? 52.710 52.068 -18.405 1.00 85.46 219 GLN A C 1
ATOM 2749 O O . GLN A 1 225 ? 53.213 52.440 -19.466 1.00 84.18 219 GLN A O 1
ATOM 2763 N N . PRO A 1 226 ? 51.880 52.841 -17.686 1.00 82.87 220 PRO A N 1
ATOM 2764 C CA . PRO A 1 226 ? 51.392 54.128 -18.194 1.00 82.20 220 PRO A CA 1
ATOM 2765 C C . PRO A 1 226 ? 52.438 55.241 -18.169 1.00 83.57 220 PRO A C 1
ATOM 2766 O O . PRO A 1 226 ? 52.240 56.277 -18.804 1.00 78.58 220 PRO A O 1
ATOM 2777 N N . THR A 1 227 ? 53.538 55.018 -17.455 1.00 88.82 221 THR A N 1
ATOM 2778 C CA . THR A 1 227 ? 54.545 56.053 -17.240 1.00 86.52 221 THR A CA 1
ATOM 2779 C C . THR A 1 227 ? 55.816 55.784 -18.049 1.00 76.62 221 THR A C 1
ATOM 2780 O O . THR A 1 227 ? 56.147 54.633 -18.340 1.00 72.27 221 THR A O 1
ATOM 2791 N N . VAL A 1 228 ? 56.523 56.853 -18.407 1.00 70.92 222 VAL A N 1
ATOM 2792 C CA . VAL A 1 228 ? 57.753 56.742 -19.187 1.00 76.56 222 VAL A CA 1
ATOM 2793 C C . VAL A 1 228 ? 58.957 56.502 -18.286 1.00 75.45 222 VAL A C 1
ATOM 2794 O O . VAL A 1 228 ? 59.283 57.336 -17.444 1.00 75.00 222 VAL A O 1
ATOM 2807 N N . ASN A 1 229 ? 59.622 55.367 -18.479 1.00 75.82 223 ASN A N 1
ATOM 2808 C CA . ASN A 1 229 ? 60.788 55.013 -17.675 1.00 75.97 223 ASN A CA 1
ATOM 2809 C C . ASN A 1 229 ? 62.072 55.640 -18.220 1.00 73.47 223 ASN A C 1
ATOM 2810 O O . ASN A 1 229 ? 62.044 56.381 -19.202 1.00 71.87 223 ASN A O 1
ATOM 2821 N N . ALA A 1 230 ? 63.193 55.333 -17.575 1.00 76.49 224 ALA A N 1
ATOM 2822 C CA . ALA A 1 230 ? 64.465 55.999 -17.851 1.00 73.25 224 ALA A CA 1
ATOM 2823 C C . ALA A 1 230 ? 65.037 55.694 -19.237 1.00 70.98 224 ALA A C 1
ATOM 2824 O O . ALA A 1 230 ? 65.576 56.581 -19.898 1.00 65.42 224 ALA A O 1
ATOM 2831 N N . SER A 1 231 ? 64.936 54.441 -19.668 1.00 68.90 225 SER A N 1
ATOM 2832 C CA . SER A 1 231 ? 65.523 54.023 -20.938 1.00 71.03 225 SER A CA 1
ATOM 2833 C C . SER A 1 231 ? 64.744 54.578 -22.131 1.00 72.94 225 SER A C 1
ATOM 2834 O O . SER A 1 231 ? 65.330 54.967 -23.141 1.00 73.35 225 SER A O 1
ATOM 2842 N N . ILE A 1 232 ? 63.423 54.607 -22.009 1.00 71.65 226 ILE A N 1
ATOM 2843 C CA . ILE A 1 232 ? 62.567 55.146 -23.056 1.00 66.22 226 ILE A CA 1
ATOM 2844 C C . ILE A 1 232 ? 62.788 56.647 -23.201 1.00 71.52 226 ILE A C 1
ATOM 2845 O O . ILE A 1 232 ? 62.612 57.208 -24.281 1.00 81.44 226 ILE A O 1
ATOM 2861 N N . ALA A 1 233 ? 63.183 57.293 -22.112 1.00 74.20 227 ALA A N 1
ATOM 2862 C CA . ALA A 1 233 ? 63.438 58.727 -22.135 1.00 79.38 227 ALA A CA 1
ATOM 2863 C C . ALA A 1 233 ? 64.626 59.049 -23.040 1.00 74.82 227 ALA A C 1
ATOM 2864 O O . ALA A 1 233 ? 64.697 60.132 -23.620 1.00 73.81 227 ALA A O 1
ATOM 2871 N N . HIS A 1 234 ? 65.552 58.104 -23.162 1.00 70.01 228 HIS A N 1
ATOM 2872 C CA . HIS A 1 234 ? 66.717 58.285 -24.020 1.00 77.12 228 HIS A CA 1
ATOM 2873 C C . HIS A 1 234 ? 66.316 58.163 -25.487 1.00 84.57 228 HIS A C 1
ATOM 2874 O O . HIS A 1 234 ? 66.977 58.708 -26.374 1.00 76.82 228 HIS A O 1
ATOM 2888 N N . VAL A 1 235 ? 65.229 57.439 -25.731 1.00 79.55 229 VAL A N 1
ATOM 2889 C CA . VAL A 1 235 ? 64.700 57.264 -27.077 1.00 76.54 229 VAL A CA 1
ATOM 2890 C C . VAL A 1 235 ? 63.767 58.416 -27.430 1.00 78.57 229 VAL A C 1
ATOM 2891 O O . VAL A 1 235 ? 63.809 58.947 -28.540 1.00 77.54 229 VAL A O 1
ATOM 2904 N N . LEU A 1 236 ? 62.932 58.796 -26.468 1.00 75.21 230 LEU A N 1
ATOM 2905 C CA . LEU A 1 236 ? 61.873 59.773 -26.693 1.00 72.29 230 LEU A CA 1
ATOM 2906 C C . LEU A 1 236 ? 62.402 61.200 -26.816 1.00 69.57 230 LEU A C 1
ATOM 2907 O O . LEU A 1 236 ? 61.741 62.065 -27.385 1.00 72.72 230 LEU A O 1
ATOM 2923 N N . LYS A 1 237 ? 63.594 61.447 -26.285 1.00 75.66 231 LYS A N 1
ATOM 2924 C CA . LYS A 1 237 ? 64.173 62.787 -26.310 1.00 80.24 231 LYS A CA 1
ATOM 2925 C C . LYS A 1 237 ? 64.611 63.195 -27.719 1.00 73.70 231 LYS A C 1
ATOM 2926 O O . LYS A 1 237 ? 64.923 64.360 -27.967 1.00 69.41 231 LYS A O 1
ATOM 2945 N N . TYR A 1 238 ? 64.635 62.231 -28.636 1.00 71.40 232 TYR A N 1
ATOM 2946 C CA . TYR A 1 238 ? 64.935 62.505 -30.039 1.00 80.70 232 TYR A CA 1
ATOM 2947 C C . TYR A 1 238 ? 63.667 62.865 -30.807 1.00 76.09 232 TYR A C 1
ATOM 2948 O O . TYR A 1 238 ? 63.710 63.614 -31.780 1.00 68.94 232 TYR A O 1
ATOM 2966 N N . LEU A 1 239 ? 62.538 62.337 -30.347 1.00 75.65 233 LEU A N 1
ATOM 2967 C CA . LEU A 1 239 ? 61.284 62.426 -31.081 1.00 69.98 233 LEU A CA 1
ATOM 2968 C C . LEU A 1 239 ? 60.397 63.594 -30.651 1.00 74.35 233 LEU A C 1
ATOM 2969 O O . LEU A 1 239 ? 59.355 63.830 -31.264 1.00 81.52 233 LEU A O 1
ATOM 2985 N N . ASP A 1 240 ? 60.802 64.321 -29.610 1.00 75.36 234 ASP A N 1
ATOM 2986 C CA . ASP A 1 240 ? 60.023 65.463 -29.125 1.00 77.54 234 ASP A CA 1
ATOM 2987 C C . ASP A 1 240 ? 60.830 66.760 -29.151 1.00 76.83 234 ASP A C 1
ATOM 2988 O O . ASP A 1 240 ? 60.388 67.784 -28.632 1.00 75.76 234 ASP A O 1
ATOM 2997 N N . GLY A 1 241 ? 62.014 66.711 -29.751 1.00 79.25 235 GLY A N 1
ATOM 2998 C CA . GLY A 1 241 ? 62.809 67.907 -29.955 1.00 83.86 235 GLY A CA 1
ATOM 2999 C C . GLY A 1 241 ? 63.535 68.384 -28.712 1.00 78.84 235 GLY A C 1
ATOM 3000 O O . GLY A 1 241 ? 64.014 69.517 -28.668 1.00 78.52 235 GLY A O 1
ATOM 3004 N N . SER A 1 242 ? 63.621 67.525 -27.701 1.00 82.06 236 SER A N 1
ATOM 3005 C CA . SER A 1 242 ? 64.372 67.846 -26.491 1.00 79.82 236 SER A CA 1
ATOM 3006 C C . SER A 1 242 ? 65.860 67.970 -26.808 1.00 80.68 236 SER A C 1
ATOM 3007 O O . SER A 1 242 ? 66.588 68.707 -26.141 1.00 76.64 236 SER A O 1
ATOM 3015 N N . ALA A 1 243 ? 66.297 67.242 -27.834 1.00 84.42 237 ALA A N 1
ATOM 3016 C CA . ALA A 1 243 ? 67.692 67.248 -28.263 1.00 81.49 237 ALA A CA 1
ATOM 3017 C C . ALA A 1 243 ? 67.822 67.764 -29.691 1.00 81.65 237 ALA A C 1
ATOM 3018 O O . ALA A 1 243 ? 67.150 67.275 -30.598 1.00 82.05 237 ALA A O 1
ATOM 3025 N N . ARG A 1 244 ? 68.684 68.760 -29.876 1.00 84.49 238 ARG A N 1
ATOM 3026 C CA . ARG A 1 244 ? 68.975 69.304 -31.199 1.00 88.67 238 ARG A CA 1
ATOM 3027 C C . ARG A 1 244 ? 70.219 68.643 -31.786 1.00 86.41 238 ARG A C 1
ATOM 3028 O O . ARG A 1 244 ? 70.561 68.861 -32.947 1.00 87.76 238 ARG A O 1
ATOM 3049 N N . THR A 1 245 ? 70.897 67.843 -30.968 1.00 89.04 239 THR A N 1
ATOM 3050 C CA . THR A 1 245 ? 72.079 67.108 -31.399 1.00 86.50 239 THR A CA 1
ATOM 3051 C C . THR A 1 245 ? 72.153 65.766 -30.680 1.00 80.33 239 THR A C 1
ATOM 3052 O O . THR A 1 245 ? 71.359 65.495 -29.781 1.00 81.64 239 THR A O 1
ATOM 3063 N N . PHE A 1 246 ? 73.099 64.928 -31.092 1.00 80.16 240 PHE A N 1
ATOM 3064 C CA . PHE A 1 246 ? 73.352 63.657 -30.423 1.00 76.88 240 PHE A CA 1
ATOM 3065 C C . PHE A 1 246 ? 74.834 63.541 -30.098 1.00 81.97 240 PHE A C 1
ATOM 3066 O O . PHE A 1 246 ? 75.685 64.018 -30.848 1.00 79.94 240 PHE A O 1
ATOM 3083 N N . ALA A 1 247 ? 75.133 62.904 -28.973 1.00 89.16 241 ALA A N 1
ATOM 3084 C CA . ALA A 1 247 ? 76.500 62.813 -28.482 1.00 84.89 241 ALA A CA 1
ATOM 3085 C C . ALA A 1 247 ? 77.337 61.872 -29.336 1.00 81.35 241 ALA A C 1
ATOM 3086 O O . ALA A 1 247 ? 76.807 61.036 -30.067 1.00 76.20 241 ALA A O 1
ATOM 3093 N N . ASN A 1 248 ? 78.653 62.024 -29.236 1.00 80.77 242 ASN A N 1
ATOM 3094 C CA . ASN A 1 248 ? 79.587 61.150 -29.928 1.00 80.76 242 ASN A CA 1
ATOM 3095 C C . ASN A 1 248 ? 79.913 59.925 -29.081 1.00 81.57 242 ASN A C 1
ATOM 3096 O O . ASN A 1 248 ? 81.029 59.785 -28.578 1.00 83.25 242 ASN A O 1
ATOM 3107 N N . ALA A 1 249 ? 78.927 59.047 -28.921 1.00 80.95 243 ALA A N 1
ATOM 3108 C CA . ALA A 1 249 ? 79.070 57.872 -28.067 1.00 80.96 243 ALA A CA 1
ATOM 3109 C C . ALA A 1 249 ? 78.349 56.667 -28.658 1.00 78.35 243 ALA A C 1
ATOM 3110 O O . ALA A 1 249 ? 77.608 56.794 -29.632 1.00 76.71 243 ALA A O 1
ATOM 3117 N N . VAL A 1 250 ? 78.582 55.501 -28.061 1.00 80.32 244 VAL A N 1
ATOM 3118 C CA . VAL A 1 250 ? 77.933 54.261 -28.478 1.00 79.86 244 VAL A CA 1
ATOM 3119 C C . VAL A 1 250 ? 77.250 53.598 -27.288 1.00 78.79 244 VAL A C 1
ATOM 3120 O O . VAL A 1 250 ? 77.490 53.967 -26.139 1.00 76.44 244 VAL A O 1
ATOM 3133 N N . GLN A 1 251 ? 76.400 52.617 -27.572 1.00 83.83 245 GLN A N 1
ATOM 3134 C CA . GLN A 1 251 ? 75.704 51.872 -26.529 1.00 77.60 245 GLN A CA 1
ATOM 3135 C C . GLN A 1 251 ? 74.988 50.675 -27.146 1.00 71.76 245 GLN A C 1
ATOM 3136 O O . GLN A 1 251 ? 74.664 50.684 -28.333 1.00 67.33 245 GLN A O 1
ATOM 3150 N N . ALA A 1 252 ? 74.750 49.648 -26.335 1.00 68.55 246 ALA A N 1
ATOM 3151 C CA . ALA A 1 252 ? 74.064 48.443 -26.789 1.00 65.90 246 ALA A CA 1
ATOM 3152 C C . ALA A 1 252 ? 72.561 48.560 -26.553 1.00 64.93 246 ALA A C 1
ATOM 3153 O O . ALA A 1 252 ? 72.120 49.335 -25.705 1.00 65.21 246 ALA A O 1
ATOM 3160 N N . TYR A 1 253 ? 71.782 47.787 -27.306 1.00 64.63 247 TYR A N 1
ATOM 3161 C CA . TYR A 1 253 ? 70.324 47.841 -27.220 1.00 67.19 247 TYR A CA 1
ATOM 3162 C C . TYR A 1 253 ? 69.708 46.445 -27.222 1.00 71.61 247 TYR A C 1
ATOM 3163 O O . TYR A 1 253 ? 70.293 45.493 -27.738 1.00 81.37 247 TYR A O 1
ATOM 3181 N N . VAL A 1 254 ? 68.523 46.338 -26.628 1.00 65.97 248 VAL A N 1
ATOM 3182 C CA . VAL A 1 254 ? 67.806 45.075 -26.536 1.00 59.42 248 VAL A CA 1
ATOM 3183 C C . VAL A 1 254 ? 66.317 45.369 -26.434 1.00 62.02 248 VAL A C 1
ATOM 3184 O O . VAL A 1 254 ? 65.925 46.452 -25.999 1.00 58.24 248 VAL A O 1
ATOM 3197 N N . ASP A 1 255 ? 65.485 44.421 -26.849 1.00 68.77 249 ASP A N 1
ATOM 3198 C CA . ASP A 1 255 ? 64.047 44.589 -26.704 1.00 67.99 249 ASP A CA 1
ATOM 3199 C C . ASP A 1 255 ? 63.620 44.216 -25.292 1.00 73.23 249 ASP A C 1
ATOM 3200 O O . ASP A 1 255 ? 64.201 43.321 -24.680 1.00 71.01 249 ASP A O 1
ATOM 3209 N N . VAL A 1 256 ? 62.599 44.899 -24.784 1.00 74.18 250 VAL A N 1
ATOM 3210 C CA . VAL A 1 256 ? 62.099 44.648 -23.439 1.00 67.49 250 VAL A CA 1
ATOM 3211 C C . VAL A 1 256 ? 61.572 43.224 -23.300 1.00 71.30 250 VAL A C 1
ATOM 3212 O O . VAL A 1 256 ? 61.671 42.621 -22.229 1.00 80.45 250 VAL A O 1
ATOM 3225 N N . ARG A 1 257 ? 61.017 42.686 -24.381 1.00 69.87 251 ARG A N 1
ATOM 3226 C CA . ARG A 1 257 ? 60.485 41.329 -24.362 1.00 73.70 251 ARG A CA 1
ATOM 3227 C C . ARG A 1 257 ? 61.616 40.306 -24.407 1.00 69.51 251 ARG A C 1
ATOM 3228 O O . ARG A 1 257 ? 61.480 39.202 -23.884 1.00 68.64 251 ARG A O 1
ATOM 3249 N N . ASP A 1 258 ? 62.732 40.675 -25.029 1.00 72.22 252 ASP A N 1
ATOM 3250 C CA . ASP A 1 258 ? 63.903 39.807 -25.052 1.00 72.61 252 ASP A CA 1
ATOM 3251 C C . ASP A 1 258 ? 64.451 39.655 -23.637 1.00 72.50 252 ASP A C 1
ATOM 3252 O O . ASP A 1 258 ? 64.987 38.607 -23.276 1.00 69.08 252 ASP A O 1
ATOM 3261 N N . VAL A 1 259 ? 64.302 40.710 -22.840 1.00 80.09 253 VAL A N 1
ATOM 3262 C CA . VAL A 1 259 ? 64.750 40.704 -21.452 1.00 71.43 253 VAL A CA 1
ATOM 3263 C C . VAL A 1 259 ? 63.829 39.842 -20.599 1.00 68.70 253 VAL A C 1
ATOM 3264 O O . VAL A 1 259 ? 64.284 38.921 -19.923 1.00 64.28 253 VAL A O 1
ATOM 3277 N N . ALA A 1 260 ? 62.536 40.147 -20.637 1.00 69.81 254 ALA A N 1
ATOM 3278 C CA . ALA A 1 260 ? 61.543 39.397 -19.874 1.00 71.75 254 ALA A CA 1
ATOM 3279 C C . ALA A 1 260 ? 61.608 37.911 -20.207 1.00 72.26 254 ALA A C 1
ATOM 3280 O O . ALA A 1 260 ? 61.373 37.061 -19.349 1.00 74.65 254 ALA A O 1
ATOM 3287 N N . ASP A 1 261 ? 61.933 37.608 -21.458 1.00 76.35 255 ASP A N 1
ATOM 3288 C CA . ASP A 1 261 ? 62.074 36.228 -21.900 1.00 75.78 255 ASP A CA 1
ATOM 3289 C C . ASP A 1 261 ? 63.353 35.611 -21.339 1.00 76.36 255 ASP A C 1
ATOM 3290 O O . ASP A 1 261 ? 63.404 34.413 -21.060 1.00 72.02 255 ASP A O 1
ATOM 3299 N N . ALA A 1 262 ? 64.380 36.441 -21.166 1.00 76.82 256 ALA A N 1
ATOM 3300 C CA . ALA A 1 262 ? 65.678 35.968 -20.698 1.00 71.31 256 ALA A CA 1
ATOM 3301 C C . ALA A 1 262 ? 65.590 35.520 -19.253 1.00 74.84 256 ALA A C 1
ATOM 3302 O O . ALA A 1 262 ? 66.099 34.459 -18.892 1.00 79.07 256 ALA A O 1
ATOM 3309 N N . HIS A 1 263 ? 64.937 36.340 -18.434 1.00 80.85 257 HIS A N 1
ATOM 3310 C CA . HIS A 1 263 ? 64.749 36.047 -17.018 1.00 71.04 257 HIS A CA 1
ATOM 3311 C C . HIS A 1 263 ? 64.028 34.720 -16.826 1.00 71.05 257 HIS A C 1
ATOM 3312 O O . HIS A 1 263 ? 64.335 33.961 -15.910 1.00 73.90 257 HIS A O 1
ATOM 3326 N N . LEU A 1 264 ? 63.074 34.444 -17.708 1.00 76.52 258 LEU A N 1
ATOM 3327 C CA . LEU A 1 264 ? 62.256 33.244 -17.606 1.00 76.32 258 LEU A CA 1
ATOM 3328 C C . LEU A 1 264 ? 62.997 32.012 -18.119 1.00 74.11 258 LEU A C 1
ATOM 3329 O O . LEU A 1 264 ? 62.764 30.899 -17.649 1.00 74.19 258 LEU A O 1
ATOM 3345 N N . ARG A 1 265 ? 63.881 32.211 -19.090 1.00 78.55 259 ARG A N 1
ATOM 3346 C CA . ARG A 1 265 ? 64.656 31.108 -19.649 1.00 85.86 259 ARG A CA 1
ATOM 3347 C C . ARG A 1 265 ? 65.794 30.706 -18.718 1.00 76.69 259 ARG A C 1
ATOM 3348 O O . ARG A 1 265 ? 66.053 29.520 -18.516 1.00 77.20 259 ARG A O 1
ATOM 3369 N N . VAL A 1 266 ? 66.468 31.699 -18.150 1.00 72.86 260 VAL A N 1
ATOM 3370 C CA . VAL A 1 266 ? 67.601 31.445 -17.268 1.00 85.03 260 VAL A CA 1
ATOM 3371 C C . VAL A 1 266 ? 67.136 30.837 -15.942 1.00 84.04 260 VAL A C 1
ATOM 3372 O O . VAL A 1 266 ? 67.926 30.240 -15.211 1.00 86.70 260 VAL A O 1
ATOM 3385 N N . PHE A 1 267 ? 65.852 30.991 -15.638 1.00 81.20 261 PHE A N 1
ATOM 3386 C CA . PHE A 1 267 ? 65.285 30.430 -14.419 1.00 83.15 261 PHE A CA 1
ATOM 3387 C C . PHE A 1 267 ? 64.904 28.964 -14.598 1.00 85.09 261 PHE A C 1
ATOM 3388 O O . PHE A 1 267 ? 65.210 28.126 -13.749 1.00 90.97 261 PHE A O 1
ATOM 3405 N N . GLU A 1 268 ? 64.237 28.659 -15.707 1.00 82.25 262 GLU A N 1
ATOM 3406 C CA . GLU A 1 268 ? 63.746 27.307 -15.957 1.00 82.15 262 GLU A CA 1
ATOM 3407 C C . GLU A 1 268 ? 64.863 26.341 -16.339 1.00 81.38 262 GLU A C 1
ATOM 3408 O O . GLU A 1 268 ? 64.766 25.145 -16.074 1.00 78.86 262 GLU A O 1
ATOM 3420 N N . SER A 1 269 ? 65.922 26.857 -16.955 1.00 82.19 263 SER A N 1
ATOM 3421 C CA . SER A 1 269 ? 67.046 26.021 -17.363 1.00 76.80 263 SER A CA 1
ATOM 3422 C C . SER A 1 269 ? 67.841 25.567 -16.138 1.00 80.53 263 SER A C 1
ATOM 3423 O O . SER A 1 269 ? 68.504 26.386 -15.503 1.00 81.69 263 SER A O 1
ATOM 3431 N N . PRO A 1 270 ? 67.786 24.262 -15.803 1.00 79.78 264 PRO A N 1
ATOM 3432 C CA . PRO A 1 270 ? 68.428 23.783 -14.569 1.00 81.03 264 PRO A CA 1
ATOM 3433 C C . PRO A 1 270 ? 69.920 24.094 -14.480 1.00 80.70 264 PRO A C 1
ATOM 3434 O O . PRO A 1 270 ? 70.395 24.526 -13.427 1.00 76.57 264 PRO A O 1
ATOM 3445 N N . ALA A 1 271 ? 70.645 23.871 -15.571 1.00 78.63 265 ALA A N 1
ATOM 3446 C CA . ALA A 1 271 ? 72.092 24.051 -15.582 1.00 79.79 265 ALA A CA 1
ATOM 3447 C C . ALA A 1 271 ? 72.489 25.523 -15.665 1.00 76.17 265 ALA A C 1
ATOM 3448 O O . ALA A 1 271 ? 73.676 25.849 -15.636 1.00 74.68 265 ALA A O 1
ATOM 3455 N N . ALA A 1 272 ? 71.499 26.407 -15.764 1.00 74.83 266 ALA A N 1
ATOM 3456 C CA . ALA A 1 272 ? 71.766 27.837 -15.879 1.00 78.89 266 ALA A CA 1
ATOM 3457 C C . ALA A 1 272 ? 72.563 28.335 -14.681 1.00 79.48 266 ALA A C 1
ATOM 3458 O O . ALA A 1 272 ? 72.208 28.070 -13.532 1.00 81.14 266 ALA A O 1
ATOM 3465 N N . SER A 1 273 ? 73.646 29.053 -14.959 1.00 81.75 267 SER A N 1
ATOM 3466 C CA . SER A 1 273 ? 74.515 29.562 -13.905 1.00 83.46 267 SER A CA 1
ATOM 3467 C C . SER A 1 273 ? 75.389 30.705 -14.406 1.00 83.94 267 SER A C 1
ATOM 3468 O O . SER A 1 273 ? 75.641 30.832 -15.605 1.00 92.64 267 SER A O 1
ATOM 3476 N N . GLY A 1 274 ? 75.847 31.533 -13.474 1.00 75.33 268 GLY A N 1
ATOM 3477 C CA . GLY A 1 274 ? 76.720 32.646 -13.793 1.00 77.36 268 GLY A CA 1
ATOM 3478 C C . GLY A 1 274 ? 75.925 33.860 -14.221 1.00 74.14 268 GLY A C 1
ATOM 3479 O O . GLY A 1 274 ? 74.723 33.940 -13.969 1.00 68.14 268 GLY A O 1
ATOM 3483 N N . ARG A 1 275 ? 76.600 34.816 -14.853 1.00 77.84 269 ARG A N 1
ATOM 3484 C CA . ARG A 1 275 ? 75.927 35.995 -15.383 1.00 78.98 269 ARG A CA 1
ATOM 3485 C C . ARG A 1 275 ? 75.390 35.688 -16.779 1.00 76.68 269 ARG A C 1
ATOM 3486 O O . ARG A 1 275 ? 75.774 34.693 -17.395 1.00 73.31 269 ARG A O 1
ATOM 3507 N N . TYR A 1 276 ? 74.497 36.540 -17.268 1.00 78.42 270 TYR A N 1
ATOM 3508 C CA . TYR A 1 276 ? 73.936 36.379 -18.603 1.00 74.78 270 TYR A CA 1
ATOM 3509 C C . TYR A 1 276 ? 73.740 37.733 -19.260 1.00 69.72 270 TYR A C 1
ATOM 3510 O O . TYR A 1 276 ? 72.809 38.469 -18.935 1.00 67.43 270 TYR A O 1
ATOM 3528 N N . LEU A 1 277 ? 74.642 38.059 -20.178 1.00 75.27 271 LEU A N 1
ATOM 3529 C CA . LEU A 1 277 ? 74.557 39.295 -20.941 1.00 76.77 271 LEU A CA 1
ATOM 3530 C C . LEU A 1 277 ? 73.374 39.240 -21.898 1.00 71.81 271 LEU A C 1
ATOM 3531 O O . LEU A 1 277 ? 73.145 38.222 -22.552 1.00 69.29 271 LEU A O 1
ATOM 3547 N N . CYS A 1 278 ? 72.629 40.341 -21.970 1.00 68.96 272 CYS A N 1
ATOM 3548 C CA . CYS A 1 278 ? 71.381 40.389 -22.724 1.00 71.90 272 CYS A CA 1
ATOM 3549 C C . CYS A 1 278 ? 71.331 41.604 -23.656 1.00 71.31 272 CYS A C 1
ATOM 3550 O O . CYS A 1 278 ? 70.943 42.700 -23.248 1.00 68.03 272 CYS A O 1
ATOM 3558 N N . ALA A 1 279 ? 71.727 41.394 -24.910 1.00 71.85 273 ALA A N 1
ATOM 3559 C CA . ALA A 1 279 ? 71.763 42.462 -25.907 1.00 73.80 273 ALA A CA 1
ATOM 3560 C C . ALA A 1 279 ? 71.611 41.901 -27.322 1.00 73.41 273 ALA A C 1
ATOM 3561 O O . ALA A 1 279 ? 71.899 40.728 -27.562 1.00 72.80 273 ALA A O 1
ATOM 3568 N N . GLU A 1 280 ? 71.157 42.743 -28.249 1.00 75.15 274 GLU A N 1
ATOM 3569 C CA . GLU A 1 280 ? 70.997 42.347 -29.649 1.00 75.65 274 GLU A CA 1
ATOM 3570 C C . GLU A 1 280 ? 72.145 42.875 -30.506 1.00 75.74 274 GLU A C 1
ATOM 3571 O O . GLU A 1 280 ? 72.717 42.133 -31.305 1.00 77.76 274 GLU A O 1
ATOM 3583 N N . ARG A 1 281 ? 72.483 44.152 -30.338 1.00 74.29 275 ARG A N 1
ATOM 3584 C CA . ARG A 1 281 ? 73.577 44.760 -31.094 1.00 78.53 275 ARG A CA 1
ATOM 3585 C C . ARG A 1 281 ? 74.044 46.071 -30.468 1.00 75.98 275 ARG A C 1
ATOM 3586 O O . ARG A 1 281 ? 73.379 46.625 -29.595 1.00 71.72 275 ARG A O 1
ATOM 3607 N N . VAL A 1 282 ? 75.187 46.561 -30.943 1.00 77.86 276 VAL A N 1
ATOM 3608 C CA . VAL A 1 282 ? 75.750 47.830 -30.492 1.00 76.41 276 VAL A CA 1
ATOM 3609 C C . VAL A 1 282 ? 75.647 48.867 -31.603 1.00 75.55 276 VAL A C 1
ATOM 3610 O O . VAL A 1 282 ? 76.086 48.623 -32.726 1.00 84.97 276 VAL A O 1
ATOM 3623 N N . LEU A 1 283 ? 75.074 50.022 -31.277 1.00 72.96 277 LEU A N 1
ATOM 3624 C CA . LEU A 1 283 ? 74.852 51.087 -32.252 1.00 71.32 277 LEU A CA 1
ATOM 3625 C C . LEU A 1 283 ? 75.466 52.410 -31.811 1.00 73.99 277 LEU A C 1
ATOM 3626 O O . LEU A 1 283 ? 75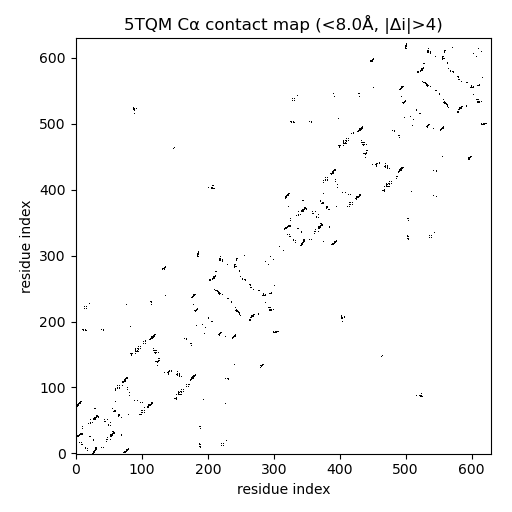.640 52.664 -30.618 1.00 81.49 277 LEU A O 1
ATOM 3642 N N . HIS A 1 284 ? 75.795 53.246 -32.791 1.00 73.28 278 HIS A N 1
ATOM 3643 C CA . HIS A 1 284 ? 76.233 54.611 -32.537 1.00 71.92 278 HIS A CA 1
ATOM 3644 C C . HIS A 1 284 ? 74.993 55.481 -32.381 1.00 70.66 278 HIS A C 1
ATOM 3645 O O . HIS A 1 284 ? 73.911 55.095 -32.820 1.00 70.12 278 HIS A O 1
ATOM 3659 N N . ARG A 1 285 ? 75.141 56.638 -31.745 1.00 70.99 279 ARG A N 1
ATOM 3660 C CA . ARG A 1 285 ? 74.019 57.556 -31.572 1.00 72.54 279 ARG A CA 1
ATOM 3661 C C . ARG A 1 285 ? 73.431 57.921 -32.926 1.00 72.70 279 ARG A C 1
ATOM 3662 O O . ARG A 1 285 ? 72.214 58.014 -33.086 1.00 72.70 279 ARG A O 1
ATOM 3683 N N . GLU A 1 286 ? 74.323 58.129 -33.888 1.00 75.12 280 GLU A N 1
ATOM 3684 C CA . GLU A 1 286 ? 73.967 58.433 -35.268 1.00 74.82 280 GLU A CA 1
ATOM 3685 C C . GLU A 1 286 ? 73.082 57.357 -35.893 1.00 69.58 280 GLU A C 1
ATOM 3686 O O . GLU A 1 286 ? 72.061 57.665 -36.502 1.00 72.12 280 GLU A O 1
ATOM 3698 N N . ASP A 1 287 ? 73.477 56.098 -35.737 1.00 68.44 281 ASP A N 1
ATOM 3699 C CA . ASP A 1 287 ? 72.748 54.987 -36.341 1.00 74.85 281 ASP A CA 1
ATOM 3700 C C . ASP A 1 287 ? 71.324 54.903 -35.804 1.00 70.91 281 ASP A C 1
ATOM 3701 O O . ASP A 1 287 ? 70.412 54.476 -36.510 1.00 72.18 281 ASP A O 1
ATOM 3710 N N . VAL A 1 288 ? 71.142 55.309 -34.553 1.00 71.52 282 VAL A N 1
ATOM 3711 C CA . VAL A 1 288 ? 69.826 55.303 -33.928 1.00 71.11 282 VAL A CA 1
ATOM 3712 C C . VAL A 1 288 ? 68.930 56.378 -34.535 1.00 69.37 282 VAL A C 1
ATOM 3713 O O . VAL A 1 288 ? 67.819 56.089 -34.978 1.00 70.45 282 VAL A O 1
ATOM 3726 N N . VAL A 1 289 ? 69.415 57.616 -34.553 1.00 68.78 283 VAL A N 1
ATOM 3727 C CA . VAL A 1 289 ? 68.624 58.735 -35.058 1.00 72.67 283 VAL A CA 1
ATOM 3728 C C . VAL A 1 289 ? 68.377 58.601 -36.556 1.00 73.65 283 VAL A C 1
ATOM 3729 O O . VAL A 1 289 ? 67.482 59.247 -37.103 1.00 74.09 283 VAL A O 1
ATOM 3742 N N . ARG A 1 290 ? 69.168 57.761 -37.215 1.00 76.40 284 ARG A N 1
ATOM 3743 C CA . ARG A 1 290 ? 68.953 57.472 -38.627 1.00 75.43 284 ARG A CA 1
ATOM 3744 C C . ARG A 1 290 ? 67.729 56.578 -38.775 1.00 72.94 284 ARG A C 1
ATOM 3745 O O . ARG A 1 290 ? 66.850 56.855 -39.587 1.00 77.07 284 ARG A O 1
ATOM 3749 N N . ILE A 1 291 ? 67.677 55.514 -37.977 1.00 68.01 285 ILE A N 1
ATOM 3750 C CA . ILE A 1 291 ? 66.548 54.587 -37.990 1.00 70.87 285 ILE A CA 1
ATOM 3751 C C . ILE A 1 291 ? 65.232 55.294 -37.664 1.00 74.42 285 ILE A C 1
ATOM 3752 O O . ILE A 1 291 ? 64.187 54.958 -38.220 1.00 76.32 285 ILE A O 1
ATOM 3768 N N . LEU A 1 292 ? 65.282 56.272 -36.765 1.00 73.92 286 LEU A N 1
ATOM 3769 C CA . LEU A 1 292 ? 64.075 56.990 -36.371 1.00 78.57 286 LEU A CA 1
ATOM 3770 C C . LEU A 1 292 ? 63.670 57.985 -37.452 1.00 73.42 286 LEU A C 1
ATOM 3771 O O . LEU A 1 292 ? 62.484 58.183 -37.709 1.00 74.10 286 LEU A O 1
ATOM 3787 N N . ALA A 1 293 ? 64.659 58.611 -38.081 1.00 73.73 287 ALA A N 1
ATOM 3788 C CA . ALA A 1 293 ? 64.404 59.515 -39.195 1.00 74.68 287 ALA A CA 1
ATOM 3789 C C . ALA A 1 293 ? 63.864 58.716 -40.372 1.00 78.53 287 ALA A C 1
ATOM 3790 O O . ALA A 1 293 ? 63.047 59.201 -41.154 1.00 75.98 287 ALA A O 1
ATOM 3797 N N . LYS A 1 294 ? 64.337 57.480 -40.478 1.00 81.09 288 LYS A N 1
ATOM 3798 C CA . LYS A 1 294 ? 63.962 56.583 -41.558 1.00 78.15 288 LYS A CA 1
ATOM 3799 C C . LYS A 1 294 ? 62.459 56.314 -41.505 1.00 78.69 288 LYS A C 1
ATOM 3800 O O . LYS A 1 294 ? 61.747 56.509 -42.489 1.00 87.68 288 LYS A O 1
ATOM 3819 N N . LEU A 1 295 ? 61.990 55.868 -40.342 1.00 74.99 289 LEU A N 1
ATOM 3820 C CA . LEU A 1 295 ? 60.606 55.432 -40.171 1.00 72.70 289 LEU A CA 1
ATOM 3821 C C . LEU A 1 295 ? 59.677 56.549 -39.699 1.00 69.11 289 LEU A C 1
ATOM 3822 O O . LEU A 1 295 ? 58.455 56.392 -39.720 1.00 63.59 289 LEU A O 1
ATOM 3838 N N . PHE A 1 296 ? 60.256 57.669 -39.276 1.00 73.41 290 PHE A N 1
ATOM 3839 C CA . PHE A 1 296 ? 59.478 58.785 -38.741 1.00 73.34 290 PHE A CA 1
ATOM 3840 C C . PHE A 1 296 ? 60.125 60.128 -39.084 1.00 72.73 290 PHE A C 1
ATOM 3841 O O . PHE A 1 296 ? 60.738 60.765 -38.225 1.00 69.46 290 PHE A O 1
ATOM 3858 N N . PRO A 1 297 ? 59.994 60.560 -40.347 1.00 74.06 291 PRO A N 1
ATOM 3859 C CA . PRO A 1 297 ? 60.575 61.831 -40.797 1.00 70.08 291 PRO A CA 1
ATOM 3860 C C . PRO A 1 297 ? 59.742 63.054 -40.418 1.00 67.58 291 PRO A C 1
ATOM 3861 O O . PRO A 1 297 ? 60.193 64.181 -40.628 1.00 60.59 291 PRO A O 1
ATOM 3872 N N . GLU A 1 298 ? 58.553 62.833 -39.863 1.00 64.47 292 GLU A N 1
ATOM 3873 C CA . GLU A 1 298 ? 57.682 63.934 -39.466 1.00 65.70 292 GLU A CA 1
ATOM 3874 C C . GLU A 1 298 ? 58.055 64.459 -38.081 1.00 78.14 292 GLU A C 1
ATOM 3875 O O . GLU A 1 298 ? 57.480 65.442 -37.606 1.00 76.58 292 GLU A O 1
ATOM 3887 N N . TYR A 1 299 ? 59.017 63.801 -37.439 1.00 76.87 293 TYR A N 1
ATOM 3888 C CA . TYR A 1 299 ? 59.475 64.203 -36.114 1.00 83.70 293 TYR A CA 1
ATOM 3889 C C . TYR A 1 299 ? 60.825 64.912 -36.213 1.00 79.15 293 TYR A C 1
ATOM 3890 O O . TYR A 1 299 ? 61.565 64.706 -37.176 1.00 70.38 293 TYR A O 1
ATOM 3908 N N . PRO A 1 300 ? 61.145 65.756 -35.215 1.00 76.43 294 PRO A N 1
ATOM 3909 C CA . PRO A 1 300 ? 62.356 66.579 -35.251 1.00 75.36 294 PRO A CA 1
ATOM 3910 C C . PRO A 1 300 ? 63.585 65.856 -34.694 1.00 75.08 294 PRO A C 1
ATOM 3911 O O . PRO A 1 300 ? 64.287 66.387 -33.833 1.00 83.39 294 PRO A O 1
ATOM 3922 N N . VAL A 1 301 ? 63.838 64.649 -35.190 1.00 73.55 295 VAL A N 1
ATOM 3923 C CA . VAL A 1 301 ? 64.999 63.877 -34.766 1.00 73.38 295 VAL A CA 1
ATOM 3924 C C . VAL A 1 301 ? 66.292 64.605 -35.131 1.00 75.28 295 VAL A C 1
ATOM 3925 O O . VAL A 1 301 ? 66.360 65.264 -36.170 1.00 83.60 295 VAL A O 1
ATOM 3938 N N . PRO A 1 302 ? 67.325 64.500 -34.276 1.00 77.32 296 PRO A N 1
ATOM 3939 C CA . PRO A 1 302 ? 68.568 65.211 -34.598 1.00 79.94 296 PRO A CA 1
ATOM 3940 C C . PRO A 1 302 ? 69.263 64.649 -35.834 1.00 71.93 296 PRO A C 1
ATOM 3941 O O . PRO A 1 302 ? 68.984 63.521 -36.241 1.00 71.92 296 PRO A O 1
ATOM 3952 N N . THR A 1 303 ? 70.150 65.445 -36.421 1.00 65.57 297 THR A N 1
ATOM 3953 C CA . THR A 1 303 ? 70.959 65.007 -37.553 1.00 73.27 297 THR A CA 1
ATOM 3954 C C . THR A 1 303 ? 72.423 65.375 -37.323 1.00 67.33 297 THR A C 1
ATOM 3955 O O . THR A 1 303 ? 73.331 64.680 -37.779 1.00 59.95 297 THR A O 1
ATOM 3966 N N . ARG A 1 304 ? 72.636 66.471 -36.602 1.00 70.11 298 ARG A N 1
ATOM 3967 C CA . ARG A 1 304 ? 73.974 66.974 -36.319 1.00 74.88 298 ARG A CA 1
ATOM 3968 C C . ARG A 1 304 ? 74.538 66.350 -35.040 1.00 81.77 298 ARG A C 1
ATOM 3969 O O . ARG A 1 304 ? 73.800 66.065 -34.094 1.00 73.89 298 ARG A O 1
ATOM 3990 N N . CYS A 1 305 ? 75.852 66.139 -35.027 1.00 83.62 299 CYS A N 1
ATOM 3991 C CA . CYS A 1 305 ? 76.540 65.547 -33.883 1.00 82.43 299 CYS A CA 1
ATOM 3992 C C . CYS A 1 305 ? 77.161 66.629 -33.004 1.00 85.87 299 CYS A C 1
ATOM 3993 O O . CYS A 1 305 ? 77.544 67.695 -33.486 1.00 86.66 299 CYS A O 1
ATOM 4001 N N . SER A 1 306 ? 77.256 66.343 -31.711 1.00 86.60 300 SER A N 1
ATOM 4002 C CA . SER A 1 306 ? 77.787 67.293 -30.739 1.00 87.48 300 SER A CA 1
ATOM 4003 C C . SER A 1 306 ? 79.297 67.497 -30.873 1.00 89.60 300 SER A C 1
ATOM 4004 O O . SER A 1 306 ? 79.832 68.502 -30.401 1.00 87.42 300 SER A O 1
ATOM 4012 N N . ASP A 1 307 ? 79.974 66.556 -31.526 1.00 88.65 301 ASP A N 1
ATOM 4013 C CA . ASP A 1 307 ? 81.427 66.616 -31.676 1.00 91.02 301 ASP A CA 1
ATOM 4014 C C . ASP A 1 307 ? 81.846 67.065 -33.082 1.00 103.48 301 ASP A C 1
ATOM 4015 O O . ASP A 1 307 ? 82.310 68.191 -33.252 1.00 115.86 301 ASP A O 1
ATOM 4024 N N . GLU A 1 308 ? 81.686 66.196 -34.077 1.00 95.14 302 GLU A N 1
ATOM 4025 C CA . GLU A 1 308 ? 82.018 66.519 -35.469 1.00 99.09 302 GLU A CA 1
ATOM 4026 C C . GLU A 1 308 ? 83.486 66.909 -35.718 1.00 97.54 302 GLU A C 1
ATOM 4027 O O . GLU A 1 308 ? 83.802 67.478 -36.764 1.00 101.15 302 GLU A O 1
ATOM 4039 N N . VAL A 1 309 ? 84.382 66.596 -34.785 1.00 97.79 303 VAL A N 1
ATOM 4040 C CA . VAL A 1 309 ? 85.787 67.000 -34.919 1.00 95.33 303 VAL A CA 1
ATOM 4041 C C . VAL A 1 309 ? 86.752 65.857 -34.600 1.00 94.26 303 VAL A C 1
ATOM 4042 O O . VAL A 1 309 ? 87.853 65.795 -35.148 1.00 98.56 303 VAL A O 1
ATOM 4055 N N . ASN A 1 310 ? 86.327 64.949 -33.728 1.00 91.77 304 ASN A N 1
ATOM 4056 C CA . ASN A 1 310 ? 87.122 63.775 -33.384 1.00 90.32 304 ASN A CA 1
ATOM 4057 C C . ASN A 1 310 ? 86.528 62.546 -34.060 1.00 85.63 304 ASN A C 1
ATOM 4058 O O . ASN A 1 310 ? 85.356 62.558 -34.439 1.00 83.97 304 ASN A O 1
ATOM 4069 N N . PRO A 1 311 ? 87.333 61.485 -34.229 1.00 79.95 305 PRO A N 1
ATOM 4070 C CA . PRO A 1 311 ? 86.790 60.312 -34.922 1.00 81.87 305 PRO A CA 1
ATOM 4071 C C . PRO A 1 311 ? 85.633 59.676 -34.161 1.00 81.09 305 PRO A C 1
ATOM 4072 O O . PRO A 1 311 ? 85.727 59.465 -32.952 1.00 86.78 305 PRO A O 1
ATOM 4083 N N . ARG A 1 312 ? 84.549 59.386 -34.875 1.00 80.30 306 ARG A N 1
ATOM 4084 C CA . ARG A 1 312 ? 83.362 58.794 -34.272 1.00 82.42 306 ARG A CA 1
ATOM 4085 C C . ARG A 1 312 ? 83.698 57.467 -33.598 1.00 85.09 306 ARG A C 1
ATOM 4086 O O . ARG A 1 312 ? 84.421 56.641 -34.153 1.00 91.92 306 ARG A O 1
ATOM 4107 N N . LYS A 1 313 ? 83.175 57.279 -32.391 1.00 83.53 307 LYS A N 1
ATOM 4108 C CA . LYS A 1 313 ? 83.414 56.061 -31.627 1.00 85.43 307 LYS A CA 1
ATOM 4109 C C . LYS A 1 313 ? 82.799 54.848 -32.315 1.00 81.69 307 LYS A C 1
ATOM 4110 O O . LYS A 1 313 ? 81.623 54.856 -32.662 1.00 81.09 307 LYS A O 1
ATOM 4129 N N . GLN A 1 314 ? 83.598 53.805 -32.507 1.00 83.82 308 GLN A N 1
ATOM 4130 C CA . GLN A 1 314 ? 83.121 52.595 -33.167 1.00 86.48 308 GLN A CA 1
ATOM 4131 C C . GLN A 1 314 ? 82.522 51.634 -32.145 1.00 84.65 308 GLN A C 1
ATOM 4132 O O . GLN A 1 314 ? 83.007 51.550 -31.019 1.00 85.38 308 GLN A O 1
ATOM 4146 N N . PRO A 1 315 ? 81.466 50.898 -32.533 1.00 84.89 309 PRO A N 1
ATOM 4147 C CA . PRO A 1 315 ? 80.822 49.985 -31.582 1.00 81.61 309 PRO A CA 1
ATOM 4148 C C . PRO A 1 315 ? 81.748 48.852 -31.161 1.00 81.69 309 PRO A C 1
ATOM 4149 O O . PRO A 1 315 ? 82.639 48.479 -31.925 1.00 85.22 309 PRO A O 1
ATOM 4160 N N . TYR A 1 316 ? 81.528 48.306 -29.969 1.00 81.74 310 TYR A N 1
ATOM 4161 C CA . TYR A 1 316 ? 82.410 47.280 -29.425 1.00 78.47 310 TYR A CA 1
ATOM 4162 C C . TYR A 1 316 ? 81.844 45.885 -29.642 1.00 76.00 310 TYR A C 1
ATOM 4163 O O . TYR A 1 316 ? 80.630 45.690 -29.68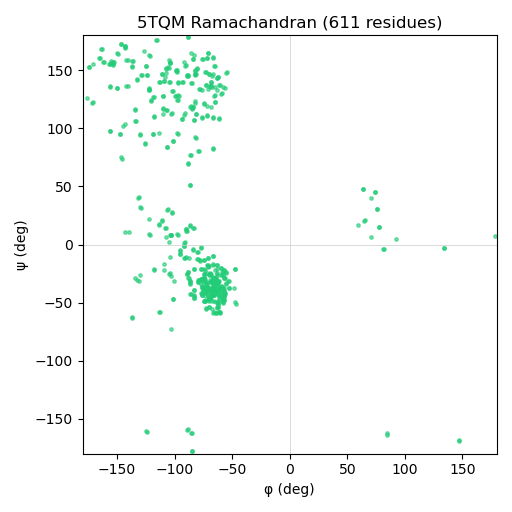2 1.00 71.85 310 TYR A O 1
ATOM 4181 N N . LYS A 1 317 ? 82.742 44.919 -29.793 1.00 80.77 311 LYS A N 1
ATOM 4182 C CA . LYS A 1 317 ? 82.355 43.522 -29.920 1.00 81.81 311 LYS A CA 1
ATOM 4183 C C . LYS A 1 317 ? 81.761 43.040 -28.606 1.00 79.91 311 LYS A C 1
ATOM 4184 O O . LYS A 1 317 ? 82.190 43.465 -27.533 1.00 80.46 311 LYS A O 1
ATOM 4203 N N . PHE A 1 318 ? 80.771 42.159 -28.690 1.00 78.47 312 PHE A N 1
ATOM 4204 C CA . PHE A 1 318 ? 80.134 41.622 -27.498 1.00 72.73 312 PHE A CA 1
ATOM 4205 C C . PHE A 1 318 ? 79.626 40.212 -27.749 1.00 74.69 312 PHE A C 1
ATOM 4206 O O . PHE A 1 318 ? 79.517 39.778 -28.895 1.00 78.74 312 PHE A O 1
ATOM 4223 N N . SER A 1 319 ? 79.319 39.505 -26.666 1.00 76.58 313 SER A N 1
ATOM 4224 C CA . SER A 1 319 ? 78.816 38.141 -26.750 1.00 75.82 313 SER A CA 1
ATOM 4225 C C . SER A 1 319 ? 77.460 38.019 -26.073 1.00 74.06 313 SER A C 1
ATOM 4226 O O . SER A 1 319 ? 77.265 38.503 -24.960 1.00 80.16 313 SER A O 1
ATOM 4234 N N . ASN A 1 320 ? 76.527 37.378 -26.766 1.00 73.66 314 ASN A N 1
ATOM 4235 C CA . ASN A 1 320 ? 75.233 37.029 -26.198 1.00 77.52 314 ASN A CA 1
ATOM 4236 C C . ASN A 1 320 ? 74.958 35.566 -26.503 1.00 79.08 314 ASN A C 1
ATOM 4237 O O . ASN A 1 320 ? 73.842 35.180 -26.852 1.00 77.65 314 ASN A O 1
ATOM 4248 N N . GLN A 1 321 ? 76.006 34.758 -26.379 1.00 77.11 315 GLN A N 1
ATOM 4249 C CA . GLN A 1 321 ? 75.937 33.348 -26.723 1.00 81.89 315 GLN A CA 1
ATOM 4250 C C . GLN A 1 321 ? 75.272 32.540 -25.611 1.00 76.70 315 GLN A C 1
ATOM 4251 O O . GLN A 1 321 ? 74.604 31.543 -25.878 1.00 74.98 315 GLN A O 1
ATOM 4265 N N . LYS A 1 322 ? 75.452 32.973 -24.367 1.00 75.60 316 LYS A N 1
ATOM 4266 C CA . LYS A 1 322 ? 74.871 32.266 -23.229 1.00 83.25 316 LYS A CA 1
ATOM 4267 C C . LYS A 1 322 ? 73.348 32.219 -23.328 1.00 80.98 316 LYS A C 1
ATOM 4268 O O . LYS A 1 322 ? 72.734 31.183 -23.070 1.00 79.09 316 LYS A O 1
ATOM 4287 N N . LEU A 1 323 ? 72.743 33.341 -23.702 1.00 81.54 317 LEU A N 1
ATOM 4288 C CA . LEU A 1 323 ? 71.297 33.395 -23.887 1.00 81.36 317 LEU A CA 1
ATOM 4289 C C . LEU A 1 323 ? 70.866 32.712 -25.181 1.00 78.78 317 LEU A C 1
ATOM 4290 O O . LEU A 1 323 ? 69.811 32.078 -25.229 1.00 77.11 317 LEU A O 1
ATOM 4306 N N . ARG A 1 324 ? 71.670 32.849 -26.232 1.00 80.11 318 ARG A N 1
ATOM 4307 C CA . ARG A 1 324 ? 71.359 32.190 -27.496 1.00 77.58 318 ARG A CA 1
ATOM 4308 C C . ARG A 1 324 ? 71.435 30.673 -27.324 1.00 74.00 318 ARG A C 1
ATOM 4309 O O . ARG A 1 324 ? 70.599 29.944 -27.857 1.00 70.37 318 ARG A O 1
ATOM 4330 N N . ASP A 1 325 ? 72.419 30.206 -26.559 1.00 78.79 319 ASP A N 1
ATOM 4331 C CA . ASP A 1 325 ? 72.558 28.779 -26.267 1.00 78.68 319 ASP A CA 1
ATOM 4332 C C . ASP A 1 325 ? 71.311 28.222 -25.583 1.00 79.13 319 ASP A C 1
ATOM 4333 O O . ASP A 1 325 ? 71.053 27.018 -25.629 1.00 72.11 319 ASP A O 1
ATOM 4342 N N . LEU A 1 326 ? 70.548 29.102 -24.939 1.00 85.13 320 LEU A N 1
ATOM 4343 C CA . LEU A 1 326 ? 69.284 28.719 -24.322 1.00 80.20 320 LEU A CA 1
ATOM 4344 C C . LEU A 1 326 ? 68.129 28.876 -25.309 1.00 81.22 320 LEU A C 1
ATOM 4345 O O . LEU A 1 326 ? 66.961 28.843 -24.920 1.00 78.84 320 LEU A O 1
ATOM 4361 N N . GLY A 1 327 ? 68.464 29.047 -26.586 1.00 84.68 321 GLY A N 1
ATOM 4362 C CA . GLY A 1 327 ? 67.472 29.099 -27.645 1.00 81.72 321 GLY A CA 1
ATOM 4363 C C . GLY A 1 327 ? 66.674 30.389 -27.681 1.00 81.51 321 GLY A C 1
ATOM 4364 O O . GLY A 1 327 ? 65.454 30.358 -27.837 1.00 82.43 321 GLY A O 1
ATOM 4368 N N . LEU A 1 328 ? 67.363 31.519 -27.548 1.00 80.75 322 LEU A N 1
ATOM 4369 C CA . LEU A 1 328 ? 66.713 32.828 -27.565 1.00 82.14 322 LEU A CA 1
ATOM 4370 C C . LEU A 1 328 ? 66.975 33.567 -28.871 1.00 78.53 322 LEU A C 1
ATOM 4371 O O . LEU A 1 328 ? 68.116 33.916 -29.179 1.00 75.20 322 LEU A O 1
ATOM 4387 N N . GLU A 1 329 ? 65.906 33.809 -29.625 1.00 80.95 323 GLU A N 1
ATOM 4388 C CA . GLU A 1 329 ? 65.986 34.567 -30.867 1.00 82.61 323 GLU A CA 1
ATOM 4389 C C . GLU A 1 329 ? 65.694 36.041 -30.607 1.00 78.06 323 GLU A C 1
ATOM 4390 O O . GLU A 1 329 ? 64.551 36.420 -30.350 1.00 76.59 323 GLU A O 1
ATOM 4394 N N . PHE A 1 330 ? 66.733 36.866 -30.680 1.00 76.73 324 PHE A N 1
ATOM 4395 C CA . PHE A 1 330 ? 66.606 38.289 -30.386 1.00 75.66 324 PHE A CA 1
ATOM 4396 C C . PHE A 1 330 ?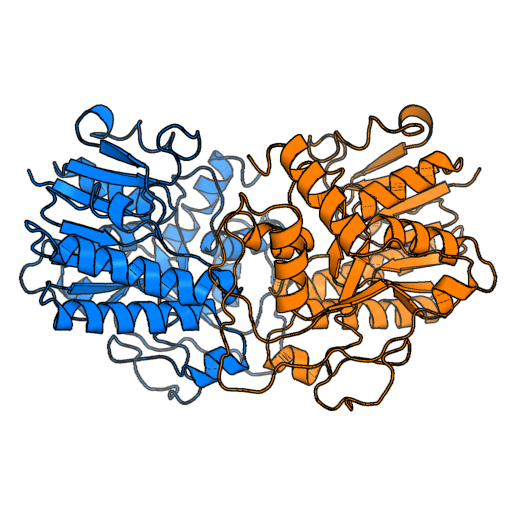 65.861 39.037 -31.485 1.00 76.13 324 PHE A C 1
ATOM 4397 O O . PHE A 1 330 ? 66.094 38.815 -32.671 1.00 81.15 324 PHE A O 1
ATOM 4414 N N . ARG A 1 331 ? 64.964 39.927 -31.075 1.00 71.33 325 ARG A N 1
ATOM 4415 C CA . ARG A 1 331 ? 64.255 40.791 -32.007 1.00 72.50 325 ARG A CA 1
ATOM 4416 C C . ARG A 1 331 ? 65.168 41.940 -32.430 1.00 69.24 325 ARG A C 1
ATOM 4417 O O . ARG A 1 331 ? 65.822 42.542 -31.586 1.00 67.84 325 ARG A O 1
ATOM 4438 N N . PRO A 1 332 ? 65.229 42.245 -33.738 1.00 82.45 326 PRO A N 1
ATOM 4439 C CA . PRO A 1 332 ? 66.064 43.370 -34.180 1.00 77.39 326 PRO A CA 1
ATOM 4440 C C . PRO A 1 332 ? 65.738 44.686 -33.473 1.00 74.61 326 PRO A C 1
ATOM 4441 O O . PRO A 1 332 ? 64.590 44.911 -33.089 1.00 74.95 326 PRO A O 1
ATOM 4452 N N . VAL A 1 333 ? 66.747 45.534 -33.295 1.00 70.99 327 VAL A N 1
ATOM 4453 C CA . VAL A 1 333 ? 66.559 46.829 -32.648 1.00 67.92 327 VAL A CA 1
ATOM 4454 C C . VAL A 1 333 ? 65.576 47.689 -33.427 1.00 67.89 327 VAL A C 1
ATOM 4455 O O . VAL A 1 333 ? 64.681 48.301 -32.848 1.00 67.10 327 VAL A O 1
ATOM 4468 N N . SER A 1 334 ? 65.760 47.738 -34.742 1.00 82.09 328 SER A N 1
ATOM 4469 C CA . SER A 1 334 ? 64.908 48.534 -35.615 1.00 72.31 328 SER A CA 1
ATOM 4470 C C . SER A 1 334 ? 63.446 48.128 -35.471 1.00 70.18 328 SER A C 1
ATOM 4471 O O . SER A 1 334 ? 62.557 48.979 -35.431 1.00 72.48 328 SER A O 1
ATOM 4479 N N . GLN A 1 335 ? 63.206 46.824 -35.383 1.00 68.04 329 GLN A N 1
ATOM 4480 C CA . GLN A 1 335 ? 61.858 46.306 -35.194 1.00 76.03 329 GLN A CA 1
ATOM 4481 C C . GLN A 1 335 ? 61.321 46.720 -33.830 1.00 73.57 329 GLN A C 1
ATOM 4482 O O . GLN A 1 335 ? 60.137 47.022 -33.682 1.00 69.36 329 GLN A O 1
ATOM 4496 N N . SER A 1 336 ? 62.206 46.737 -32.840 1.00 76.87 330 SER A N 1
ATOM 4497 C CA . SER A 1 336 ? 61.825 47.069 -31.473 1.00 74.91 330 SER A CA 1
ATOM 4498 C C . SER A 1 336 ? 61.622 48.569 -31.303 1.00 72.00 330 SER A C 1
ATOM 4499 O O . SER A 1 336 ? 60.748 49.003 -30.554 1.00 74.57 330 SER A O 1
ATOM 4507 N N . LEU A 1 337 ? 62.430 49.358 -32.003 1.00 68.40 331 LEU A N 1
ATOM 4508 C CA . LEU A 1 337 ? 62.302 50.809 -31.957 1.00 71.47 331 LEU A CA 1
ATOM 4509 C C . LEU A 1 337 ? 60.986 51.259 -32.579 1.00 73.90 331 LEU A C 1
ATOM 4510 O O . LEU A 1 337 ? 60.423 52.282 -32.188 1.00 71.94 331 LEU A O 1
ATOM 4526 N N . TYR A 1 338 ? 60.493 50.484 -33.540 1.00 75.22 332 TYR A N 1
ATOM 4527 C CA . TYR A 1 338 ? 59.257 50.824 -34.233 1.00 74.07 332 TYR A CA 1
ATOM 4528 C C . TYR A 1 338 ? 58.046 50.574 -33.345 1.00 70.50 332 TYR A C 1
ATOM 4529 O O . TYR A 1 338 ? 57.133 51.396 -33.284 1.00 70.81 332 TYR A O 1
ATOM 4547 N N A ASP A 1 339 ? 58.042 49.438 -32.656 0.36 73.47 333 ASP A N 1
ATOM 4548 N N B ASP A 1 339 ? 58.046 49.437 -32.659 0.64 75.05 333 ASP A N 1
ATOM 4549 C CA A ASP A 1 339 ? 56.951 49.095 -31.751 0.36 78.66 333 ASP A CA 1
ATOM 4550 C CA B ASP A 1 339 ? 56.961 49.091 -31.749 0.64 77.22 333 ASP A CA 1
ATOM 4551 C C A ASP A 1 339 ? 56.873 50.106 -30.607 0.36 77.84 333 ASP A C 1
ATOM 4552 C C B ASP A 1 339 ? 56.876 50.097 -30.604 0.64 78.52 333 ASP A C 1
ATOM 4553 O O A ASP A 1 339 ? 55.803 50.341 -30.046 0.36 77.12 333 ASP A O 1
ATOM 4554 O O B ASP A 1 339 ? 55.807 50.315 -30.034 0.64 76.81 333 ASP A O 1
ATOM 4571 N N . THR A 1 340 ? 58.010 50.710 -30.275 1.00 77.13 334 THR A N 1
ATOM 4572 C CA . THR A 1 340 ? 58.062 51.719 -29.223 1.00 77.12 334 THR A CA 1
ATOM 4573 C C . THR A 1 340 ? 57.313 52.979 -29.641 1.00 76.90 334 THR A C 1
ATOM 4574 O O . THR A 1 340 ? 56.404 53.427 -28.942 1.00 78.27 334 THR A O 1
ATOM 4585 N N . VAL A 1 341 ? 57.696 53.547 -30.780 1.00 76.47 335 VAL A N 1
ATOM 4586 C CA . VAL A 1 341 ? 57.068 54.771 -31.267 1.00 76.81 335 VAL A CA 1
ATOM 4587 C C . VAL A 1 341 ? 55.583 54.539 -31.509 1.00 77.15 335 VAL A C 1
ATOM 4588 O O . VAL A 1 341 ? 54.761 55.416 -31.247 1.00 77.48 335 VAL A O 1
ATOM 4601 N N . LYS A 1 342 ? 55.244 53.352 -32.001 1.00 76.16 336 LYS A N 1
ATOM 4602 C CA . LYS A 1 342 ? 53.850 53.005 -32.241 1.00 77.89 336 LYS A CA 1
ATOM 4603 C C . LYS A 1 342 ? 53.103 52.866 -30.924 1.00 84.88 336 LYS A C 1
ATOM 4604 O O . LYS A 1 342 ? 51.912 53.160 -30.844 1.00 87.76 336 LYS A O 1
ATOM 4623 N N . ASN A 1 343 ? 53.811 52.422 -29.890 1.00 88.69 337 ASN A N 1
ATOM 4624 C CA . ASN A 1 343 ? 53.220 52.264 -28.568 1.00 83.11 337 ASN A CA 1
ATOM 4625 C C . ASN A 1 343 ? 53.061 53.607 -27.867 1.00 84.37 337 ASN A C 1
ATOM 4626 O O . ASN A 1 343 ? 52.030 53.872 -27.250 1.00 89.24 337 ASN A O 1
ATOM 4637 N N . LEU A 1 344 ? 54.085 54.451 -27.964 1.00 82.00 338 LEU A N 1
ATOM 4638 C CA . LEU A 1 344 ? 54.057 55.764 -27.324 1.00 83.85 338 LEU A CA 1
ATOM 4639 C C . LEU A 1 344 ? 52.938 56.629 -27.886 1.00 84.20 338 LEU A C 1
ATOM 4640 O O . LEU A 1 344 ? 52.283 57.369 -27.152 1.00 84.99 338 LEU A O 1
ATOM 4656 N N . GLN A 1 345 ? 52.728 56.533 -29.194 1.00 85.68 339 GLN A N 1
ATOM 4657 C CA . GLN A 1 345 ? 51.675 57.289 -29.855 1.00 82.81 339 GLN A CA 1
ATOM 4658 C C . GLN A 1 345 ? 50.299 56.814 -29.404 1.00 84.65 339 GLN A C 1
ATOM 4659 O O . GLN A 1 345 ? 49.414 57.625 -29.126 1.00 85.40 339 GLN A O 1
ATOM 4673 N N . GLU A 1 346 ? 50.129 55.498 -29.319 1.00 85.26 340 GLU A N 1
ATOM 4674 C CA . GLU A 1 346 ? 48.853 54.911 -28.924 1.00 88.41 340 GLU A CA 1
ATOM 4675 C C . GLU A 1 346 ? 48.473 55.301 -27.501 1.00 86.88 340 GLU A C 1
ATOM 4676 O O . GLU A 1 346 ? 47.293 55.319 -27.149 1.00 85.67 340 GLU A O 1
ATOM 4688 N N . LYS A 1 347 ? 49.480 55.615 -26.691 1.00 89.82 341 LYS A N 1
ATOM 4689 C CA . LYS A 1 347 ? 49.275 55.895 -25.274 1.00 90.48 341 LYS A CA 1
ATOM 4690 C C . LYS A 1 347 ? 49.449 57.381 -24.954 1.00 84.33 341 LYS A C 1
ATOM 4691 O O . LYS A 1 347 ? 49.572 57.763 -23.790 1.00 85.93 341 LYS A O 1
ATOM 4710 N N . GLY A 1 348 ? 49.457 58.213 -25.991 1.00 83.17 342 GLY A N 1
ATOM 4711 C CA . GLY A 1 348 ? 49.422 59.655 -25.817 1.00 78.65 342 GLY A CA 1
ATOM 4712 C C . GLY A 1 348 ? 50.754 60.310 -25.508 1.00 77.12 342 GLY A C 1
ATOM 4713 O O . GLY A 1 348 ? 50.835 61.534 -25.420 1.00 73.04 342 GLY A O 1
ATOM 4717 N N . HIS A 1 349 ? 51.801 59.508 -25.348 1.00 77.94 343 HIS A N 1
ATOM 4718 C CA . HIS A 1 349 ? 53.117 60.046 -25.017 1.00 78.90 343 HIS A CA 1
ATOM 4719 C C . HIS A 1 349 ? 53.697 60.839 -26.180 1.00 82.79 343 HIS A C 1
ATOM 4720 O O . HIS A 1 349 ? 54.528 61.725 -25.979 1.00 81.19 343 HIS A O 1
ATOM 4734 N N . LEU A 1 350 ? 53.255 60.511 -27.391 1.00 85.63 344 LEU A N 1
ATOM 4735 C CA . LEU A 1 350 ? 53.686 61.212 -28.596 1.00 80.67 344 LEU A CA 1
ATOM 4736 C C . LEU A 1 350 ? 52.485 61.572 -29.468 1.00 84.94 344 LEU A C 1
ATOM 4737 O O . LEU A 1 350 ? 51.540 60.789 -29.574 1.00 83.01 344 LEU A O 1
ATOM 4753 N N . PRO A 1 351 ? 52.514 62.759 -30.098 1.00 84.79 345 PRO A N 1
ATOM 4754 C CA . PRO A 1 351 ? 51.402 63.154 -30.971 1.00 86.23 345 PRO A CA 1
ATOM 4755 C C . PRO A 1 351 ? 51.417 62.420 -32.309 1.00 86.68 345 PRO A C 1
ATOM 4756 O O . PRO A 1 351 ? 52.012 61.346 -32.398 1.00 86.60 345 PRO A O 1
ATOM 4767 N N . GLY B 1 37 ? 52.773 100.540 -14.346 1.00 79.33 31 GLY B N 1
ATOM 4768 C CA . GLY B 1 37 ? 51.962 99.857 -15.337 1.00 83.92 31 GLY B CA 1
ATOM 4769 C C . GLY B 1 37 ? 52.736 99.540 -16.604 1.00 86.62 31 GLY B C 1
ATOM 4770 O O . GLY B 1 37 ? 52.507 100.152 -17.650 1.00 80.90 31 GLY B O 1
ATOM 4773 N N . GLN B 1 38 ? 53.653 98.579 -16.507 1.00 88.61 32 GLN B N 1
ATOM 4774 C CA . GLN B 1 38 ? 54.472 98.162 -17.643 1.00 84.67 32 GLN B CA 1
ATOM 4775 C C . GLN B 1 38 ? 54.183 96.716 -18.030 1.00 86.22 32 GLN B C 1
ATOM 4776 O O . GLN B 1 38 ? 53.411 96.028 -17.359 1.00 88.95 32 GLN B O 1
ATOM 4790 N N . THR B 1 39 ? 54.820 96.263 -19.106 1.00 84.57 33 THR B N 1
ATOM 4791 C CA . THR B 1 39 ? 54.632 94.908 -19.618 1.00 82.33 33 THR B CA 1
ATOM 4792 C C . THR B 1 39 ? 55.957 94.155 -19.673 1.00 76.04 33 THR B C 1
ATOM 4793 O O . THR B 1 39 ? 56.966 94.696 -20.128 1.00 77.87 33 THR B O 1
ATOM 4804 N N . VAL B 1 40 ? 55.948 92.910 -19.201 1.00 67.58 34 VAL B N 1
ATOM 4805 C CA . VAL B 1 40 ? 57.157 92.091 -19.153 1.00 71.77 34 VAL B CA 1
ATOM 4806 C C . VAL B 1 40 ? 56.889 90.655 -19.602 1.00 68.36 34 VAL B C 1
ATOM 4807 O O . VAL B 1 40 ? 55.754 90.182 -19.554 1.00 67.14 34 VAL B O 1
ATOM 4820 N N . CYS B 1 41 ? 57.948 89.975 -20.035 1.00 65.62 35 CYS B N 1
ATOM 4821 C CA . CYS B 1 41 ? 57.867 88.584 -20.476 1.00 61.99 35 CYS B CA 1
ATOM 4822 C C . CYS B 1 41 ? 58.629 87.674 -19.521 1.00 58.57 35 CYS B C 1
ATOM 4823 O O . CYS B 1 41 ? 59.707 88.027 -19.044 1.00 63.23 35 CYS B O 1
ATOM 4831 N N . VAL B 1 42 ? 58.064 86.502 -19.249 1.00 53.34 36 VAL B N 1
ATOM 4832 C CA . VAL B 1 42 ? 58.687 85.529 -18.356 1.00 67.21 36 VAL B CA 1
ATOM 4833 C C . VAL B 1 42 ? 58.621 84.138 -18.971 1.00 64.50 36 VAL B C 1
ATOM 4834 O O . VAL B 1 42 ? 57.535 83.590 -19.165 1.00 64.53 36 VAL B O 1
ATOM 4847 N N . THR B 1 43 ? 59.786 83.564 -19.258 1.00 66.93 37 THR B N 1
ATOM 4848 C CA . THR B 1 43 ? 59.852 82.271 -19.932 1.00 68.96 37 THR B CA 1
ATOM 4849 C C . THR B 1 43 ? 59.734 81.117 -18.947 1.00 72.84 37 THR B C 1
ATOM 4850 O O . THR B 1 43 ? 60.304 81.160 -17.854 1.00 78.27 37 THR B O 1
ATOM 4861 N N . GLY B 1 44 ? 58.986 80.088 -19.339 1.00 66.24 38 GLY B N 1
ATOM 4862 C CA . GLY B 1 44 ? 58.725 78.962 -18.460 1.00 77.98 38 GLY B CA 1
ATOM 4863 C C . GLY B 1 44 ? 57.943 79.441 -17.254 1.00 77.23 38 GLY B C 1
ATOM 4864 O O . GLY B 1 44 ? 58.279 79.121 -16.115 1.00 78.64 38 GLY B O 1
ATOM 4868 N N . ALA B 1 45 ? 56.894 80.213 -17.519 1.00 75.57 39 ALA B N 1
ATOM 4869 C CA . ALA B 1 45 ? 56.194 80.972 -16.487 1.00 72.65 39 ALA B CA 1
ATOM 4870 C C . ALA B 1 45 ? 55.535 80.109 -15.410 1.00 77.05 39 ALA B C 1
ATOM 4871 O O . ALA B 1 45 ? 55.206 80.610 -14.335 1.00 89.21 39 ALA B O 1
ATOM 4878 N N . ALA B 1 46 ? 55.349 78.823 -15.693 1.00 76.54 40 ALA B N 1
ATOM 4879 C CA . ALA B 1 46 ? 54.689 77.918 -14.753 1.00 74.75 40 ALA B CA 1
ATOM 4880 C C . ALA B 1 46 ? 55.693 76.977 -14.096 1.00 75.12 40 ALA B C 1
ATOM 4881 O O . ALA B 1 46 ? 55.354 75.849 -13.735 1.00 71.58 40 ALA B O 1
ATOM 4888 N N . GLY B 1 47 ? 56.926 77.450 -13.943 1.00 74.41 41 GLY B N 1
ATOM 4889 C CA . GLY B 1 47 ? 57.960 76.689 -13.267 1.00 75.86 41 GLY B CA 1
ATOM 4890 C C . GLY B 1 47 ? 57.953 76.955 -11.773 1.00 75.23 41 GLY B C 1
ATOM 4891 O O . GLY B 1 47 ? 57.158 77.756 -11.281 1.00 71.12 41 GLY B O 1
ATOM 4895 N N . TYR B 1 48 ? 58.845 76.283 -11.053 1.00 72.14 42 TYR B N 1
ATOM 4896 C CA . TYR B 1 48 ? 58.928 76.424 -9.606 1.00 70.40 42 TYR B CA 1
ATOM 4897 C C . TYR B 1 48 ? 59.271 77.856 -9.204 1.00 70.15 42 TYR B C 1
ATOM 4898 O O . TYR B 1 48 ? 58.525 78.499 -8.465 1.00 76.21 42 TYR B O 1
ATOM 4916 N N . ILE B 1 49 ? 60.401 78.350 -9.696 1.00 67.10 43 ILE B N 1
ATOM 4917 C CA . ILE B 1 49 ? 60.844 79.706 -9.396 1.00 63.51 43 ILE B CA 1
ATOM 4918 C C . ILE B 1 49 ? 60.036 80.737 -10.183 1.00 68.61 43 ILE B C 1
ATOM 4919 O O . ILE B 1 49 ? 59.812 81.853 -9.714 1.00 60.99 43 ILE B O 1
ATOM 4935 N N . ALA B 1 50 ? 59.597 80.360 -11.379 1.00 81.93 44 ALA B N 1
ATOM 4936 C CA . ALA B 1 50 ? 58.896 81.289 -12.261 1.00 79.20 44 ALA B CA 1
ATOM 4937 C C . ALA B 1 50 ? 57.499 81.630 -11.748 1.00 76.38 44 ALA B C 1
ATOM 4938 O O . ALA B 1 50 ? 57.117 82.799 -11.711 1.00 75.60 44 ALA B O 1
ATOM 4945 N N . SER B 1 51 ? 56.742 80.609 -11.353 1.00 68.83 45 SER B N 1
ATOM 4946 C CA . SER B 1 51 ? 55.375 80.807 -10.880 1.00 76.14 45 SER B CA 1
ATOM 4947 C C . SER B 1 51 ? 55.320 81.843 -9.759 1.00 79.59 45 SER B C 1
ATOM 4948 O O . SER B 1 51 ? 54.334 82.568 -9.617 1.00 77.53 45 SER B O 1
ATOM 4956 N N . TRP B 1 52 ? 56.388 81.909 -8.970 1.00 82.34 46 TRP B N 1
ATOM 4957 C CA . TRP B 1 52 ? 56.494 82.899 -7.905 1.00 76.51 46 TRP B CA 1
ATOM 4958 C C . TRP B 1 52 ? 56.849 84.271 -8.463 1.00 76.37 46 TRP B C 1
ATOM 4959 O O . TRP B 1 52 ? 56.470 85.293 -7.894 1.00 74.25 46 TRP B O 1
ATOM 4980 N N . LEU B 1 53 ? 57.579 84.290 -9.576 1.00 83.70 47 LEU B N 1
ATOM 4981 C CA . LEU B 1 53 ? 57.962 85.546 -10.211 1.00 76.17 47 LEU B CA 1
ATOM 4982 C C . LEU B 1 53 ? 56.734 86.225 -10.799 1.00 71.78 47 LEU B C 1
ATOM 4983 O O . LEU B 1 53 ? 56.593 87.445 -10.730 1.00 68.68 47 LEU B O 1
ATOM 4999 N N . VAL B 1 54 ? 55.845 85.421 -11.371 1.00 76.53 48 VAL B N 1
ATOM 5000 C CA . VAL B 1 54 ? 54.612 85.931 -11.954 1.00 77.61 48 VAL B CA 1
ATOM 5001 C C . VAL B 1 54 ? 53.710 86.511 -10.869 1.00 81.62 48 VAL B C 1
ATOM 5002 O O . VAL B 1 54 ? 53.124 87.580 -11.047 1.00 78.68 48 VAL B O 1
ATOM 5015 N N . LYS B 1 55 ? 53.606 85.802 -9.747 1.00 80.94 49 LYS B N 1
ATOM 5016 C CA . LYS B 1 55 ? 52.768 86.242 -8.636 1.00 80.89 49 LYS B CA 1
ATOM 5017 C C . LYS B 1 55 ? 53.197 87.625 -8.155 1.00 79.83 49 LYS B C 1
ATOM 5018 O O . LYS B 1 55 ? 52.371 88.527 -8.015 1.00 77.17 49 LYS B O 1
ATOM 5037 N N . MET B 1 56 ? 54.493 87.786 -7.910 1.00 73.63 50 MET B N 1
ATOM 5038 C CA . MET B 1 56 ? 55.029 89.058 -7.445 1.00 70.84 50 MET B CA 1
ATOM 5039 C C . MET B 1 56 ? 54.862 90.143 -8.502 1.00 82.64 50 MET B C 1
ATOM 5040 O O . MET B 1 56 ? 54.521 91.280 -8.181 1.00 80.81 50 MET B O 1
ATOM 5054 N N . LEU B 1 57 ? 55.101 89.786 -9.760 1.00 83.33 51 LEU B N 1
ATOM 5055 C CA . LEU B 1 57 ? 54.941 90.726 -10.863 1.00 76.98 51 LEU B CA 1
ATOM 5056 C C . LEU B 1 57 ? 53.495 91.200 -10.970 1.00 82.32 51 LEU B C 1
ATOM 5057 O O . LEU B 1 57 ? 53.229 92.401 -10.963 1.00 86.10 51 LEU B O 1
ATOM 5073 N N . LEU B 1 58 ? 52.564 90.254 -11.056 1.00 78.95 52 LEU B N 1
ATOM 5074 C CA . LEU B 1 58 ? 51.145 90.580 -11.164 1.00 84.06 52 LEU B CA 1
ATOM 5075 C C . LEU B 1 58 ? 50.668 91.443 -9.997 1.00 87.73 52 LEU B C 1
ATOM 5076 O O . LEU B 1 58 ? 49.734 92.229 -10.140 1.00 89.39 52 LEU B O 1
ATOM 5092 N N . GLU B 1 59 ? 51.317 91.299 -8.846 1.00 90.73 53 GLU B N 1
ATOM 5093 C CA . GLU B 1 59 ? 50.914 92.016 -7.639 1.00 93.00 53 GLU B CA 1
ATOM 5094 C C . GLU B 1 59 ? 51.365 93.476 -7.633 1.00 96.22 53 GLU B C 1
ATOM 5095 O O . GLU B 1 59 ? 50.903 94.262 -6.804 1.00 98.05 53 GLU B O 1
ATOM 5107 N N . LYS B 1 60 ? 52.267 93.833 -8.545 1.00 92.89 54 LYS B N 1
ATOM 5108 C CA . LYS B 1 60 ? 52.799 95.194 -8.606 1.00 93.17 54 LYS B CA 1
ATOM 5109 C C . LYS B 1 60 ? 52.334 95.939 -9.855 1.00 90.81 54 LYS B C 1
ATOM 5110 O O . LYS B 1 60 ? 52.948 96.924 -10.263 1.00 88.58 54 LYS B O 1
ATOM 5129 N N . GLY B 1 61 ? 51.244 95.470 -10.452 1.00 90.02 55 GLY B N 1
ATOM 5130 C CA . GLY B 1 61 ? 50.644 96.149 -11.588 1.00 92.59 55 GLY B CA 1
ATOM 5131 C C . GLY B 1 61 ? 51.397 95.952 -12.890 1.00 94.13 55 GLY B C 1
ATOM 5132 O O . GLY B 1 61 ? 51.380 96.824 -13.760 1.00 101.30 55 GLY B O 1
ATOM 5136 N N . TYR B 1 62 ? 52.052 94.802 -13.027 1.00 90.87 56 TYR B N 1
ATOM 5137 C CA . TYR B 1 62 ? 52.759 94.452 -14.257 1.00 87.62 56 TYR B CA 1
ATOM 5138 C C . TYR B 1 62 ? 51.914 93.561 -15.158 1.00 87.23 56 TYR B C 1
ATOM 5139 O O . TYR B 1 62 ? 51.227 92.657 -14.681 1.00 88.81 56 TYR B O 1
ATOM 5157 N N . THR B 1 63 ? 51.974 93.818 -16.461 1.00 84.66 57 THR B N 1
ATOM 5158 C CA . THR B 1 63 ? 51.407 92.906 -17.447 1.00 82.82 57 THR B CA 1
ATOM 5159 C C . THR B 1 63 ? 52.437 91.820 -17.730 1.00 79.21 57 THR B C 1
ATOM 5160 O O . THR B 1 63 ? 53.537 92.108 -18.202 1.00 81.55 57 THR B O 1
ATOM 5171 N N . VAL B 1 64 ? 52.078 90.575 -17.435 1.00 75.93 58 VAL B N 1
ATOM 5172 C CA . VAL B 1 64 ? 53.012 89.461 -17.547 1.00 77.65 58 VAL B CA 1
ATOM 5173 C C . VAL B 1 64 ? 52.644 88.531 -18.696 1.00 78.69 58 VAL B C 1
ATOM 5174 O O . VAL B 1 64 ? 51.573 87.923 -18.700 1.00 78.56 58 VAL B O 1
ATOM 5187 N N . LYS B 1 65 ? 53.545 88.437 -19.670 1.00 72.26 59 LYS B N 1
ATOM 5188 C CA . LYS B 1 65 ? 53.422 87.470 -20.753 1.00 76.92 59 LYS B CA 1
ATOM 5189 C C . LYS B 1 65 ? 54.136 86.181 -20.367 1.00 71.48 59 LYS B C 1
ATOM 5190 O O . LYS B 1 65 ? 55.359 86.160 -20.224 1.00 69.81 59 LYS B O 1
ATOM 5209 N N . GLY B 1 66 ? 53.365 85.111 -20.191 1.00 69.00 60 GLY B N 1
ATOM 5210 C CA . GLY B 1 66 ? 53.900 83.855 -19.700 1.00 73.22 60 GLY B CA 1
ATOM 5211 C C . GLY B 1 66 ? 54.111 82.813 -20.778 1.00 69.52 60 GLY B C 1
ATOM 5212 O O . GLY B 1 66 ? 53.157 82.301 -21.356 1.00 75.00 60 GLY B O 1
ATOM 5216 N N . THR B 1 67 ? 55.372 82.488 -21.037 1.00 65.76 61 THR B N 1
ATOM 5217 C CA . THR B 1 67 ? 55.712 81.498 -22.051 1.00 72.77 61 THR B CA 1
ATOM 5218 C C . THR B 1 67 ? 55.593 80.085 -21.497 1.00 72.29 61 THR B C 1
ATOM 5219 O O . THR B 1 67 ? 56.240 79.739 -20.509 1.00 72.86 61 THR B O 1
ATOM 5230 N N . VAL B 1 68 ? 54.751 79.279 -22.136 1.00 75.99 62 VAL B N 1
ATOM 5231 C CA . VAL B 1 68 ? 54.645 77.859 -21.821 1.00 76.21 62 VAL B CA 1
ATOM 5232 C C . VAL B 1 68 ? 54.425 77.071 -23.106 1.00 79.16 62 VAL B C 1
ATOM 5233 O O . VAL B 1 68 ? 54.004 77.628 -24.120 1.00 79.06 62 VAL B O 1
ATOM 5246 N N . ARG B 1 69 ? 54.729 75.779 -23.063 1.00 81.66 63 ARG B N 1
ATOM 5247 C CA . ARG B 1 69 ? 54.523 74.898 -24.205 1.00 80.36 63 ARG B CA 1
ATOM 5248 C C . ARG B 1 69 ? 53.078 74.900 -24.704 1.00 84.35 63 ARG B C 1
ATOM 5249 O O . ARG B 1 69 ? 52.841 74.910 -25.911 1.00 98.05 63 ARG B O 1
ATOM 5270 N N . ASN B 1 70 ? 52.122 74.881 -23.779 1.00 83.89 64 ASN B N 1
ATOM 5271 C CA . ASN B 1 70 ? 50.705 74.822 -24.133 1.00 86.16 64 ASN B CA 1
ATOM 5272 C C . ASN B 1 70 ? 49.829 75.578 -23.128 1.00 86.69 64 ASN B C 1
ATOM 5273 O O . ASN B 1 70 ? 49.443 75.017 -22.103 1.00 87.20 64 ASN B O 1
ATOM 5284 N N . PRO B 1 71 ? 49.510 76.854 -23.420 1.00 86.54 65 PRO B N 1
ATOM 5285 C CA . PRO B 1 71 ? 48.744 77.725 -22.516 1.00 83.12 65 PRO B CA 1
ATOM 5286 C C . PRO B 1 71 ? 47.477 77.109 -21.917 1.00 91.05 65 PRO B C 1
ATOM 5287 O O . PRO B 1 71 ? 47.015 77.596 -20.884 1.00 102.94 65 PRO B O 1
ATOM 5298 N N . ASP B 1 72 ? 46.933 76.069 -22.542 1.00 87.93 66 ASP B N 1
ATOM 5299 C CA . ASP B 1 72 ? 45.682 75.467 -22.082 1.00 90.98 66 ASP B CA 1
ATOM 5300 C C . ASP B 1 72 ? 45.883 74.047 -21.565 1.00 91.52 66 ASP B C 1
ATOM 5301 O O . ASP B 1 72 ? 44.924 73.287 -21.429 1.00 89.62 66 ASP B O 1
ATOM 5310 N N . ASP B 1 73 ? 47.130 73.694 -21.269 1.00 96.50 67 ASP B N 1
ATOM 5311 C CA . ASP B 1 73 ? 47.423 72.427 -20.611 1.00 101.74 67 ASP B CA 1
ATOM 5312 C C . ASP B 1 73 ? 47.198 72.602 -19.107 1.00 97.10 67 ASP B C 1
ATOM 5313 O O . ASP B 1 73 ? 47.434 73.688 -18.577 1.00 94.85 67 ASP B O 1
ATOM 5322 N N . PRO B 1 74 ? 46.733 71.544 -18.414 1.00 97.61 68 PRO B N 1
ATOM 5323 C CA . PRO B 1 74 ? 46.457 71.665 -16.974 1.00 95.89 68 PRO B CA 1
ATOM 5324 C C . PRO B 1 74 ? 47.656 72.118 -16.141 1.00 95.96 68 PRO B C 1
ATOM 5325 O O . PRO B 1 74 ? 47.464 72.639 -15.044 1.00 96.18 68 PRO B O 1
ATOM 5336 N N . LYS B 1 75 ? 48.865 71.928 -16.660 1.00 96.64 69 LYS B N 1
ATOM 5337 C CA . LYS B 1 75 ? 50.086 72.297 -15.947 1.00 94.72 69 LYS B CA 1
ATOM 5338 C C . LYS B 1 75 ? 50.099 73.767 -15.526 1.00 91.92 69 LYS B C 1
ATOM 5339 O O . LYS B 1 75 ? 50.783 74.138 -14.575 1.00 97.81 69 LYS B O 1
ATOM 5358 N N . ASN B 1 76 ? 49.337 74.594 -16.237 1.00 92.20 70 ASN B N 1
ATOM 5359 C CA . ASN B 1 76 ? 49.320 76.035 -16.001 1.00 91.37 70 ASN B CA 1
ATOM 5360 C C . ASN B 1 76 ? 48.069 76.499 -15.265 1.00 90.52 70 ASN B C 1
ATOM 5361 O O . ASN B 1 76 ? 47.835 77.700 -15.124 1.00 88.63 70 ASN B O 1
ATOM 5372 N N . ALA B 1 77 ? 47.270 75.546 -14.796 1.00 94.25 71 ALA B N 1
ATOM 5373 C CA . ALA B 1 77 ? 46.029 75.861 -14.095 1.00 92.42 71 ALA B CA 1
ATOM 5374 C C . ALA B 1 77 ? 46.294 76.710 -12.858 1.00 90.85 71 ALA B C 1
ATOM 5375 O O . ALA B 1 77 ? 45.434 77.478 -12.425 1.00 94.49 71 ALA B O 1
ATOM 5382 N N . HIS B 1 78 ? 47.494 76.577 -12.301 1.00 88.66 72 HIS B N 1
ATOM 5383 C CA . HIS B 1 78 ? 47.856 77.290 -11.083 1.00 89.43 72 HIS B CA 1
ATOM 5384 C C . HIS B 1 78 ? 48.401 78.683 -11.381 1.00 87.91 72 HIS B C 1
ATOM 5385 O O . HIS B 1 78 ? 49.023 79.300 -10.521 1.00 83.90 72 HIS B O 1
ATOM 5399 N N . LEU B 1 79 ? 48.171 79.168 -12.600 1.00 93.40 73 LEU B N 1
ATOM 5400 C CA . LEU B 1 79 ? 48.595 80.511 -12.992 1.00 89.89 73 LEU B CA 1
ATOM 5401 C C . LEU B 1 79 ? 47.404 81.386 -13.365 1.00 87.58 73 LEU B C 1
ATOM 5402 O O . LEU B 1 79 ? 47.501 82.614 -13.344 1.00 77.89 73 LEU B O 1
ATOM 5418 N N . LYS B 1 80 ? 46.282 80.756 -13.701 1.00 90.06 74 LYS B N 1
ATOM 5419 C CA . LYS B 1 80 ? 45.103 81.493 -14.139 1.00 91.21 74 LYS B CA 1
ATOM 5420 C C . LYS B 1 80 ? 44.209 81.866 -12.960 1.00 90.93 74 LYS B C 1
ATOM 5421 O O . LYS B 1 80 ? 43.072 82.299 -13.154 1.00 97.04 74 LYS B O 1
ATOM 5440 N N . ALA B 1 81 ? 44.729 81.700 -11.745 1.00 95.14 75 ALA B N 1
ATOM 5441 C CA . ALA B 1 81 ? 43.964 81.957 -10.527 1.00 93.37 75 ALA B CA 1
ATOM 5442 C C . ALA B 1 81 ? 44.730 82.851 -9.555 1.00 90.40 75 ALA B C 1
ATOM 5443 O O . ALA B 1 81 ? 44.584 82.722 -8.339 1.00 96.44 75 ALA B O 1
ATOM 5450 N N . LEU B 1 82 ? 45.540 83.758 -10.095 1.00 90.58 76 LEU B N 1
ATOM 5451 C CA . LEU B 1 82 ? 46.329 84.671 -9.274 1.00 92.33 76 LEU B CA 1
ATOM 5452 C C . LEU B 1 82 ? 45.733 86.073 -9.275 1.00 96.74 76 LEU B C 1
ATOM 5453 O O . LEU B 1 82 ? 45.078 86.481 -10.234 1.00 95.45 76 LEU B O 1
ATOM 5469 N N . ASP B 1 83 ? 45.972 86.803 -8.190 1.00 102.26 77 ASP B N 1
ATOM 5470 C CA . ASP B 1 83 ? 45.424 88.145 -8.022 1.00 105.80 77 ASP B CA 1
ATOM 5471 C C . ASP B 1 83 ? 46.026 89.120 -9.029 1.00 107.10 77 ASP B C 1
ATOM 5472 O O . ASP B 1 83 ? 46.970 89.846 -8.717 1.00 116.03 77 ASP B O 1
ATOM 5481 N N . GLY B 1 84 ? 45.470 89.125 -10.237 1.00 97.12 78 GLY B N 1
ATOM 5482 C CA . GLY B 1 84 ? 45.923 90.006 -11.299 1.00 94.67 78 GLY B CA 1
ATOM 5483 C C . GLY B 1 84 ? 46.088 89.273 -12.618 1.00 93.14 78 GLY B C 1
ATOM 5484 O O . GLY B 1 84 ? 46.409 89.877 -13.642 1.00 85.52 78 GLY B O 1
ATOM 5488 N N . ALA B 1 85 ? 45.869 87.962 -12.592 1.00 92.33 79 ALA B N 1
ATOM 5489 C CA . ALA B 1 85 ? 46.060 87.128 -13.770 1.00 88.40 79 ALA B CA 1
ATOM 5490 C C . ALA B 1 85 ? 44.983 87.372 -14.825 1.00 89.98 79 ALA B C 1
ATOM 5491 O O . ALA B 1 85 ? 45.286 87.555 -16.005 1.00 88.95 79 ALA B O 1
ATOM 5498 N N . ALA B 1 86 ? 43.727 87.380 -14.392 1.00 87.28 80 ALA B N 1
ATOM 5499 C CA . ALA B 1 86 ? 42.601 87.529 -15.308 1.00 89.59 80 ALA B CA 1
ATOM 5500 C C . ALA B 1 86 ? 42.694 88.798 -16.155 1.00 81.51 80 ALA B C 1
ATOM 5501 O O . ALA B 1 86 ? 42.195 88.833 -17.278 1.00 71.37 80 ALA B O 1
ATOM 5508 N N . GLU B 1 87 ? 43.342 89.829 -15.620 1.00 86.87 81 GLU B N 1
ATOM 5509 C CA . GLU B 1 87 ? 43.395 91.134 -16.276 1.00 87.52 81 GLU B CA 1
ATOM 5510 C C . GLU B 1 87 ? 44.733 91.399 -16.965 1.00 82.65 81 GLU B C 1
ATOM 5511 O O . GLU B 1 87 ? 44.789 92.161 -17.930 1.00 78.01 81 GLU B O 1
ATOM 5523 N N . ARG B 1 88 ? 45.805 90.781 -16.471 1.00 84.86 82 ARG B N 1
ATOM 5524 C CA . ARG B 1 88 ? 47.152 91.137 -16.911 1.00 83.40 82 ARG B CA 1
ATOM 5525 C C . ARG B 1 88 ? 48.091 89.939 -17.095 1.00 81.55 82 ARG B C 1
ATOM 5526 O O . ARG B 1 88 ? 49.297 90.126 -17.265 1.00 81.39 82 ARG B O 1
ATOM 5547 N N . LEU B 1 89 ? 47.552 88.722 -17.065 1.00 81.16 83 LEU B N 1
ATOM 5548 C CA . LEU B 1 89 ? 48.332 87.540 -17.441 1.00 82.69 83 LEU B CA 1
ATOM 5549 C C . LEU B 1 89 ? 47.962 87.097 -18.848 1.00 84.78 83 LEU B C 1
ATOM 5550 O O . LEU B 1 89 ? 46.782 86.971 -19.181 1.00 84.92 83 LEU B O 1
ATOM 5566 N N . ILE B 1 90 ? 48.983 86.853 -19.662 1.00 85.93 84 ILE B N 1
ATOM 5567 C CA . ILE B 1 90 ? 48.795 86.409 -21.038 1.00 83.64 84 ILE B CA 1
ATOM 5568 C C . ILE B 1 90 ? 49.735 85.246 -21.328 1.00 87.63 84 ILE B C 1
ATOM 5569 O O . ILE B 1 90 ? 50.942 85.437 -21.470 1.00 88.02 84 ILE B O 1
ATOM 5585 N N . LEU B 1 91 ? 49.181 84.041 -21.407 1.00 82.29 85 LEU B N 1
ATOM 5586 C CA . LEU B 1 91 ? 49.990 82.856 -21.659 1.00 82.26 85 LEU B CA 1
ATOM 5587 C C . LEU B 1 91 ? 50.300 82.695 -23.144 1.00 82.07 85 LEU B C 1
ATOM 5588 O O . LEU B 1 91 ? 49.409 82.423 -23.951 1.00 79.29 85 LEU B O 1
ATOM 5604 N N . CYS B 1 92 ? 51.574 82.852 -23.489 1.00 79.14 86 CYS B N 1
ATOM 5605 C CA . CYS B 1 92 ? 52.025 82.748 -24.868 1.00 68.60 86 CYS B CA 1
ATOM 5606 C C . CYS B 1 92 ? 52.559 81.354 -25.165 1.00 75.93 86 CYS B C 1
ATOM 5607 O O . CYS B 1 92 ? 53.419 80.842 -24.448 1.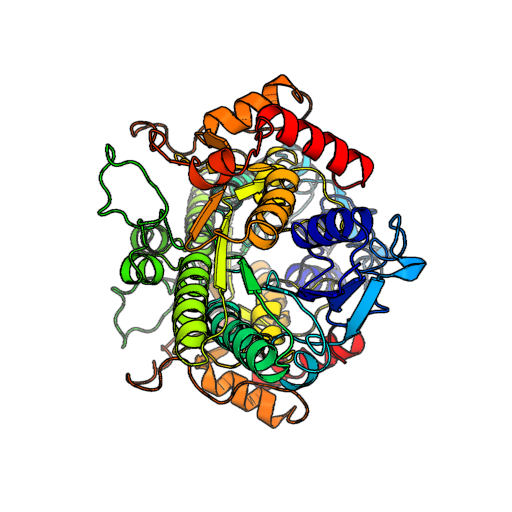00 72.41 86 CYS B O 1
ATOM 5615 N N . LYS B 1 93 ? 52.045 80.743 -26.228 1.00 84.63 87 LYS B N 1
ATOM 5616 C CA . LYS B 1 93 ? 52.524 79.439 -26.665 1.00 81.02 87 LYS B CA 1
ATOM 5617 C C . LYS B 1 93 ? 53.879 79.611 -27.334 1.00 77.41 87 LYS B C 1
ATOM 5618 O O . LYS B 1 93 ? 54.004 80.355 -28.306 1.00 70.28 87 LYS B O 1
ATOM 5637 N N . ALA B 1 94 ? 54.894 78.935 -26.804 1.00 80.12 88 ALA B N 1
ATOM 5638 C CA . ALA B 1 94 ? 56.245 79.047 -27.343 1.00 76.84 88 ALA B CA 1
ATOM 5639 C C . ALA B 1 94 ? 57.195 78.034 -26.723 1.00 70.90 88 ALA B C 1
ATOM 5640 O O . ALA B 1 94 ? 57.369 77.998 -25.508 1.00 81.97 88 ALA B O 1
ATOM 5647 N N . ASP B 1 95 ? 57.805 77.208 -27.566 1.00 77.64 89 ASP B N 1
ATOM 5648 C CA . ASP B 1 95 ? 58.950 76.412 -27.151 1.00 78.02 89 ASP B CA 1
ATOM 5649 C C . ASP B 1 95 ? 60.132 77.364 -27.080 1.00 78.83 89 ASP B C 1
ATOM 5650 O O . ASP B 1 95 ? 60.097 78.434 -27.682 1.00 78.29 89 ASP B O 1
ATOM 5659 N N . LEU B 1 96 ? 61.173 76.992 -26.347 1.00 90.10 90 LEU B N 1
ATOM 5660 C CA . LEU B 1 96 ? 62.308 77.889 -26.156 1.00 85.57 90 LEU B CA 1
ATOM 5661 C C . LEU B 1 96 ? 63.207 77.936 -27.383 1.00 78.91 90 LEU B C 1
ATOM 5662 O O . LEU B 1 96 ? 63.959 78.892 -27.569 1.00 76.62 90 LEU B O 1
ATOM 5678 N N . LEU B 1 97 ? 63.117 76.905 -28.219 1.00 79.07 91 LEU B N 1
ATOM 5679 C CA . LEU B 1 97 ? 63.944 76.809 -29.418 1.00 82.79 91 LEU B CA 1
ATOM 5680 C C . LEU B 1 97 ? 63.199 77.291 -30.663 1.00 75.32 91 LEU B C 1
ATOM 5681 O O . LEU B 1 97 ? 63.677 77.124 -31.784 1.00 78.94 91 LEU B O 1
ATOM 5697 N N . ASP B 1 98 ? 62.027 77.884 -30.454 1.00 77.62 92 ASP B N 1
ATOM 5698 C CA . ASP B 1 98 ? 61.247 78.484 -31.532 1.00 75.50 92 ASP B CA 1
ATOM 5699 C C . ASP B 1 98 ? 61.433 80.000 -31.501 1.00 77.77 92 ASP B C 1
ATOM 5700 O O . ASP B 1 98 ? 60.668 80.710 -30.850 1.00 81.55 92 ASP B O 1
ATOM 5709 N N . TYR B 1 99 ? 62.451 80.480 -32.213 1.00 74.66 93 TYR B N 1
ATOM 5710 C CA . TYR B 1 99 ? 62.818 81.897 -32.220 1.00 73.26 93 TYR B CA 1
ATOM 5711 C C . TYR B 1 99 ? 61.625 82.831 -32.410 1.00 77.01 93 TYR B C 1
ATOM 5712 O O . TYR B 1 99 ? 61.445 83.777 -31.644 1.00 79.10 93 TYR B O 1
ATOM 5730 N N . ASP B 1 100 ? 60.817 82.568 -33.432 1.00 76.37 94 ASP B N 1
ATOM 5731 C CA . ASP B 1 100 ? 59.684 83.432 -33.746 1.00 77.75 94 ASP B CA 1
ATOM 5732 C C . ASP B 1 100 ? 58.644 83.398 -32.636 1.00 79.80 94 ASP B C 1
ATOM 5733 O O . ASP B 1 100 ? 58.030 84.418 -32.320 1.00 83.68 94 ASP B O 1
ATOM 5742 N N . ALA B 1 101 ? 58.450 82.226 -32.041 1.00 78.00 95 ALA B N 1
ATOM 5743 C CA . ALA B 1 101 ? 57.488 82.082 -30.959 1.00 77.29 95 ALA B CA 1
ATOM 5744 C C . ALA B 1 101 ? 57.906 82.939 -29.771 1.00 80.66 95 ALA B C 1
ATOM 5745 O O . ALA B 1 101 ? 57.059 83.502 -29.077 1.00 82.05 95 ALA B O 1
ATOM 5752 N N . ILE B 1 102 ? 59.213 83.037 -29.540 1.00 79.63 96 ILE B N 1
ATOM 5753 C CA . ILE B 1 102 ? 59.731 83.887 -28.475 1.00 81.25 96 ILE B CA 1
ATOM 5754 C C . ILE B 1 102 ? 59.469 85.347 -28.823 1.00 81.45 96 ILE B C 1
ATOM 5755 O O . ILE B 1 102 ? 58.974 86.110 -27.995 1.00 85.09 96 ILE B O 1
ATOM 5771 N N A CYS B 1 103 ? 59.809 85.722 -30.055 0.54 80.53 97 CYS B N 1
ATOM 5772 N N B CYS B 1 103 ? 59.800 85.734 -30.051 0.46 80.46 97 CYS B N 1
ATOM 5773 C CA A CYS B 1 103 ? 59.645 87.094 -30.528 0.54 81.74 97 CYS B CA 1
ATOM 5774 C CA B CYS B 1 103 ? 59.664 87.124 -30.465 0.46 81.75 97 CYS B CA 1
ATOM 5775 C C A CYS B 1 103 ? 58.206 87.555 -30.411 0.54 82.84 97 CYS B C 1
ATOM 5776 C C B CYS B 1 103 ? 58.203 87.568 -30.437 0.46 82.77 97 CYS B C 1
ATOM 5777 O O A CYS B 1 103 ? 57.932 88.723 -30.133 0.54 82.81 97 CYS B O 1
ATOM 5778 O O B CYS B 1 103 ? 57.912 88.749 -30.248 0.46 83.51 97 CYS B O 1
ATOM 5793 N N . ARG B 1 104 ? 57.290 86.621 -30.626 1.00 83.37 98 ARG B N 1
ATOM 5794 C CA . ARG B 1 104 ? 55.869 86.904 -30.519 1.00 85.23 98 ARG B CA 1
ATOM 5795 C C . ARG B 1 104 ? 55.541 87.226 -29.066 1.00 82.63 98 ARG B C 1
ATOM 5796 O O . ARG B 1 104 ? 54.701 88.078 -28.777 1.00 82.45 98 ARG B O 1
ATOM 5817 N N . ALA B 1 105 ? 56.227 86.540 -28.156 1.00 85.91 99 ALA B N 1
ATOM 5818 C CA . ALA B 1 105 ? 56.004 86.704 -26.725 1.00 86.20 99 ALA B CA 1
ATOM 5819 C C . ALA B 1 105 ? 56.765 87.900 -26.156 1.00 81.85 99 ALA B C 1
ATOM 5820 O O . ALA B 1 105 ? 56.249 88.616 -25.303 1.00 86.96 99 ALA B O 1
ATOM 5827 N N . VAL B 1 106 ? 57.992 88.117 -26.615 1.00 82.65 100 VAL B N 1
ATOM 5828 C CA . VAL B 1 106 ? 58.799 89.211 -26.083 1.00 80.38 100 VAL B CA 1
ATOM 5829 C C . VAL B 1 106 ? 58.297 90.557 -26.593 1.00 82.36 100 VAL B C 1
ATOM 5830 O O . VAL B 1 106 ? 58.434 91.574 -25.913 1.00 84.03 100 VAL B O 1
ATOM 5843 N N . GLN B 1 107 ? 57.723 90.565 -27.791 1.00 85.98 101 GLN B N 1
ATOM 5844 C CA . GLN B 1 107 ? 57.168 91.789 -28.355 1.00 86.02 101 GLN B CA 1
ATOM 5845 C C . GLN B 1 107 ? 55.826 92.093 -27.678 1.00 84.42 101 GLN B C 1
ATOM 5846 O O . GLN B 1 107 ? 55.018 91.176 -27.538 1.00 85.42 101 GLN B O 1
ATOM 5850 N N . GLY B 1 108 ? 55.554 93.325 -27.234 1.00 84.52 102 GLY B N 1
ATOM 5851 C CA . GLY B 1 108 ? 56.496 94.428 -27.104 1.00 86.54 102 GLY B CA 1
ATOM 5852 C C . GLY B 1 108 ? 56.640 94.726 -25.621 1.00 95.05 102 GLY B C 1
ATOM 5853 O O . GLY B 1 108 ? 55.840 95.464 -25.039 1.00 85.84 102 GLY B O 1
ATOM 5857 N N . CYS B 1 109 ? 57.672 94.149 -25.014 1.00 87.52 103 CYS B N 1
ATOM 5858 C CA . CYS B 1 109 ? 57.868 94.207 -23.571 1.00 81.66 103 CYS B CA 1
ATOM 5859 C C . CYS B 1 109 ? 59.014 95.140 -23.214 1.00 88.47 103 CYS B C 1
ATOM 5860 O O . CYS B 1 109 ? 59.979 95.270 -23.970 1.00 81.17 103 CYS B O 1
ATOM 5867 N N . GLN B 1 110 ? 58.891 95.799 -22.066 1.00 82.23 104 GLN B N 1
ATOM 5868 C CA . GLN B 1 110 ? 59.920 96.712 -21.590 1.00 78.74 104 GLN B CA 1
ATOM 5869 C C . GLN B 1 110 ? 60.964 95.959 -20.772 1.00 77.08 104 GLN B C 1
ATOM 5870 O O . GLN B 1 110 ? 62.026 96.496 -20.462 1.00 77.38 104 GLN B O 1
ATOM 5884 N N . GLY B 1 111 ? 60.660 94.709 -20.437 1.00 73.24 105 GLY B N 1
ATOM 5885 C CA . GLY B 1 111 ? 61.573 93.877 -19.678 1.00 76.11 105 GLY B CA 1
ATOM 5886 C C . GLY B 1 111 ? 61.299 92.409 -19.931 1.00 77.34 105 GLY B C 1
ATOM 5887 O O . GLY B 1 111 ? 60.189 92.041 -20.318 1.00 76.82 105 GLY B O 1
ATOM 5891 N N . VAL B 1 112 ? 62.310 91.570 -19.718 1.00 73.64 106 VAL B N 1
ATOM 5892 C CA . VAL B 1 112 ? 62.183 90.136 -19.964 1.00 71.81 106 VAL B CA 1
ATOM 5893 C C . VAL B 1 112 ? 62.929 89.351 -18.895 1.00 63.91 106 VAL B C 1
ATOM 5894 O O . VAL B 1 112 ? 64.054 89.695 -18.536 1.00 70.66 106 VAL B O 1
ATOM 5907 N N . PHE B 1 113 ? 62.295 88.289 -18.405 1.00 56.95 107 PHE B N 1
ATOM 5908 C CA . PHE B 1 113 ? 62.885 87.429 -17.385 1.00 65.47 107 PHE B CA 1
ATOM 5909 C C . PHE B 1 113 ? 63.047 86.015 -17.918 1.00 65.57 107 PHE B C 1
ATOM 5910 O O . PHE B 1 113 ? 62.116 85.214 -17.877 1.00 68.83 107 PHE B O 1
ATOM 5927 N N . HIS B 1 114 ? 64.239 85.716 -18.421 1.00 75.26 108 HIS B N 1
ATOM 5928 C CA . HIS B 1 114 ? 64.512 84.408 -19.001 1.00 75.38 108 HIS B CA 1
ATOM 5929 C C . HIS B 1 114 ? 64.843 83.386 -17.910 1.00 70.25 108 HIS B C 1
ATOM 5930 O O . HIS B 1 114 ? 65.998 83.251 -17.500 1.00 63.94 108 HIS B O 1
ATOM 5944 N N . THR B 1 115 ? 63.819 82.677 -17.441 1.00 64.76 109 THR B N 1
ATOM 5945 C CA . THR B 1 115 ? 63.980 81.680 -16.387 1.00 70.85 109 THR B CA 1
ATOM 5946 C C . THR B 1 115 ? 63.928 80.264 -16.951 1.00 69.55 109 THR B C 1
ATOM 5947 O O . THR B 1 115 ? 64.469 79.334 -16.355 1.00 66.58 109 THR B O 1
ATOM 5958 N N . ALA B 1 116 ? 63.273 80.100 -18.095 1.00 67.01 110 ALA B N 1
ATOM 5959 C CA . ALA B 1 116 ? 63.128 78.783 -18.705 1.00 69.12 110 ALA B CA 1
ATOM 5960 C C . ALA B 1 116 ? 64.487 78.181 -19.042 1.00 62.36 110 ALA B C 1
ATOM 5961 O O . ALA B 1 116 ? 65.376 78.867 -19.544 1.00 58.93 110 ALA B O 1
ATOM 5968 N N . SER B 1 117 ? 64.638 76.893 -18.756 1.00 53.38 111 SER B N 1
ATOM 5969 C CA . SER B 1 117 ? 65.878 76.185 -19.037 1.00 60.74 111 SER B CA 1
ATOM 5970 C C . SER B 1 117 ? 65.716 74.703 -18.730 1.00 65.67 111 SER B C 1
ATOM 5971 O O . SER B 1 117 ? 64.891 74.331 -17.896 1.00 66.91 111 SER B O 1
ATOM 5979 N N . PRO B 1 118 ? 66.487 73.844 -19.416 1.00 68.52 112 PRO B N 1
ATOM 5980 C CA . PRO B 1 118 ? 66.501 72.440 -18.996 1.00 71.15 112 PRO B CA 1
ATOM 5981 C C . PRO B 1 118 ? 67.219 72.278 -17.659 1.00 65.49 112 PRO B C 1
ATOM 5982 O O . PRO B 1 118 ? 68.160 73.025 -17.385 1.00 57.72 112 PRO B O 1
ATOM 5993 N N . VAL B 1 119 ? 66.772 71.328 -16.843 1.00 59.80 113 VAL B N 1
ATOM 5994 C CA . VAL B 1 119 ? 67.456 70.991 -15.599 1.00 67.09 113 VAL B CA 1
ATOM 5995 C C . VAL B 1 119 ? 67.749 69.494 -15.584 1.00 66.23 113 VAL B C 1
ATOM 5996 O O . VAL B 1 119 ? 66.959 68.697 -15.079 1.00 74.46 113 VAL B O 1
ATOM 6009 N N . THR B 1 120 ? 68.887 69.117 -16.155 1.00 66.66 114 THR B N 1
ATOM 6010 C CA . THR B 1 120 ? 69.273 67.715 -16.231 1.00 69.95 114 THR B CA 1
ATOM 6011 C C . THR B 1 120 ? 70.747 67.579 -16.589 1.00 66.50 114 THR B C 1
ATOM 6012 O O . THR B 1 120 ? 71.356 68.512 -17.114 1.00 59.35 114 THR B O 1
ATOM 6023 N N . ASP B 1 121 ? 71.310 66.407 -16.305 1.00 65.27 115 ASP B N 1
ATOM 6024 C CA . ASP B 1 121 ? 72.709 66.129 -16.604 1.00 70.14 115 ASP B CA 1
ATOM 6025 C C . ASP B 1 121 ? 72.877 65.505 -17.987 1.00 74.41 115 ASP B C 1
ATOM 6026 O O . ASP B 1 121 ? 73.989 65.167 -18.386 1.00 72.66 115 ASP B O 1
ATOM 6035 N N . ASP B 1 122 ? 71.776 65.349 -18.716 1.00 70.00 116 ASP B N 1
ATOM 6036 C CA . ASP B 1 122 ? 71.848 64.883 -20.094 1.00 71.36 116 ASP B CA 1
ATOM 6037 C C . ASP B 1 122 ? 72.325 66.040 -20.972 1.00 75.29 116 ASP B C 1
ATOM 6038 O O . ASP B 1 122 ? 71.585 67.004 -21.183 1.00 70.74 116 ASP B O 1
ATOM 6047 N N . PRO B 1 123 ? 73.566 65.957 -21.483 1.00 73.15 117 PRO B N 1
ATOM 6048 C CA . PRO B 1 123 ? 74.098 67.111 -22.216 1.00 69.97 117 PRO B CA 1
ATOM 6049 C C . PRO B 1 123 ? 73.381 67.336 -23.543 1.00 73.49 117 PRO B C 1
ATOM 6050 O O . PRO B 1 123 ? 73.367 68.457 -24.053 1.00 79.93 117 PRO B O 1
ATOM 6061 N N . GLU B 1 124 ? 72.792 66.278 -24.089 1.00 71.58 118 GLU B N 1
ATOM 6062 C CA . GLU B 1 124 ? 72.084 66.367 -25.361 1.00 77.58 118 GLU B CA 1
ATOM 6063 C C . GLU B 1 124 ? 70.825 67.225 -25.228 1.00 74.69 118 GLU B C 1
ATOM 6064 O O . GLU B 1 124 ? 70.429 67.896 -26.181 1.00 79.87 118 GLU B O 1
ATOM 6076 N N . GLN B 1 125 ? 70.207 67.208 -24.047 1.00 77.17 119 GLN B N 1
ATOM 6077 C CA . GLN B 1 125 ? 69.001 67.999 -23.801 1.00 79.41 119 GLN B CA 1
ATOM 6078 C C . GLN B 1 125 ? 69.271 69.229 -22.940 1.00 71.97 119 GLN B C 1
ATOM 6079 O O . GLN B 1 125 ? 68.345 69.980 -22.631 1.00 72.92 119 GLN B O 1
ATOM 6093 N N . MET B 1 126 ? 70.532 69.450 -22.578 1.00 68.95 120 MET B N 1
ATOM 6094 C CA . MET B 1 126 ? 70.884 70.536 -21.669 1.00 71.46 120 MET B CA 1
ATOM 6095 C C . MET B 1 126 ? 71.723 71.606 -22.348 1.00 67.65 120 MET B C 1
ATOM 6096 O O . MET B 1 126 ? 71.336 72.770 -22.396 1.00 64.66 120 MET B O 1
ATOM 6110 N N . VAL B 1 127 ? 72.869 71.199 -22.882 1.00 70.26 121 VAL B N 1
ATOM 6111 C CA . VAL B 1 127 ? 73.899 72.143 -23.292 1.00 69.53 121 VAL B CA 1
ATOM 6112 C C . VAL B 1 127 ? 73.449 73.010 -24.462 1.00 77.68 121 VAL B C 1
ATOM 6113 O O . VAL B 1 127 ? 73.402 74.234 -24.348 1.00 70.21 121 VAL B O 1
ATOM 6126 N N . GLU B 1 128 ? 73.092 72.377 -25.576 1.00 82.56 122 GLU B N 1
ATOM 6127 C CA . GLU B 1 128 ? 72.775 73.115 -26.794 1.00 76.77 122 GLU B CA 1
ATOM 6128 C C . GLU B 1 128 ? 71.400 73.786 -26.690 1.00 74.18 122 GLU B C 1
ATOM 6129 O O . GLU B 1 128 ? 71.238 74.925 -27.132 1.00 71.55 122 GLU B O 1
ATOM 6141 N N . PRO B 1 129 ? 70.407 73.093 -26.103 1.00 59.58 123 PRO B N 1
ATOM 6142 C CA . PRO B 1 129 ? 69.106 73.750 -25.921 1.00 68.07 123 PRO B CA 1
ATOM 6143 C C . PRO B 1 129 ? 69.141 74.948 -24.973 1.00 63.44 123 PRO B C 1
ATOM 6144 O O . PRO B 1 129 ? 68.255 75.800 -25.040 1.00 56.41 123 PRO B O 1
ATOM 6155 N N . ALA B 1 130 ? 70.143 75.013 -24.102 1.00 68.38 124 ALA B N 1
ATOM 6156 C CA . ALA B 1 130 ? 70.248 76.115 -23.151 1.00 71.94 124 ALA B CA 1
ATOM 6157 C C . ALA B 1 130 ? 70.906 77.321 -23.804 1.00 69.24 124 ALA B C 1
ATOM 6158 O O . ALA B 1 130 ? 70.454 78.452 -23.634 1.00 66.64 124 ALA B O 1
ATOM 6165 N N . VAL B 1 131 ? 71.975 77.073 -24.554 1.00 68.42 125 VAL B N 1
ATOM 6166 C CA . VAL B 1 131 ? 72.703 78.148 -25.213 1.00 71.14 125 VAL B CA 1
ATOM 6167 C C . VAL B 1 131 ? 71.893 78.714 -26.374 1.00 69.73 125 VAL B C 1
ATOM 6168 O O . VAL B 1 131 ? 71.859 79.926 -26.576 1.00 65.26 125 VAL B O 1
ATOM 6181 N N . ARG B 1 132 ? 71.241 77.838 -27.134 1.00 65.54 126 ARG B N 1
ATOM 6182 C CA . ARG B 1 132 ? 70.411 78.284 -28.248 1.00 80.23 126 ARG B CA 1
ATOM 6183 C C . ARG B 1 132 ? 69.169 79.004 -27.736 1.00 74.63 126 ARG B C 1
ATOM 6184 O O . ARG B 1 132 ? 68.814 80.076 -28.230 1.00 72.73 126 ARG B O 1
ATOM 6205 N N . GLY B 1 133 ? 68.514 78.411 -26.742 1.00 71.67 127 GLY B N 1
ATOM 6206 C CA . GLY B 1 133 ? 67.314 78.989 -26.169 1.00 71.95 127 GLY B CA 1
ATOM 6207 C C . GLY B 1 133 ? 67.583 80.351 -25.559 1.00 72.66 127 GLY B C 1
ATOM 6208 O O . GLY B 1 133 ? 66.775 81.270 -25.685 1.00 67.41 127 GLY B O 1
ATOM 6212 N N . THR B 1 134 ? 68.730 80.481 -24.900 1.00 71.04 128 THR B N 1
ATOM 6213 C CA . THR B 1 134 ? 69.102 81.736 -24.265 1.00 75.05 128 THR B CA 1
ATOM 6214 C C . THR B 1 134 ? 69.443 82.789 -25.317 1.00 69.87 128 THR B C 1
ATOM 6215 O O . THR B 1 134 ? 69.009 83.936 -25.220 1.00 68.91 128 THR B O 1
ATOM 6226 N N . GLU B 1 135 ? 70.212 82.394 -26.327 1.00 75.67 129 GLU B N 1
ATOM 6227 C CA . GLU B 1 135 ? 70.618 83.322 -27.377 1.00 75.32 129 GLU B CA 1
ATOM 6228 C C . GLU B 1 135 ? 69.410 83.812 -28.174 1.00 71.56 129 GLU B C 1
ATOM 6229 O O . GLU B 1 135 ? 69.398 84.941 -28.666 1.00 68.75 129 GLU B O 1
ATOM 6241 N N . TYR B 1 136 ? 68.394 82.962 -28.292 1.00 69.94 130 TYR B N 1
ATOM 6242 C CA . TYR B 1 136 ? 67.151 83.345 -28.952 1.00 70.57 130 TYR B CA 1
ATOM 6243 C C . TYR B 1 136 ? 66.461 84.486 -28.208 1.00 76.89 130 TYR B C 1
ATOM 6244 O O . TYR B 1 136 ? 65.966 85.424 -28.833 1.00 78.55 130 TYR B O 1
ATOM 6262 N N . VAL B 1 137 ? 66.428 84.403 -26.880 1.00 74.47 131 VAL B N 1
ATOM 6263 C CA . VAL B 1 137 ? 65.797 85.438 -26.064 1.00 74.01 131 VAL B CA 1
ATOM 6264 C C . VAL B 1 137 ? 66.499 86.779 -26.245 1.00 72.99 131 VAL B C 1
ATOM 6265 O O . VAL B 1 137 ? 65.855 87.791 -26.519 1.00 72.18 131 VAL B O 1
ATOM 6278 N N . ILE B 1 138 ? 67.820 86.780 -26.091 1.00 73.87 132 ILE B N 1
ATOM 6279 C CA . ILE B 1 138 ? 68.600 88.007 -26.208 1.00 76.91 132 ILE B CA 1
ATOM 6280 C C . ILE B 1 138 ? 68.379 88.634 -27.580 1.00 77.30 132 ILE B C 1
ATOM 6281 O O . ILE B 1 138 ? 68.129 89.836 -27.689 1.00 74.35 132 ILE B O 1
ATOM 6297 N N . ASN B 1 139 ? 68.458 87.810 -28.621 1.00 78.99 133 ASN B N 1
ATOM 6298 C CA . ASN B 1 139 ? 68.210 88.267 -29.983 1.00 78.39 133 ASN B CA 1
ATOM 6299 C C . ASN B 1 139 ? 66.781 88.771 -30.138 1.00 76.50 133 ASN B C 1
ATOM 6300 O O . ASN B 1 139 ? 66.547 89.857 -30.668 1.00 73.47 133 ASN B O 1
ATOM 6311 N N . ALA B 1 140 ? 65.830 87.966 -29.674 1.00 76.25 134 ALA B N 1
ATOM 6312 C CA . ALA B 1 140 ? 64.420 88.328 -29.722 1.00 80.36 134 ALA B CA 1
ATOM 6313 C C . ALA B 1 140 ? 64.158 89.628 -28.973 1.00 85.44 134 ALA B C 1
ATOM 6314 O O . ALA B 1 140 ? 63.398 90.481 -29.433 1.00 90.40 134 ALA B O 1
ATOM 6321 N N . ALA B 1 141 ? 64.803 89.772 -27.819 1.00 82.52 135 ALA B N 1
ATOM 6322 C CA . ALA B 1 141 ? 64.632 90.949 -26.979 1.00 80.69 135 ALA B CA 1
ATOM 6323 C C . ALA B 1 141 ? 65.282 92.177 -27.602 1.00 82.03 135 ALA B C 1
ATOM 6324 O O . ALA B 1 141 ? 64.794 93.296 -27.434 1.00 80.48 135 ALA B O 1
ATOM 6331 N N . ALA B 1 142 ? 66.379 91.971 -28.322 1.00 85.64 136 ALA B N 1
ATOM 6332 C CA . ALA B 1 142 ? 67.034 93.077 -29.004 1.00 88.84 136 ALA B CA 1
ATOM 6333 C C . ALA B 1 142 ? 66.205 93.510 -30.206 1.00 82.98 136 ALA B C 1
ATOM 6334 O O . ALA B 1 142 ? 66.160 94.692 -30.544 1.00 83.14 136 ALA B O 1
ATOM 6341 N N . GLU B 1 143 ? 65.543 92.546 -30.841 1.00 82.00 137 GLU B N 1
ATOM 6342 C CA . GLU B 1 143 ? 64.726 92.823 -32.019 1.00 85.08 137 GLU B CA 1
ATOM 6343 C C . GLU B 1 143 ? 63.543 93.729 -31.673 1.00 86.07 137 GLU B C 1
ATOM 6344 O O . GLU B 1 143 ? 63.300 94.730 -32.348 1.00 89.39 137 GLU B O 1
ATOM 6356 N N . ALA B 1 144 ? 62.819 93.366 -30.616 1.00 85.44 138 ALA B N 1
ATOM 6357 C CA . ALA B 1 144 ? 61.646 94.115 -30.162 1.00 84.88 138 ALA B CA 1
ATOM 6358 C C . ALA B 1 144 ? 61.899 95.616 -30.047 1.00 86.20 138 ALA B C 1
ATOM 6359 O O . ALA B 1 144 ? 61.020 96.425 -30.348 1.00 93.29 138 ALA B O 1
ATOM 6366 N N . GLY B 1 145 ? 63.095 95.986 -29.606 1.00 89.79 139 GLY B N 1
ATOM 6367 C CA . GLY B 1 145 ? 63.467 97.385 -29.493 1.00 87.04 139 GLY B CA 1
ATOM 6368 C C . GLY B 1 145 ? 62.756 98.127 -28.375 1.00 86.22 139 GLY B C 1
ATOM 6369 O O . GLY B 1 145 ? 62.897 99.344 -28.254 1.00 86.01 139 GLY B O 1
ATOM 6373 N N . THR B 1 146 ? 61.995 97.400 -27.559 1.00 83.90 140 THR B N 1
ATOM 6374 C CA . THR B 1 146 ? 61.244 98.007 -26.463 1.00 84.27 140 THR B CA 1
ATOM 6375 C C . THR B 1 146 ? 61.850 97.620 -25.114 1.00 83.85 140 THR B C 1
ATOM 6376 O O . THR B 1 146 ? 61.658 98.313 -24.116 1.00 79.26 140 THR B O 1
ATOM 6387 N N . VAL B 1 147 ? 62.593 96.517 -25.100 1.00 82.70 141 VAL B N 1
ATOM 6388 C CA . VAL B 1 147 ? 63.179 95.976 -23.874 1.00 79.14 141 VAL B CA 1
ATOM 6389 C C . VAL B 1 147 ? 64.337 96.832 -23.363 1.00 76.85 141 VAL B C 1
ATOM 6390 O O . VAL B 1 147 ? 65.345 96.992 -24.051 1.00 77.14 141 VAL B O 1
ATOM 6403 N N . ARG B 1 148 ? 64.202 97.368 -22.153 1.00 81.52 142 ARG B N 1
ATOM 6404 C CA . ARG B 1 148 ? 65.272 98.166 -21.563 1.00 84.37 142 ARG B CA 1
ATOM 6405 C C . ARG B 1 148 ? 66.235 97.282 -20.776 1.00 76.39 142 ARG B C 1
ATOM 6406 O O . ARG B 1 148 ? 67.394 97.644 -20.590 1.00 75.12 142 ARG B O 1
ATOM 6427 N N . ARG B 1 149 ? 65.749 96.138 -20.301 1.00 72.56 143 ARG B N 1
ATOM 6428 C CA . ARG B 1 149 ? 66.580 95.223 -19.523 1.00 77.37 143 ARG B CA 1
ATOM 6429 C C . ARG B 1 149 ? 66.074 93.782 -19.560 1.00 73.25 143 ARG B C 1
ATOM 6430 O O . ARG B 1 149 ? 64.876 93.526 -19.431 1.00 64.70 143 ARG B O 1
ATOM 6451 N N . VAL B 1 150 ? 67.009 92.851 -19.733 1.00 73.93 144 VAL B N 1
ATOM 6452 C CA . VAL B 1 150 ? 66.726 91.420 -19.643 1.00 79.14 144 VAL B CA 1
ATOM 6453 C C . VAL B 1 150 ? 67.355 90.850 -18.374 1.00 70.12 144 VAL B C 1
ATOM 6454 O O . VAL B 1 150 ? 68.464 91.236 -18.003 1.00 72.24 144 VAL B O 1
ATOM 6467 N N . VAL B 1 151 ? 66.642 89.940 -17.713 1.00 62.89 145 VAL B N 1
ATOM 6468 C CA . VAL B 1 151 ? 67.151 89.275 -16.515 1.00 66.32 145 VAL B CA 1
ATOM 6469 C C . VAL B 1 151 ? 67.265 87.772 -16.746 1.00 57.44 145 VAL B C 1
ATOM 6470 O O . VAL B 1 151 ? 66.258 87.071 -16.844 1.00 54.09 145 VAL B O 1
ATOM 6483 N N . PHE B 1 152 ? 68.499 87.284 -16.822 1.00 57.86 146 PHE B N 1
ATOM 6484 C CA . PHE B 1 152 ? 68.754 85.863 -17.028 1.00 61.80 146 PHE B CA 1
ATOM 6485 C C . PHE B 1 152 ? 68.947 85.125 -15.706 1.00 65.42 146 PHE B C 1
ATOM 6486 O O . PHE B 1 152 ? 69.580 85.639 -14.780 1.00 63.24 146 PHE B O 1
ATOM 6503 N N . THR B 1 153 ? 68.393 83.918 -15.630 1.00 63.00 147 THR B N 1
ATOM 6504 C CA . THR B 1 153 ? 68.545 83.063 -14.458 1.00 60.84 147 THR B CA 1
ATOM 6505 C C . THR B 1 153 ? 69.653 82.035 -14.665 1.00 65.97 147 THR B C 1
ATOM 6506 O O . THR B 1 153 ? 69.428 80.976 -15.254 1.00 70.40 147 THR B O 1
ATOM 6517 N N . SER B 1 154 ? 70.849 82.355 -14.185 1.00 64.22 148 SER B N 1
ATOM 6518 C CA . SER B 1 154 ? 71.951 81.403 -14.186 1.00 69.19 148 SER B CA 1
ATOM 6519 C C . SER B 1 154 ? 71.847 80.545 -12.923 1.00 73.90 148 SER B C 1
ATOM 6520 O O . SER B 1 154 ? 70.783 80.472 -12.310 1.00 71.05 148 SER B O 1
ATOM 6528 N N . SER B 1 155 ? 72.936 79.877 -12.555 1.00 78.72 149 SER B N 1
ATOM 6529 C CA . SER B 1 155 ? 72.959 79.039 -11.358 1.00 63.08 149 SER B CA 1
ATOM 6530 C C . SER B 1 155 ? 74.299 79.117 -10.640 1.00 69.46 149 SER B C 1
ATOM 6531 O O . SER B 1 155 ? 75.266 79.670 -11.163 1.00 69.58 149 SER B O 1
ATOM 6538 N N . ILE B 1 156 ? 74.347 78.550 -9.438 1.00 78.85 150 ILE B N 1
ATOM 6539 C CA . ILE B 1 156 ? 75.587 78.456 -8.677 1.00 76.16 150 ILE B CA 1
ATOM 6540 C C . ILE B 1 156 ? 76.502 77.434 -9.349 1.00 73.46 150 ILE B C 1
ATOM 6541 O O . ILE B 1 156 ? 77.706 77.400 -9.100 1.00 73.33 150 ILE B O 1
ATOM 6557 N N . GLY B 1 157 ? 75.917 76.600 -10.206 1.00 73.65 151 GLY B N 1
ATOM 6558 C CA . GLY B 1 157 ? 76.679 75.638 -10.981 1.00 75.44 151 GLY B CA 1
ATOM 6559 C C . GLY B 1 157 ? 77.712 76.313 -11.864 1.00 75.58 151 GLY B C 1
ATOM 6560 O O . GLY B 1 157 ? 78.676 75.683 -12.300 1.00 72.92 151 GLY B O 1
ATOM 6564 N N . ALA B 1 158 ? 77.502 77.599 -12.128 1.00 74.49 152 ALA B N 1
ATOM 6565 C CA . ALA B 1 158 ? 78.446 78.403 -12.893 1.00 74.33 152 ALA B CA 1
ATOM 6566 C C . ALA B 1 158 ? 79.264 79.293 -11.962 1.00 77.79 152 ALA B C 1
ATOM 6567 O O . ALA B 1 158 ? 79.743 80.353 -12.366 1.00 82.57 152 ALA B O 1
ATOM 6574 N N . VAL B 1 159 ? 79.429 78.853 -10.717 1.00 78.89 153 VAL B N 1
ATOM 6575 C CA . VAL B 1 159 ? 80.118 79.653 -9.709 1.00 77.69 153 VAL B CA 1
ATOM 6576 C C . VAL B 1 159 ? 81.073 78.817 -8.858 1.00 79.12 153 VAL B C 1
ATOM 6577 O O . VAL B 1 159 ? 82.284 79.035 -8.880 1.00 80.56 153 VAL B O 1
ATOM 6590 N N . THR B 1 160 ? 80.522 77.859 -8.117 1.00 81.90 154 THR B N 1
ATOM 6591 C CA . THR B 1 160 ? 81.277 77.153 -7.082 1.00 79.64 154 THR B CA 1
ATOM 6592 C C . THR B 1 160 ? 81.954 75.869 -7.559 1.00 83.58 154 THR B C 1
ATOM 6593 O O . THR B 1 160 ? 82.649 75.213 -6.784 1.00 79.74 154 THR B O 1
ATOM 6604 N N . MET B 1 161 ? 81.765 75.517 -8.827 1.00 83.59 155 MET B N 1
ATOM 6605 C CA . MET B 1 161 ? 82.319 74.274 -9.356 1.00 84.60 155 MET B CA 1
ATOM 6606 C C . MET B 1 161 ? 83.755 74.462 -9.836 1.00 90.40 155 MET B C 1
ATOM 6607 O O . MET B 1 161 ? 84.014 74.542 -11.038 1.00 85.66 155 MET B O 1
ATOM 6621 N N . ASP B 1 162 ? 84.685 74.523 -8.888 1.00 86.93 156 ASP B N 1
ATOM 6622 C CA . ASP B 1 162 ? 86.102 74.663 -9.203 1.00 84.56 156 ASP B CA 1
ATOM 6623 C C . ASP B 1 162 ? 86.949 74.128 -8.045 1.00 84.82 156 ASP B C 1
ATOM 6624 O O . ASP B 1 162 ? 87.179 74.839 -7.065 1.00 81.99 156 ASP B O 1
ATOM 6633 N N . PRO B 1 163 ? 87.419 72.872 -8.152 1.00 86.15 157 PRO B N 1
ATOM 6634 C CA . PRO B 1 163 ? 88.188 72.278 -7.050 1.00 85.81 157 PRO B CA 1
ATOM 6635 C C . PRO B 1 163 ? 89.538 72.956 -6.823 1.00 85.13 157 PRO B C 1
ATOM 6636 O O . PRO B 1 163 ? 90.209 72.666 -5.835 1.00 87.64 157 PRO B O 1
ATOM 6647 N N . SER B 1 164 ? 89.933 73.835 -7.738 1.00 91.95 158 SER B N 1
ATOM 6648 C CA . SER B 1 164 ? 91.157 74.609 -7.580 1.00 88.24 158 SER B CA 1
ATOM 6649 C C . SER B 1 164 ? 90.923 75.794 -6.649 1.00 89.79 158 SER B C 1
ATOM 6650 O O . SER B 1 164 ? 91.870 76.437 -6.195 1.00 105.44 158 SER B O 1
ATOM 6658 N N . ARG B 1 165 ? 89.655 76.075 -6.365 1.00 87.11 159 ARG B N 1
ATOM 6659 C CA . ARG B 1 165 ? 89.288 77.179 -5.488 1.00 88.62 159 ARG B CA 1
ATOM 6660 C C . ARG B 1 165 ? 89.730 76.900 -4.055 1.00 87.80 159 ARG B C 1
ATOM 6661 O O . ARG B 1 165 ? 89.555 75.791 -3.546 1.00 84.76 159 ARG B O 1
ATOM 6682 N N . GLY B 1 166 ? 90.304 77.908 -3.407 1.00 88.49 160 GLY B N 1
ATOM 6683 C CA . GLY B 1 166 ? 90.756 77.766 -2.036 1.00 87.49 160 GLY B CA 1
ATOM 6684 C C . GLY B 1 166 ? 89.587 77.683 -1.075 1.00 89.78 160 GLY B C 1
ATOM 6685 O O . GLY B 1 166 ? 88.458 78.008 -1.444 1.00 85.91 160 GLY B O 1
ATOM 6689 N N . PRO B 1 167 ? 89.845 77.240 0.165 1.00 90.93 161 PRO B N 1
ATOM 6690 C CA . PRO B 1 167 ? 88.794 77.165 1.185 1.00 88.59 161 PRO B CA 1
ATOM 6691 C C . PRO B 1 167 ? 88.562 78.497 1.892 1.00 86.40 161 PRO B C 1
ATOM 6692 O O . PRO B 1 167 ? 87.492 78.710 2.463 1.00 88.61 161 PRO B O 1
ATOM 6703 N N . ASP B 1 168 ? 89.554 79.379 1.846 1.00 87.38 162 ASP B N 1
ATOM 6704 C CA . ASP B 1 168 ? 89.492 80.643 2.573 1.00 97.18 162 ASP B CA 1
ATOM 6705 C C . ASP B 1 168 ? 88.796 81.731 1.763 1.00 91.86 162 ASP B C 1
ATOM 6706 O O . ASP B 1 168 ? 88.154 82.618 2.329 1.00 90.44 162 ASP B O 1
ATOM 6715 N N . VAL B 1 169 ? 88.928 81.663 0.441 1.00 94.93 163 VAL B N 1
ATOM 6716 C CA . VAL B 1 169 ? 88.392 82.701 -0.434 1.00 92.47 163 VAL B CA 1
ATOM 6717 C C . VAL B 1 169 ? 86.872 82.773 -0.326 1.00 86.04 163 VAL B C 1
ATOM 6718 O O . VAL B 1 169 ? 86.198 81.752 -0.182 1.00 83.99 163 VAL B O 1
ATOM 6731 N N . VAL B 1 170 ? 86.344 83.990 -0.395 1.00 82.92 164 VAL B N 1
ATOM 6732 C CA . VAL B 1 170 ? 84.905 84.212 -0.344 1.00 79.61 164 VAL B CA 1
ATOM 6733 C C . VAL B 1 170 ? 84.287 84.059 -1.727 1.00 80.70 164 VAL B C 1
ATOM 6734 O O . VAL B 1 170 ? 84.599 84.821 -2.642 1.00 82.28 164 VAL B O 1
ATOM 6747 N N . VAL B 1 171 ? 83.411 83.071 -1.874 1.00 78.34 165 VAL B N 1
ATOM 6748 C CA . VAL B 1 171 ? 82.694 82.875 -3.125 1.00 73.83 165 VAL B CA 1
ATOM 6749 C C . VAL B 1 171 ? 81.748 84.046 -3.360 1.00 75.28 165 VAL B C 1
ATOM 6750 O O . VAL B 1 171 ? 80.742 84.191 -2.668 1.00 71.51 165 VAL B O 1
ATOM 6763 N N . ASP B 1 172 ? 82.081 84.881 -4.339 1.00 80.95 166 ASP B N 1
ATOM 6764 C CA . ASP B 1 172 ? 81.227 86.000 -4.716 1.00 79.68 166 ASP B CA 1
ATOM 6765 C C . ASP B 1 172 ? 80.911 85.914 -6.203 1.00 75.53 166 ASP B C 1
ATOM 6766 O O . ASP B 1 172 ? 81.042 84.850 -6.810 1.00 72.66 166 ASP B O 1
ATOM 6775 N N . GLU B 1 173 ? 80.492 87.030 -6.785 1.00 77.97 167 GLU B N 1
ATOM 6776 C CA . GLU B 1 173 ? 80.030 87.044 -8.167 1.00 75.76 167 GLU B CA 1
ATOM 6777 C C . GLU B 1 173 ? 81.164 86.816 -9.166 1.00 74.50 167 GLU B C 1
ATOM 6778 O O . GLU B 1 173 ? 80.935 86.318 -10.268 1.00 70.95 167 GLU B O 1
ATOM 6790 N N . SER B 1 174 ? 82.385 87.172 -8.778 1.00 76.97 168 SER B N 1
ATOM 6791 C CA . SER B 1 174 ? 83.533 87.065 -9.673 1.00 76.06 168 SER B CA 1
ATOM 6792 C C . SER B 1 174 ? 84.142 85.662 -9.685 1.00 72.77 168 SER B C 1
ATOM 6793 O O . SER B 1 174 ? 85.254 85.472 -10.175 1.00 75.57 168 SER B O 1
ATOM 6801 N N . CYS B 1 175 ? 83.417 84.686 -9.146 1.00 74.93 169 CYS B N 1
ATOM 6802 C CA . CYS B 1 175 ? 83.874 83.298 -9.140 1.00 74.91 169 CYS B CA 1
ATOM 6803 C C . CYS B 1 175 ? 83.217 82.517 -10.267 1.00 78.81 169 CYS B C 1
ATOM 6804 O O . CYS B 1 175 ? 81.994 82.524 -10.404 1.00 83.66 169 CYS B O 1
ATOM 6812 N N . TRP B 1 176 ? 84.039 81.847 -11.069 1.00 84.08 170 TRP B N 1
ATOM 6813 C CA . TRP B 1 176 ? 83.550 81.052 -12.191 1.00 83.25 170 TRP B CA 1
ATOM 6814 C C . TRP B 1 176 ? 83.983 79.597 -12.060 1.00 88.43 170 TRP B C 1
ATOM 6815 O O . TRP B 1 176 ? 84.902 79.275 -11.302 1.00 80.53 170 TRP B O 1
ATOM 6836 N N . SER B 1 177 ? 83.310 78.726 -12.805 1.00 83.42 171 SER B N 1
ATOM 6837 C CA . SER B 1 177 ? 83.549 77.290 -12.725 1.00 84.88 171 SER B CA 1
ATOM 6838 C C . SER B 1 177 ? 84.605 76.824 -13.722 1.00 83.27 171 SER B C 1
ATOM 6839 O O . SER B 1 177 ? 84.812 77.446 -14.763 1.00 82.70 171 SER B O 1
ATOM 6847 N N . ASP B 1 178 ? 85.266 75.720 -13.388 1.00 82.91 172 ASP B N 1
ATOM 6848 C CA . ASP B 1 178 ? 86.191 75.059 -14.297 1.00 79.22 172 ASP B CA 1
ATOM 6849 C C . ASP B 1 178 ? 85.386 74.155 -15.223 1.00 82.76 172 ASP B C 1
ATOM 6850 O O . ASP B 1 178 ? 84.884 73.114 -14.803 1.00 76.32 172 ASP B O 1
ATOM 6859 N N . LEU B 1 179 ? 85.264 74.561 -16.482 1.00 89.29 173 LEU B N 1
ATOM 6860 C CA . LEU B 1 179 ? 84.444 73.836 -17.447 1.00 84.24 173 LEU B CA 1
ATOM 6861 C C . LEU B 1 179 ? 84.997 72.438 -17.707 1.00 78.72 173 LEU B C 1
ATOM 6862 O O . LEU B 1 179 ? 84.245 71.510 -18.003 1.00 76.26 173 LEU B O 1
ATOM 6878 N N . GLU B 1 180 ? 86.312 72.288 -17.588 1.00 79.76 174 GLU B N 1
ATOM 6879 C CA . GLU B 1 180 ? 86.943 70.989 -17.774 1.00 80.21 174 GLU B CA 1
ATOM 6880 C C . GLU B 1 180 ? 86.531 70.049 -16.648 1.00 83.72 174 GLU B C 1
ATOM 6881 O O . GLU B 1 180 ? 86.211 68.883 -16.886 1.00 80.50 174 GLU B O 1
ATOM 6885 N N . PHE B 1 181 ? 86.534 70.573 -15.425 1.00 84.92 175 PHE B N 1
ATOM 6886 C CA . PHE B 1 181 ? 86.1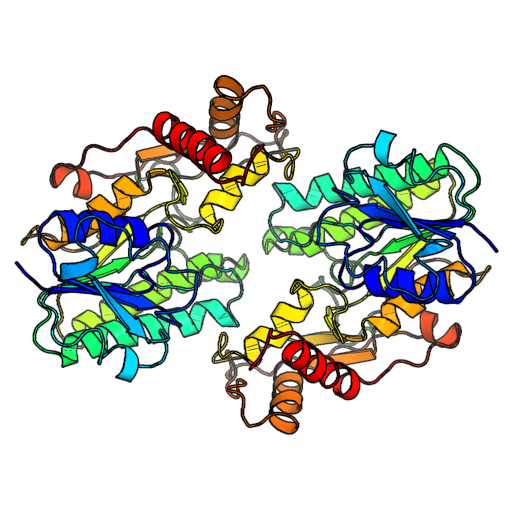29 69.811 -14.247 1.00 79.47 175 PHE B CA 1
ATOM 6887 C C . PHE B 1 181 ? 84.683 69.338 -14.348 1.00 81.69 175 PHE B C 1
ATOM 6888 O O . PHE B 1 181 ? 84.347 68.246 -13.888 1.00 84.03 175 PHE B O 1
ATOM 6905 N N . CYS B 1 182 ? 83.829 70.166 -14.943 1.00 81.43 176 CYS B N 1
ATOM 6906 C CA . CYS B 1 182 ? 82.430 69.806 -15.147 1.00 79.57 176 CYS B CA 1
ATOM 6907 C C . CYS B 1 182 ? 82.282 68.643 -16.125 1.00 78.16 176 CYS B C 1
ATOM 6908 O O . CYS B 1 182 ? 81.480 67.735 -15.905 1.00 74.25 176 CYS B O 1
ATOM 6916 N N . LYS B 1 183 ? 83.069 68.669 -17.197 1.00 82.48 177 LYS B N 1
ATOM 6917 C CA . LYS B 1 183 ? 82.968 67.662 -18.248 1.00 91.04 177 LYS B CA 1
ATOM 6918 C C . LYS B 1 183 ? 83.508 66.314 -17.785 1.00 86.94 177 LYS B C 1
ATOM 6919 O O . LYS B 1 183 ? 82.971 65.263 -18.142 1.00 80.98 177 LYS B O 1
ATOM 6923 N N . LYS B 1 184 ? 84.575 66.348 -16.994 1.00 85.27 178 LYS B N 1
ATOM 6924 C CA . LYS B 1 184 ? 85.194 65.127 -16.493 1.00 84.09 178 LYS B CA 1
ATOM 6925 C C . LYS B 1 184 ? 84.293 64.421 -15.483 1.00 86.14 178 LYS B C 1
ATOM 6926 O O . LYS B 1 184 ? 84.315 63.195 -15.374 1.00 83.44 178 LYS B O 1
ATOM 6930 N N . THR B 1 185 ? 83.496 65.202 -14.755 1.00 88.70 179 THR B N 1
ATOM 6931 C CA . THR B 1 185 ? 82.644 64.667 -13.695 1.00 84.37 179 THR B CA 1
ATOM 6932 C C . THR B 1 185 ? 81.184 64.560 -14.136 1.00 79.72 179 THR B C 1
ATOM 6933 O O . THR B 1 185 ? 80.301 64.279 -13.325 1.00 79.68 179 THR B O 1
ATOM 6944 N N . ARG B 1 186 ? 80.938 64.787 -15.423 1.00 76.59 180 ARG B N 1
ATOM 6945 C CA . ARG B 1 186 ? 79.606 64.638 -16.008 1.00 76.71 180 ARG B CA 1
ATOM 6946 C C . ARG B 1 186 ? 78.609 65.648 -15.435 1.00 71.44 180 ARG B C 1
ATOM 6947 O O . ARG B 1 186 ? 77.395 65.456 -15.522 1.00 68.75 180 ARG B O 1
ATOM 6968 N N . ASN B 1 187 ? 79.125 66.732 -14.865 1.00 70.26 181 ASN B N 1
ATOM 6969 C CA . ASN B 1 187 ? 78.272 67.808 -14.372 1.00 75.34 181 ASN B CA 1
ATOM 6970 C C . ASN B 1 187 ? 77.824 68.697 -15.526 1.00 72.33 181 ASN B C 1
ATOM 6971 O O . ASN B 1 187 ? 78.386 69.769 -15.761 1.00 72.78 181 ASN B O 1
ATOM 6982 N N . TRP B 1 188 ? 76.808 68.240 -16.249 1.00 71.35 182 TRP B N 1
ATOM 6983 C CA . TRP B 1 188 ? 76.382 68.905 -17.475 1.00 71.61 182 TRP B CA 1
ATOM 6984 C C . TRP B 1 188 ? 75.355 70.005 -17.223 1.00 70.59 182 TRP B C 1
ATOM 6985 O O . TRP B 1 188 ? 75.220 70.926 -18.031 1.00 68.50 182 TRP B O 1
ATOM 7006 N N . TYR B 1 189 ? 74.631 69.917 -16.112 1.00 71.71 183 TYR B N 1
ATOM 7007 C CA . TYR B 1 189 ? 73.731 70.999 -15.729 1.00 73.89 183 TYR B CA 1
ATOM 7008 C C . TYR B 1 189 ? 74.537 72.238 -15.361 1.00 69.86 183 TYR B C 1
ATOM 7009 O O . TYR B 1 189 ? 74.158 73.362 -15.692 1.00 70.82 183 TYR B O 1
ATOM 7027 N N . CYS B 1 190 ? 75.647 72.026 -14.664 1.00 63.14 184 CYS B N 1
ATOM 7028 C CA . CYS B 1 190 ? 76.527 73.121 -14.287 1.00 72.03 184 CYS B CA 1
ATOM 7029 C C . CYS B 1 190 ? 77.256 73.642 -15.513 1.00 65.63 184 CYS B C 1
ATOM 7030 O O . CYS B 1 190 ? 77.491 74.844 -15.647 1.00 60.42 184 CYS B O 1
ATOM 7038 N N . TYR B 1 191 ? 77.616 72.722 -16.402 1.00 72.90 185 TYR B N 1
ATOM 7039 C CA . TYR B 1 191 ? 78.251 73.079 -17.664 1.00 74.82 185 TYR B CA 1
ATOM 7040 C C . TYR B 1 191 ? 77.324 73.965 -18.483 1.00 58.68 185 TYR B C 1
ATOM 7041 O O . TYR B 1 191 ? 77.663 75.102 -18.807 1.00 56.04 185 TYR B O 1
ATOM 7059 N N . GLY B 1 192 ? 76.143 73.436 -18.791 1.00 60.15 186 GLY B N 1
ATOM 7060 C CA . GLY B 1 192 ? 75.182 74.117 -19.641 1.00 72.30 186 GLY B CA 1
ATOM 7061 C C . GLY B 1 192 ? 74.779 75.476 -19.112 1.00 70.87 186 GLY B C 1
ATOM 7062 O O . GLY B 1 192 ? 74.633 76.435 -19.870 1.00 75.21 186 GLY B O 1
ATOM 7066 N N . LYS B 1 193 ? 74.598 75.550 -17.799 1.00 64.07 187 LYS B N 1
ATOM 7067 C CA . LYS B 1 193 ? 74.212 76.785 -17.136 1.00 65.01 187 LYS B CA 1
ATOM 7068 C C . LYS B 1 193 ? 75.305 77.837 -17.289 1.00 67.37 187 LYS B C 1
ATOM 7069 O O . LYS B 1 193 ? 75.024 79.018 -17.492 1.00 66.59 187 LYS B O 1
ATOM 7088 N N . ALA B 1 194 ? 76.555 77.392 -17.201 1.00 71.10 188 ALA B N 1
ATOM 7089 C CA . ALA B 1 194 ? 77.706 78.279 -17.333 1.00 70.50 188 ALA B CA 1
ATOM 7090 C C . ALA B 1 194 ? 77.835 78.827 -18.750 1.00 70.40 188 ALA B C 1
ATOM 7091 O O . ALA B 1 194 ? 78.006 80.031 -18.944 1.00 68.67 188 ALA B O 1
ATOM 7098 N N . VAL B 1 195 ? 77.752 77.940 -19.737 1.00 69.73 189 VAL B N 1
ATOM 7099 C CA . VAL B 1 195 ? 77.890 78.340 -21.134 1.00 74.78 189 VAL B CA 1
ATOM 7100 C C . VAL B 1 195 ? 76.719 79.216 -21.559 1.00 76.28 189 VAL B C 1
ATOM 7101 O O . VAL B 1 195 ? 76.900 80.200 -22.276 1.00 82.12 189 VAL B O 1
ATOM 7114 N N . ALA B 1 196 ? 75.521 78.855 -21.115 1.00 70.22 190 ALA B N 1
ATOM 7115 C CA . ALA B 1 196 ? 74.325 79.600 -21.478 1.00 67.93 190 ALA B CA 1
ATOM 7116 C C . ALA B 1 196 ? 74.402 81.030 -20.951 1.00 70.52 190 ALA B C 1
ATOM 7117 O O . ALA B 1 196 ? 73.885 81.954 -21.577 1.00 73.88 190 ALA B O 1
ATOM 7124 N N . GLU B 1 197 ? 75.052 81.212 -19.805 1.00 72.62 191 GLU B N 1
ATOM 7125 C CA . GLU B 1 197 ? 75.201 82.545 -19.228 1.00 73.67 191 GLU B CA 1
ATOM 7126 C C . GLU B 1 197 ? 76.230 83.363 -20.000 1.00 74.98 191 GLU B C 1
ATOM 7127 O O . GLU B 1 197 ? 75.982 84.518 -20.344 1.00 74.41 191 GLU B O 1
ATOM 7139 N N . GLN B 1 198 ? 77.392 82.770 -20.253 1.00 75.22 192 GLN B N 1
ATOM 7140 C CA . GLN B 1 198 ? 78.447 83.467 -20.974 1.00 75.54 192 GLN B CA 1
ATOM 7141 C C . GLN B 1 198 ? 77.979 83.793 -22.388 1.00 79.91 192 GLN B C 1
ATOM 7142 O O . GLN B 1 198 ? 78.373 84.806 -22.967 1.00 77.23 192 GLN B O 1
ATOM 7156 N N . ALA B 1 199 ? 77.128 82.933 -22.937 1.00 75.34 193 ALA B N 1
ATOM 7157 C CA . ALA B 1 199 ? 76.544 83.182 -24.244 1.00 75.68 193 ALA B CA 1
ATOM 7158 C C . ALA B 1 199 ? 75.615 84.388 -24.166 1.00 74.43 193 ALA B C 1
ATOM 7159 O O . ALA B 1 199 ? 75.541 85.189 -25.099 1.00 80.61 193 ALA B O 1
ATOM 7166 N N . ALA B 1 200 ? 74.916 84.518 -23.043 1.00 70.12 194 ALA B N 1
ATOM 7167 C CA . ALA B 1 200 ? 74.008 85.638 -22.832 1.00 70.33 194 ALA B CA 1
ATOM 7168 C C . ALA B 1 200 ? 74.784 86.932 -22.622 1.00 72.09 194 ALA B C 1
ATOM 7169 O O . ALA B 1 200 ? 74.366 87.992 -23.086 1.00 69.10 194 ALA B O 1
ATOM 7176 N N . TRP B 1 201 ? 75.912 86.845 -21.923 1.00 75.74 195 TRP B N 1
ATOM 7177 C CA . TRP B 1 201 ? 76.766 88.011 -21.723 1.00 76.36 195 TRP B CA 1
ATOM 7178 C C . TRP B 1 201 ? 77.343 88.463 -23.058 1.00 70.69 195 TRP B C 1
ATOM 7179 O O . TRP B 1 201 ? 77.408 89.658 -23.338 1.00 71.22 195 TRP B O 1
ATOM 7200 N N . ASP B 1 202 ? 77.762 87.501 -23.875 1.00 72.97 196 ASP B N 1
ATOM 7201 C CA . ASP B 1 202 ? 78.236 87.796 -25.222 1.00 76.64 196 ASP B CA 1
ATOM 7202 C C . ASP B 1 202 ? 77.110 88.378 -26.063 1.00 74.34 196 ASP B C 1
ATOM 7203 O O . ASP B 1 202 ? 77.217 89.494 -26.572 1.00 73.04 196 ASP B O 1
ATOM 7212 N N . ALA B 1 203 ? 76.030 87.611 -26.194 1.00 72.94 197 ALA B N 1
ATOM 7213 C CA . ALA B 1 203 ? 74.888 87.997 -27.017 1.00 78.14 197 ALA B CA 1
ATOM 7214 C C . ALA B 1 203 ? 74.374 89.385 -26.655 1.00 77.16 197 ALA B C 1
ATOM 7215 O O . ALA B 1 203 ? 73.962 90.149 -27.525 1.00 89.01 197 ALA B O 1
ATOM 7222 N N . ALA B 1 204 ? 74.401 89.706 -25.369 1.00 80.81 198 ALA B N 1
ATOM 7223 C CA . ALA B 1 204 ? 73.935 91.003 -24.897 1.00 84.04 198 ALA B CA 1
ATOM 7224 C C . ALA B 1 204 ? 74.839 92.125 -25.397 1.00 78.90 198 ALA B C 1
ATOM 7225 O O . ALA B 1 204 ? 74.361 93.190 -25.785 1.00 75.66 198 ALA B O 1
ATOM 7232 N N . ARG B 1 205 ? 76.146 91.880 -25.380 1.00 79.02 199 ARG B N 1
ATOM 7233 C CA . ARG B 1 205 ? 77.122 92.881 -25.794 1.00 81.27 199 ARG B CA 1
ATOM 7234 C C . ARG B 1 205 ? 77.103 93.069 -27.306 1.00 80.87 199 ARG B C 1
ATOM 7235 O O . ARG B 1 205 ? 77.180 94.191 -27.805 1.00 76.34 199 ARG B O 1
ATOM 7239 N N . GLN B 1 206 ? 76.992 91.958 -28.026 1.00 85.57 200 GLN B N 1
ATOM 7240 C CA . GLN B 1 206 ? 77.002 91.974 -29.484 1.00 81.25 200 GLN B CA 1
ATOM 7241 C C . GLN B 1 206 ? 75.814 92.753 -30.046 1.00 84.77 200 GLN B C 1
ATOM 7242 O O . GLN B 1 206 ? 75.928 93.400 -31.092 1.00 84.57 200 GLN B O 1
ATOM 7256 N N A ARG B 1 207 ? 74.687 92.687 -29.342 0.71 79.24 201 ARG B N 1
ATOM 7257 N N B ARG B 1 207 ? 74.680 92.688 -29.355 0.29 80.61 201 ARG B N 1
ATOM 7258 C CA A ARG B 1 207 ? 73.457 93.352 -29.763 0.71 80.25 201 ARG B CA 1
ATOM 7259 C CA B ARG B 1 207 ? 73.469 93.379 -29.790 0.29 80.08 201 ARG B CA 1
ATOM 7260 C C A ARG B 1 207 ? 73.188 94.613 -28.941 0.71 78.27 201 ARG B C 1
ATOM 7261 C C B ARG B 1 207 ? 73.186 94.619 -28.941 0.29 79.02 201 ARG B C 1
ATOM 7262 O O A ARG B 1 207 ? 72.304 95.402 -29.271 0.71 78.99 201 ARG B O 1
ATOM 7263 O O B ARG B 1 207 ? 72.290 95.401 -29.255 0.29 79.34 201 ARG B O 1
ATOM 7304 N N . GLY B 1 208 ? 73.948 94.793 -27.865 1.00 82.14 202 GLY B N 1
ATOM 7305 C CA . GLY B 1 208 ? 73.852 95.995 -27.054 1.00 78.76 202 GLY B CA 1
ATOM 7306 C C . GLY B 1 208 ? 72.568 96.119 -26.254 1.00 74.48 202 GLY B C 1
ATOM 7307 O O . GLY B 1 208 ? 72.009 97.211 -26.141 1.00 71.29 202 GLY B O 1
ATOM 7312 N N . VAL B 1 209 ? 72.103 95.003 -25.698 1.00 76.19 203 VAL B N 1
ATOM 7313 C CA . VAL B 1 209 ? 70.933 95.005 -24.823 1.00 76.87 203 VAL B CA 1
ATOM 7314 C C . VAL B 1 209 ? 71.374 94.857 -23.368 1.00 77.46 203 VAL B C 1
ATOM 7315 O O . VAL B 1 209 ? 72.289 94.094 -23.057 1.00 74.22 203 VAL B O 1
ATOM 7328 N N . ASP B 1 210 ? 70.719 95.604 -22.484 1.00 79.62 204 ASP B N 1
ATOM 7329 C CA . ASP B 1 210 ? 71.046 95.596 -21.061 1.00 79.93 204 ASP B CA 1
ATOM 7330 C C . ASP B 1 210 ? 70.762 94.235 -20.432 1.00 81.85 204 ASP B C 1
ATOM 7331 O O . ASP B 1 210 ? 69.632 93.743 -20.486 1.00 77.67 204 ASP B O 1
ATOM 7340 N N . LEU B 1 211 ? 71.793 93.640 -19.834 1.00 77.11 205 LEU B N 1
ATOM 7341 C CA . LEU B 1 211 ? 71.663 92.347 -19.168 1.00 73.31 205 LEU B CA 1
ATOM 7342 C C . LEU B 1 211 ? 72.119 92.421 -17.718 1.00 75.82 205 LEU B C 1
ATOM 7343 O O . LEU B 1 211 ? 73.042 93.162 -17.375 1.00 74.89 205 LEU B O 1
ATOM 7359 N N . VAL B 1 212 ? 71.456 91.641 -16.873 1.00 76.28 206 VAL B N 1
ATOM 7360 C CA . VAL B 1 212 ? 71.860 91.481 -15.486 1.00 74.50 206 VAL B CA 1
ATOM 7361 C C . VAL B 1 212 ? 71.441 90.081 -15.034 1.00 74.41 206 VAL B C 1
ATOM 7362 O O . VAL B 1 212 ? 70.327 89.640 -15.317 1.00 77.90 206 VAL B O 1
ATOM 7375 N N . VAL B 1 213 ? 72.342 89.378 -14.351 1.00 72.40 207 VAL B N 1
ATOM 7376 C CA . VAL B 1 213 ? 72.138 87.965 -14.034 1.00 73.94 207 VAL B CA 1
ATOM 7377 C C . VAL B 1 213 ? 71.919 87.725 -12.541 1.00 76.76 207 VAL B C 1
ATOM 7378 O O . VAL B 1 213 ? 72.472 88.434 -11.697 1.00 74.13 207 VAL B O 1
ATOM 7391 N N . VAL B 1 214 ? 71.100 86.720 -12.235 1.00 72.90 208 VAL B N 1
ATOM 7392 C CA . VAL B 1 214 ? 70.855 86.285 -10.863 1.00 69.62 208 VAL B CA 1
ATOM 7393 C C . VAL B 1 214 ? 71.249 84.817 -10.708 1.00 66.68 208 VAL B C 1
ATOM 7394 O O . VAL B 1 214 ? 70.750 83.959 -11.434 1.00 69.07 208 VAL B O 1
ATOM 7407 N N . ASN B 1 215 ? 72.141 84.538 -9.762 1.00 67.79 209 ASN B N 1
ATOM 7408 C CA . ASN B 1 215 ? 72.624 83.179 -9.517 1.00 73.78 209 ASN B CA 1
ATOM 7409 C C . ASN B 1 215 ? 72.064 82.566 -8.233 1.00 75.50 209 ASN B C 1
ATOM 7410 O O . ASN B 1 215 ? 72.711 82.621 -7.186 1.00 70.20 209 ASN B O 1
ATOM 7421 N N . PRO B 1 216 ? 70.860 81.982 -8.303 1.00 71.48 210 PRO B N 1
ATOM 7422 C CA . PRO B 1 216 ? 70.340 81.279 -7.128 1.00 81.67 210 PRO B CA 1
ATOM 7423 C C . PRO B 1 216 ? 71.054 79.952 -6.889 1.00 79.03 210 PRO B C 1
ATOM 7424 O O . PRO B 1 216 ? 71.505 79.308 -7.838 1.00 73.49 210 PRO B O 1
ATOM 7435 N N . VAL B 1 217 ? 71.161 79.565 -5.622 1.00 69.17 211 VAL B N 1
ATOM 7436 C CA . VAL B 1 217 ? 71.731 78.277 -5.249 1.00 73.16 211 VAL B CA 1
ATOM 7437 C C . VAL B 1 217 ? 70.602 77.254 -5.241 1.00 72.26 211 VAL B C 1
ATOM 7438 O O . VAL B 1 217 ? 69.579 77.472 -5.891 1.00 71.57 211 VAL B O 1
ATOM 7451 N N . LEU B 1 218 ? 70.770 76.143 -4.530 1.00 61.51 212 LEU B N 1
ATOM 7452 C CA . LEU B 1 218 ? 69.690 75.168 -4.440 1.00 70.25 212 LEU B CA 1
ATOM 7453 C C . LEU B 1 218 ? 68.482 75.824 -3.783 1.00 72.26 212 LEU B C 1
ATOM 7454 O O . LEU B 1 218 ? 68.486 76.105 -2.586 1.00 66.55 212 LEU B O 1
ATOM 7470 N N . VAL B 1 219 ? 67.454 76.072 -4.587 1.00 77.51 213 VAL B N 1
ATOM 7471 C CA . VAL B 1 219 ? 66.262 76.779 -4.134 1.00 71.21 213 VAL B CA 1
ATOM 7472 C C . VAL B 1 219 ? 65.311 75.829 -3.413 1.00 67.49 213 VAL B C 1
ATOM 7473 O O . VAL B 1 219 ? 65.252 74.642 -3.720 1.00 71.49 213 VAL B O 1
ATOM 7486 N N . VAL B 1 220 ? 64.569 76.364 -2.452 1.00 75.80 214 VAL B N 1
ATOM 7487 C CA . VAL B 1 220 ? 63.641 75.567 -1.661 1.00 87.26 214 VAL B CA 1
ATOM 7488 C C . VAL B 1 220 ? 62.563 76.480 -1.081 1.00 81.16 214 VAL B C 1
ATOM 7489 O O . VAL B 1 220 ? 62.781 77.677 -0.929 1.00 76.55 214 VAL B O 1
ATOM 7502 N N . GLY B 1 221 ? 61.399 75.917 -0.773 1.00 77.46 215 GLY B N 1
ATOM 7503 C CA . GLY B 1 221 ? 60.281 76.703 -0.286 1.00 73.91 215 GLY B CA 1
ATOM 7504 C C . GLY B 1 221 ? 58.960 76.118 -0.744 1.00 78.81 215 GLY B C 1
ATOM 7505 O O . GLY B 1 221 ? 58.924 74.997 -1.246 1.00 85.47 215 GLY B O 1
ATOM 7509 N N . PRO B 1 222 ? 57.863 76.871 -0.569 1.00 76.07 216 PRO B N 1
ATOM 7510 C CA . PRO B 1 222 ? 56.533 76.398 -0.977 1.00 76.84 216 PRO B CA 1
ATOM 7511 C C . PRO B 1 222 ? 56.361 76.288 -2.497 1.00 76.20 216 PRO B C 1
ATOM 7512 O O . PRO B 1 222 ? 56.826 77.150 -3.246 1.00 66.10 216 PRO B O 1
ATOM 7523 N N . LEU B 1 223 ? 55.690 75.225 -2.934 1.00 77.17 217 LEU B N 1
ATOM 7524 C CA . LEU B 1 223 ? 55.457 74.977 -4.352 1.00 75.77 217 LEU B CA 1
ATOM 7525 C C . LEU B 1 223 ? 54.074 75.458 -4.764 1.00 80.52 217 LEU B C 1
ATOM 7526 O O . LEU B 1 223 ? 53.067 75.039 -4.189 1.00 80.52 217 LEU B O 1
ATOM 7542 N N . LEU B 1 224 ? 54.030 76.332 -5.765 1.00 80.63 218 LEU B N 1
ATOM 7543 C CA . LEU B 1 224 ? 52.768 76.788 -6.330 1.00 76.31 218 LEU B CA 1
ATOM 7544 C C . LEU B 1 224 ? 52.320 75.818 -7.413 1.00 80.62 218 LEU B C 1
ATOM 7545 O O . LEU B 1 224 ? 51.125 75.593 -7.601 1.00 82.80 218 LEU B O 1
ATOM 7561 N N . GLN B 1 225 ? 53.290 75.240 -8.119 1.00 85.14 219 GLN B N 1
ATOM 7562 C CA . GLN B 1 225 ? 53.002 74.306 -9.201 1.00 80.83 219 GLN B CA 1
ATOM 7563 C C . GLN B 1 225 ? 52.702 72.917 -8.636 1.00 79.45 219 GLN B C 1
ATOM 7564 O O . GLN B 1 225 ? 53.219 72.553 -7.580 1.00 80.16 219 GLN B O 1
ATOM 7578 N N . PRO B 1 226 ? 51.878 72.130 -9.347 1.00 77.19 220 PRO B N 1
ATOM 7579 C CA . PRO B 1 226 ? 51.396 70.839 -8.844 1.00 78.69 220 PRO B CA 1
ATOM 7580 C C . PRO B 1 226 ? 52.445 69.729 -8.870 1.00 78.85 220 PRO B C 1
ATOM 7581 O O . PRO B 1 226 ? 52.243 68.683 -8.253 1.00 75.68 220 PRO B O 1
ATOM 7592 N N . THR B 1 227 ? 53.548 69.961 -9.575 1.00 87.78 221 THR B N 1
ATOM 7593 C CA . THR B 1 227 ? 54.557 68.929 -9.792 1.00 82.47 221 THR B CA 1
ATOM 7594 C C . THR B 1 227 ? 55.821 69.199 -8.974 1.00 72.91 221 THR B C 1
ATOM 7595 O O . THR B 1 227 ? 56.145 70.350 -8.675 1.00 68.65 221 THR B O 1
ATOM 7606 N N . VAL B 1 228 ? 56.528 68.131 -8.613 1.00 65.99 222 VAL B N 1
ATOM 7607 C CA . VAL B 1 228 ? 57.757 68.246 -7.832 1.00 77.92 222 VAL B CA 1
ATOM 7608 C C . VAL B 1 228 ? 58.958 68.470 -8.743 1.00 74.83 222 VAL B C 1
ATOM 7609 O O . VAL B 1 228 ? 59.276 67.622 -9.573 1.00 82.15 222 VAL B O 1
ATOM 7622 N N . ASN B 1 229 ? 59.627 69.608 -8.575 1.00 72.61 223 ASN B N 1
ATOM 7623 C CA . ASN B 1 229 ? 60.791 69.944 -9.392 1.00 76.06 223 ASN B CA 1
ATOM 7624 C C . ASN B 1 229 ? 62.084 69.336 -8.843 1.00 72.31 223 ASN B C 1
ATOM 7625 O O . ASN B 1 229 ? 62.069 68.610 -7.850 1.00 70.54 223 ASN B O 1
ATOM 7636 N N . ALA B 1 230 ? 63.199 69.640 -9.503 1.00 73.24 224 ALA B N 1
ATOM 7637 C CA . ALA B 1 230 ? 64.480 68.992 -9.223 1.00 75.19 224 ALA B CA 1
ATOM 7638 C C . ALA B 1 230 ? 65.062 69.330 -7.847 1.00 72.69 224 ALA B C 1
ATOM 7639 O O . ALA B 1 230 ? 65.618 68.460 -7.178 1.00 65.26 224 ALA B O 1
ATOM 7646 N N . SER B 1 231 ? 64.956 70.590 -7.437 1.00 70.84 225 SER B N 1
ATOM 7647 C CA . SER B 1 231 ? 65.547 71.028 -6.174 1.00 73.84 225 SER B CA 1
ATOM 7648 C C . SER B 1 231 ? 64.768 70.482 -4.980 1.00 74.86 225 SER B C 1
ATOM 7649 O O . SER B 1 231 ? 65.352 70.088 -3.971 1.00 70.83 225 SER B O 1
ATOM 7657 N N . ILE B 1 232 ? 63.446 70.461 -5.101 1.00 74.68 226 ILE B N 1
ATOM 7658 C CA . ILE B 1 232 ? 62.589 69.927 -4.054 1.00 68.68 226 ILE B CA 1
ATOM 7659 C C . ILE B 1 232 ? 62.802 68.425 -3.918 1.00 73.28 226 ILE B C 1
ATOM 7660 O O . ILE B 1 232 ? 62.629 67.859 -2.840 1.00 87.87 226 ILE B O 1
ATOM 7676 N N . ALA B 1 233 ? 63.183 67.784 -5.016 1.00 73.46 227 ALA B N 1
ATOM 7677 C CA . ALA B 1 233 ? 63.431 66.349 -5.010 1.00 75.02 227 ALA B CA 1
ATOM 7678 C C . ALA B 1 233 ? 64.627 66.016 -4.123 1.00 75.29 227 ALA B C 1
ATOM 7679 O O . ALA B 1 233 ? 64.707 64.923 -3.564 1.00 75.93 227 ALA B O 1
ATOM 7686 N N . HIS B 1 234 ? 65.557 66.958 -3.999 1.00 67.37 228 HIS B N 1
ATOM 7687 C CA . HIS B 1 234 ? 66.727 66.765 -3.150 1.00 78.27 228 HIS B CA 1
ATOM 7688 C C . HIS B 1 234 ? 66.345 66.880 -1.676 1.00 81.44 228 HIS B C 1
ATOM 7689 O O . HIS B 1 234 ? 67.010 66.318 -0.804 1.00 72.44 228 HIS B O 1
ATOM 7703 N N . VAL B 1 235 ? 65.268 67.612 -1.410 1.00 77.35 229 VAL B N 1
ATOM 7704 C CA . VAL B 1 235 ? 64.760 67.786 -0.057 1.00 77.58 229 VAL B CA 1
ATOM 7705 C C . VAL B 1 235 ? 63.817 66.649 0.318 1.00 84.07 229 VAL B C 1
ATOM 7706 O O . VAL B 1 235 ? 63.869 66.124 1.433 1.00 82.39 229 VAL B O 1
ATOM 7719 N N . LEU B 1 236 ? 62.957 66.277 -0.625 1.00 76.17 230 LEU B N 1
ATOM 7720 C CA . LEU B 1 236 ? 61.891 65.316 -0.368 1.00 76.22 230 LEU B CA 1
ATOM 7721 C C . LEU B 1 236 ? 62.394 63.879 -0.253 1.00 73.94 230 LEU B C 1
ATOM 7722 O O . LEU B 1 236 ? 61.724 63.030 0.330 1.00 79.40 230 LEU B O 1
ATOM 7738 N N . LYS B 1 237 ? 63.571 63.602 -0.801 1.00 77.79 231 LYS B N 1
ATOM 7739 C CA . LYS B 1 237 ? 64.103 62.243 -0.779 1.00 82.08 231 LYS B CA 1
ATOM 7740 C C . LYS B 1 237 ? 64.533 61.833 0.631 1.00 77.97 231 LYS B C 1
ATOM 7741 O O . LYS B 1 237 ? 64.811 60.661 0.884 1.00 75.21 231 LYS B O 1
ATOM 7760 N N . TYR B 1 238 ? 64.589 62.803 1.541 1.00 77.21 232 TYR B N 1
ATOM 7761 C CA . TYR B 1 238 ? 64.888 62.532 2.946 1.00 83.30 232 TYR B CA 1
ATOM 7762 C C . TYR B 1 238 ? 63.612 62.209 3.716 1.00 78.83 232 TYR B C 1
ATOM 7763 O O . TYR B 1 238 ? 63.636 61.466 4.695 1.00 71.07 232 TYR B O 1
ATOM 7781 N N . LEU B 1 239 ? 62.496 62.765 3.254 1.00 81.01 233 LEU B N 1
ATOM 7782 C CA . LEU B 1 239 ? 61.240 62.707 3.989 1.00 79.49 233 LEU B CA 1
ATOM 7783 C C . LEU B 1 239 ? 60.327 61.560 3.551 1.00 82.87 233 LEU B C 1
ATOM 7784 O O . LEU B 1 239 ? 59.287 61.335 4.170 1.00 93.54 233 LEU B O 1
ATOM 7800 N N . ASP B 1 240 ? 60.711 60.839 2.498 1.00 78.55 234 ASP B N 1
ATOM 7801 C CA . ASP B 1 240 ? 59.917 59.705 2.019 1.00 80.74 234 ASP B CA 1
ATOM 7802 C C . ASP B 1 240 ? 60.731 58.412 2.017 1.00 79.09 234 ASP B C 1
ATOM 7803 O O . ASP B 1 240 ? 60.288 57.392 1.489 1.00 77.00 234 ASP B O 1
ATOM 7812 N N . GLY B 1 241 ? 61.925 58.463 2.598 1.00 78.40 235 GLY B N 1
ATOM 7813 C CA . GLY B 1 241 ? 62.732 57.272 2.784 1.00 80.55 235 GLY B CA 1
ATOM 7814 C C . GLY B 1 241 ? 63.450 56.790 1.537 1.00 79.51 235 GLY B C 1
ATOM 7815 O O . GLY B 1 241 ? 63.937 55.659 1.499 1.00 79.50 235 GLY B O 1
ATOM 7819 N N . SER B 1 242 ? 63.524 57.637 0.515 1.00 79.17 236 SER B N 1
ATOM 7820 C CA . SER B 1 242 ? 64.273 57.299 -0.690 1.00 82.19 236 SER B CA 1
ATOM 7821 C C . SER B 1 242 ? 65.761 57.184 -0.373 1.00 82.43 236 SER B C 1
ATOM 7822 O O . SER B 1 242 ? 66.488 56.434 -1.026 1.00 81.39 236 SER B O 1
ATOM 7830 N N . ALA B 1 243 ? 66.201 57.931 0.638 1.00 85.28 237 ALA B N 1
ATOM 7831 C CA . ALA B 1 243 ? 67.597 57.931 1.066 1.00 84.81 237 ALA B CA 1
ATOM 7832 C C . ALA B 1 243 ? 67.725 57.447 2.506 1.00 84.46 237 ALA B C 1
ATOM 7833 O O . ALA B 1 243 ? 67.061 57.965 3.405 1.00 84.45 237 ALA B O 1
ATOM 7840 N N . ARG B 1 244 ? 68.580 56.448 2.711 1.00 90.15 238 ARG B N 1
ATOM 7841 C CA . ARG B 1 244 ? 68.869 55.922 4.044 1.00 89.89 238 ARG B CA 1
ATOM 7842 C C . ARG B 1 244 ? 70.120 56.562 4.637 1.00 82.98 238 ARG B C 1
ATOM 7843 O O . ARG B 1 244 ? 70.441 56.346 5.804 1.00 86.12 238 ARG B O 1
ATOM 7864 N N . THR B 1 245 ? 70.827 57.339 3.823 1.00 87.70 239 THR B N 1
ATOM 7865 C CA . THR B 1 245 ? 72.022 58.048 4.268 1.00 81.74 239 THR B CA 1
ATOM 7866 C C . THR B 1 245 ? 72.136 59.384 3.544 1.00 76.58 239 THR B C 1
ATOM 7867 O O . THR B 1 245 ? 71.365 59.670 2.630 1.00 81.34 239 THR B O 1
ATOM 7878 N N . PHE B 1 246 ? 73.095 60.201 3.970 1.00 76.10 240 PHE B N 1
ATOM 7879 C CA . PHE B 1 246 ? 73.382 61.468 3.311 1.00 74.65 240 PHE B CA 1
ATOM 7880 C C . PHE B 1 246 ? 74.868 61.567 3.006 1.00 79.30 240 PHE B C 1
ATOM 7881 O O . PHE B 1 246 ? 75.704 61.066 3.757 1.00 75.88 240 PHE B O 1
ATOM 7898 N N . ALA B 1 247 ? 75.189 62.211 1.891 1.00 85.35 241 ALA B N 1
ATOM 7899 C CA . ALA B 1 247 ? 76.566 62.301 1.433 1.00 82.26 241 ALA B CA 1
ATOM 7900 C C . ALA B 1 247 ? 77.370 63.240 2.320 1.00 78.38 241 ALA B C 1
ATOM 7901 O O . ALA B 1 247 ? 76.811 64.063 3.045 1.00 72.99 241 ALA B O 1
ATOM 7908 N N . ASN B 1 248 ? 78.688 63.097 2.263 1.00 76.84 242 ASN B N 1
ATOM 7909 C CA . ASN B 1 248 ? 79.590 63.974 2.992 1.00 76.58 242 ASN B CA 1
ATOM 7910 C C . ASN B 1 248 ? 79.944 65.200 2.160 1.00 78.15 242 ASN B C 1
ATOM 7911 O O . ASN B 1 248 ? 81.080 65.347 1.706 1.00 78.69 242 ASN B O 1
ATOM 7922 N N . ALA B 1 249 ? 78.962 66.076 1.965 1.00 81.17 243 ALA B N 1
ATOM 7923 C CA . ALA B 1 249 ? 79.130 67.245 1.109 1.00 77.92 243 ALA B CA 1
ATOM 7924 C C . ALA B 1 249 ? 78.402 68.457 1.675 1.00 73.68 243 ALA B C 1
ATOM 7925 O O . ALA B 1 249 ? 77.640 68.342 2.633 1.00 70.42 243 ALA B O 1
ATOM 7932 N N . VAL B 1 250 ? 78.651 69.617 1.071 1.00 76.30 244 VAL B N 1
ATOM 7933 C CA . VAL B 1 250 ? 78.006 70.863 1.472 1.00 75.89 244 VAL B CA 1
ATOM 7934 C C . VAL B 1 250 ? 77.325 71.526 0.281 1.00 75.52 244 VAL B C 1
ATOM 7935 O O . VAL B 1 250 ? 77.559 71.152 -0.868 1.00 71.72 244 VAL B O 1
ATOM 7948 N N A GLN B 1 251 ? 76.475 72.507 0.564 0.61 76.31 245 GLN B N 1
ATOM 7949 N N B GLN B 1 251 ? 76.490 72.520 0.569 0.39 76.00 245 GLN B N 1
ATOM 7950 C CA A GLN B 1 251 ? 75.791 73.259 -0.482 0.61 75.74 245 GLN B CA 1
ATOM 7951 C CA B GLN B 1 251 ? 75.743 73.225 -0.465 0.39 73.87 245 GLN B CA 1
ATOM 7952 C C A GLN B 1 251 ? 75.060 74.448 0.124 0.61 83.14 245 GLN B C 1
ATOM 7953 C C B GLN B 1 251 ? 75.045 74.445 0.129 0.39 76.22 245 GLN B C 1
ATOM 7954 O O A GLN B 1 251 ? 74.731 74.449 1.310 0.61 69.56 245 GLN B O 1
ATOM 7955 O O B GLN B 1 251 ? 74.728 74.466 1.318 0.39 70.08 245 GLN B O 1
ATOM 7982 N N . ALA B 1 252 ? 74.814 75.460 -0.700 1.00 72.15 246 ALA B N 1
ATOM 7983 C CA . ALA B 1 252 ? 74.119 76.666 -0.262 1.00 70.96 246 ALA B CA 1
ATOM 7984 C C . ALA B 1 252 ? 72.617 76.525 -0.484 1.00 66.45 246 ALA B C 1
ATOM 7985 O O . ALA B 1 252 ? 72.182 75.726 -1.312 1.00 67.58 246 ALA B O 1
ATOM 7992 N N . TYR B 1 253 ? 71.832 77.296 0.266 1.00 67.47 247 TYR B N 1
ATOM 7993 C CA . TYR B 1 253 ? 70.374 77.230 0.187 1.00 68.78 247 TYR B CA 1
ATOM 7994 C C . TYR B 1 253 ? 69.752 78.623 0.193 1.00 74.60 247 TYR B C 1
ATOM 7995 O O . TYR B 1 253 ? 70.326 79.571 0.729 1.00 81.40 247 TYR B O 1
ATOM 8013 N N . VAL B 1 254 ? 68.571 78.730 -0.408 1.00 72.25 248 VAL B N 1
ATOM 8014 C CA . VAL B 1 254 ? 67.854 79.996 -0.507 1.00 69.46 248 VAL B CA 1
ATOM 8015 C C . VAL B 1 254 ? 66.362 79.713 -0.619 1.00 66.61 248 VAL B C 1
ATOM 8016 O O . VAL B 1 254 ? 65.966 78.634 -1.056 1.00 64.91 248 VAL B O 1
ATOM 8029 N N . ASP B 1 255 ? 65.532 80.668 -0.214 1.00 68.11 249 ASP B N 1
ATOM 8030 C CA . ASP B 1 255 ? 64.093 80.507 -0.368 1.00 65.69 249 ASP B CA 1
ATOM 8031 C C . ASP B 1 255 ? 63.677 80.870 -1.786 1.00 72.86 249 ASP B C 1
ATOM 8032 O O . ASP B 1 255 ? 64.269 81.754 -2.404 1.00 70.76 249 ASP B O 1
ATOM 8041 N N . VAL B 1 256 ? 62.655 80.188 -2.292 1.00 69.68 250 VAL B N 1
ATOM 8042 C CA . VAL B 1 256 ? 62.165 80.427 -3.642 1.00 65.94 250 VAL B CA 1
ATOM 8043 C C . VAL B 1 256 ? 61.639 81.849 -3.798 1.00 66.87 250 VAL B C 1
ATOM 8044 O O . VAL B 1 256 ? 61.748 82.444 -4.871 1.00 74.74 250 VAL B O 1
ATOM 8057 N N . ARG B 1 257 ? 61.077 82.396 -2.727 1.00 68.59 251 ARG B N 1
ATOM 8058 C CA . ARG B 1 257 ? 60.542 83.751 -2.765 1.00 72.08 251 ARG B CA 1
ATOM 8059 C C . ARG B 1 257 ? 61.671 84.777 -2.733 1.00 67.28 251 ARG B C 1
ATOM 8060 O O . ARG B 1 257 ? 61.541 85.866 -3.290 1.00 66.15 251 ARG B O 1
ATOM 8081 N N . ASP B 1 258 ? 62.782 84.420 -2.095 1.00 70.91 252 ASP B N 1
ATOM 8082 C CA . ASP B 1 258 ? 63.950 85.294 -2.062 1.00 70.33 252 ASP B CA 1
ATOM 8083 C C . ASP B 1 258 ? 64.519 85.449 -3.465 1.00 71.45 252 ASP B C 1
ATOM 8084 O O . ASP B 1 258 ? 65.057 86.499 -3.818 1.00 69.60 252 ASP B O 1
ATOM 8093 N N . VAL B 1 259 ? 64.388 84.392 -4.262 1.00 80.58 253 VAL B N 1
ATOM 8094 C CA . VAL B 1 259 ? 64.861 84.397 -5.640 1.00 69.32 253 VAL B CA 1
ATOM 8095 C C . VAL B 1 259 ? 63.954 85.257 -6.510 1.00 65.72 253 VAL B C 1
ATOM 8096 O O . VAL B 1 259 ? 64.418 86.187 -7.166 1.00 64.35 253 VAL B O 1
ATOM 8109 N N . ALA B 1 260 ? 62.661 84.946 -6.503 1.00 66.53 254 ALA B N 1
ATOM 8110 C CA . ALA B 1 260 ? 61.681 85.695 -7.284 1.00 67.39 254 ALA B CA 1
ATOM 8111 C C . ALA B 1 260 ? 61.725 87.180 -6.941 1.00 71.23 254 ALA B C 1
ATOM 8112 O O . ALA B 1 260 ? 61.494 88.033 -7.797 1.00 74.93 254 ALA B O 1
ATOM 8119 N N . ASP B 1 261 ? 62.023 87.481 -5.682 1.00 77.69 255 ASP B N 1
ATOM 8120 C CA . ASP B 1 261 ? 62.139 88.861 -5.227 1.00 76.57 255 ASP B CA 1
ATOM 8121 C C . ASP B 1 261 ? 63.421 89.501 -5.759 1.00 74.00 255 ASP B C 1
ATOM 8122 O O . ASP B 1 261 ? 63.464 90.705 -6.016 1.00 65.54 255 ASP B O 1
ATOM 8131 N N . ALA B 1 262 ? 64.461 88.686 -5.921 1.00 75.21 256 ALA B N 1
ATOM 8132 C CA . ALA B 1 262 ? 65.762 89.172 -6.371 1.00 67.67 256 ALA B CA 1
ATOM 8133 C C . ALA B 1 262 ? 65.699 89.611 -7.823 1.00 73.63 256 ALA B C 1
ATOM 8134 O O . ALA B 1 262 ? 66.209 90.673 -8.181 1.00 77.00 256 ALA B O 1
ATOM 8141 N N . HIS B 1 263 ? 65.068 88.783 -8.650 1.00 79.78 257 HIS B N 1
ATOM 8142 C CA . HIS B 1 263 ? 64.914 89.066 -10.073 1.00 69.76 257 HIS B CA 1
ATOM 8143 C C . HIS B 1 263 ? 64.208 90.395 -10.286 1.00 71.41 257 HIS B C 1
ATOM 8144 O O . HIS B 1 263 ? 64.532 91.149 -11.201 1.00 78.52 257 HIS B O 1
ATOM 8158 N N . LEU B 1 264 ? 63.239 90.672 -9.425 1.00 72.37 258 LEU B N 1
ATOM 8159 C CA . LEU B 1 264 ? 62.418 91.866 -9.543 1.00 73.88 258 LEU B CA 1
ATOM 8160 C C . LEU B 1 264 ? 63.121 93.111 -9.011 1.00 72.39 258 LEU B C 1
ATOM 8161 O O . LEU B 1 264 ? 62.884 94.218 -9.492 1.00 73.73 258 LEU B O 1
ATOM 8177 N N . ARG B 1 265 ? 63.983 92.927 -8.018 1.00 79.33 259 ARG B N 1
ATOM 8178 C CA . ARG B 1 265 ? 64.714 94.046 -7.436 1.00 86.06 259 ARG B CA 1
ATOM 8179 C C . ARG B 1 265 ? 65.850 94.475 -8.357 1.00 75.81 259 ARG B C 1
ATOM 8180 O O . ARG B 1 265 ? 66.099 95.668 -8.537 1.00 72.27 259 ARG B O 1
ATOM 8201 N N . VAL B 1 266 ? 66.539 93.496 -8.932 1.00 68.51 260 VAL B N 1
ATOM 8202 C CA . VAL B 1 266 ? 67.661 93.772 -9.819 1.00 81.26 260 VAL B CA 1
ATOM 8203 C C . VAL B 1 266 ? 67.175 94.365 -11.146 1.00 81.93 260 VAL B C 1
ATOM 8204 O O . VAL B 1 266 ? 67.947 94.978 -11.883 1.00 82.38 260 VAL B O 1
ATOM 8217 N N . PHE B 1 267 ? 65.892 94.183 -11.444 1.00 78.34 261 PHE B N 1
ATOM 8218 C CA . PHE B 1 267 ? 65.311 94.727 -12.665 1.00 80.15 261 PHE B CA 1
ATOM 8219 C C . PHE B 1 267 ? 64.907 96.187 -12.490 1.00 82.86 261 PHE B C 1
ATOM 8220 O O . PHE B 1 267 ? 65.187 97.025 -13.348 1.00 93.47 261 PHE B O 1
ATOM 8237 N N . GLU B 1 268 ? 64.245 96.486 -11.377 1.00 80.54 262 GLU B N 1
ATOM 8238 C CA . GLU B 1 268 ? 63.737 97.829 -11.123 1.00 79.17 262 GLU B CA 1
ATOM 8239 C C . GLU B 1 268 ? 64.852 98.802 -10.749 1.00 77.96 262 GLU B C 1
ATOM 8240 O O . GLU B 1 268 ? 64.749 99.998 -11.007 1.00 77.46 262 GLU B O 1
ATOM 8252 N N . SER B 1 269 ? 65.915 98.285 -10.143 1.00 80.26 263 SER B N 1
ATOM 8253 C CA . SER B 1 269 ? 67.040 99.116 -9.730 1.00 79.61 263 SER B CA 1
ATOM 8254 C C . SER B 1 269 ? 67.840 99.589 -10.947 1.00 81.34 263 SER B C 1
ATOM 8255 O O . SER B 1 269 ? 68.491 98.777 -11.605 1.00 82.21 263 SER B O 1
ATOM 8263 N N . PRO B 1 270 ? 67.795 100.901 -11.256 1.00 80.97 264 PRO B N 1
ATOM 8264 C CA . PRO B 1 270 ? 68.451 101.398 -12.474 1.00 87.12 264 PRO B CA 1
ATOM 8265 C C . PRO B 1 270 ? 69.942 101.078 -12.549 1.00 86.71 264 PRO B C 1
ATOM 8266 O O . PRO B 1 270 ? 70.428 100.654 -13.600 1.00 83.75 264 PRO B O 1
ATOM 8277 N N . ALA B 1 271 ? 70.654 101.284 -11.446 1.00 81.46 265 ALA B N 1
ATOM 8278 C CA . ALA B 1 271 ? 72.099 101.091 -11.423 1.00 81.40 265 ALA B CA 1
ATOM 8279 C C . ALA B 1 271 ? 72.476 99.615 -11.349 1.00 78.51 265 ALA B C 1
ATOM 8280 O O . ALA B 1 271 ? 73.658 99.272 -11.380 1.00 77.28 265 ALA B O 1
ATOM 8287 N N . ALA B 1 272 ? 71.474 98.744 -11.248 1.00 78.91 266 ALA B N 1
ATOM 8288 C CA . ALA B 1 272 ? 71.723 97.310 -11.151 1.00 81.84 266 ALA B CA 1
ATOM 8289 C C . ALA B 1 272 ? 72.471 96.809 -12.375 1.00 78.45 266 ALA B C 1
ATOM 8290 O O . ALA B 1 272 ? 72.074 97.078 -13.508 1.00 83.93 266 ALA B O 1
ATOM 8297 N N . SER B 1 273 ? 73.557 96.083 -12.142 1.00 75.93 267 SER B N 1
ATOM 8298 C CA . SER B 1 273 ? 74.363 95.558 -13.235 1.00 81.69 267 SER B CA 1
ATOM 8299 C C . SER B 1 273 ? 75.262 94.424 -12.760 1.00 80.27 267 SER B C 1
ATOM 8300 O O . SER B 1 273 ? 75.579 94.325 -11.574 1.00 81.52 267 SER B O 1
ATOM 8308 N N . GLY B 1 274 ? 75.668 93.571 -13.693 1.00 77.43 268 GLY B N 1
ATOM 8309 C CA . GLY B 1 274 ? 76.564 92.474 -13.383 1.00 75.36 268 GLY B CA 1
ATOM 8310 C C . GLY B 1 274 ? 75.832 91.255 -12.865 1.00 71.95 268 GLY B C 1
ATOM 8311 O O . GLY B 1 274 ? 74.624 91.112 -13.049 1.00 68.93 268 GLY B O 1
ATOM 8315 N N . ARG B 1 275 ? 76.580 90.369 -12.218 1.00 74.66 269 ARG B N 1
ATOM 8316 C CA . ARG B 1 275 ? 76.016 89.181 -11.592 1.00 74.58 269 ARG B CA 1
ATOM 8317 C C . ARG B 1 275 ? 75.455 89.499 -10.210 1.00 72.37 269 ARG B C 1
ATOM 8318 O O . ARG B 1 275 ? 75.774 90.532 -9.619 1.00 67.99 269 ARG B O 1
ATOM 8339 N N . TYR B 1 276 ? 74.616 88.601 -9.705 1.00 75.09 270 TYR B N 1
ATOM 8340 C CA . TYR B 1 276 ? 74.040 88.742 -8.374 1.00 71.62 270 TYR B CA 1
ATOM 8341 C C . TYR B 1 276 ? 73.894 87.379 -7.721 1.00 67.40 270 TYR B C 1
ATOM 8342 O O . TYR B 1 276 ? 72.975 86.626 -8.038 1.00 65.47 270 TYR B O 1
ATOM 8360 N N . LEU B 1 277 ? 74.809 87.063 -6.812 1.00 75.27 271 LEU B N 1
ATOM 8361 C CA . LEU B 1 277 ? 74.736 85.810 -6.077 1.00 76.05 271 LEU B CA 1
ATOM 8362 C C . LEU B 1 277 ? 73.554 85.855 -5.113 1.00 73.92 271 LEU B C 1
ATOM 8363 O O . LEU B 1 277 ? 73.347 86.855 -4.421 1.00 66.73 271 LEU B O 1
ATOM 8379 N N . CYS B 1 278 ? 72.793 84.764 -5.069 1.00 73.01 272 CYS B N 1
ATOM 8380 C CA . CYS B 1 278 ? 71.541 84.718 -4.320 1.00 69.71 272 CYS B CA 1
ATOM 8381 C C . CYS B 1 278 ? 71.469 83.489 -3.417 1.00 70.73 272 CYS B C 1
ATOM 8382 O O . CYS B 1 278 ? 71.082 82.403 -3.851 1.00 65.81 272 CYS B O 1
ATOM 8390 N N . ALA B 1 279 ? 71.849 83.678 -2.156 1.00 74.35 273 ALA B N 1
ATOM 8391 C CA . ALA B 1 279 ? 71.861 82.602 -1.173 1.00 71.02 273 ALA B CA 1
ATOM 8392 C C . ALA B 1 279 ? 71.677 83.177 0.225 1.00 71.61 273 ALA B C 1
ATOM 8393 O O . ALA B 1 279 ? 71.953 84.354 0.457 1.00 70.99 273 ALA B O 1
ATOM 8400 N N . GLU B 1 280 ? 71.203 82.343 1.148 1.00 76.31 274 GLU B N 1
ATOM 8401 C CA . GLU B 1 280 ? 71.013 82.751 2.536 1.00 72.97 274 GLU B CA 1
ATOM 8402 C C . GLU B 1 280 ? 72.151 82.230 3.408 1.00 72.86 274 GLU B C 1
ATOM 8403 O O . GLU B 1 280 ? 72.709 82.975 4.212 1.00 76.40 274 GLU B O 1
ATOM 8415 N N . ARG B 1 281 ? 72.493 80.954 3.245 1.00 71.83 275 ARG B N 1
ATOM 8416 C CA . ARG B 1 281 ? 73.582 80.352 4.013 1.00 77.19 275 ARG B CA 1
ATOM 8417 C C . ARG B 1 281 ? 74.055 79.040 3.394 1.00 74.27 275 ARG B C 1
ATOM 8418 O O . ARG B 1 281 ? 73.399 78.485 2.512 1.00 71.09 275 ARG B O 1
ATOM 8439 N N . VAL B 1 282 ? 75.195 78.552 3.879 1.00 72.98 276 VAL B N 1
ATOM 8440 C CA . VAL B 1 282 ? 75.766 77.284 3.431 1.00 71.66 276 VAL B CA 1
ATOM 8441 C C . VAL B 1 282 ? 75.662 76.245 4.539 1.00 71.62 276 VAL B C 1
ATOM 8442 O O . VAL B 1 282 ? 76.097 76.488 5.664 1.00 80.36 276 VAL B O 1
ATOM 8455 N N . LEU B 1 283 ? 75.096 75.086 4.211 1.00 73.58 277 LEU B N 1
ATOM 8456 C CA . LEU B 1 283 ? 74.882 74.022 5.188 1.00 72.49 277 LEU B CA 1
ATOM 8457 C C . LEU B 1 283 ? 75.509 72.703 4.752 1.00 74.80 277 LEU B C 1
ATOM 8458 O O . LEU B 1 283 ? 75.690 72.446 3.561 1.00 74.32 277 LEU B O 1
ATOM 8474 N N . HIS B 1 284 ? 75.845 71.877 5.737 1.00 81.30 278 HIS B N 1
ATOM 8475 C CA . HIS B 1 284 ? 76.291 70.513 5.497 1.00 74.29 278 HIS B CA 1
ATOM 8476 C C . HIS B 1 284 ? 75.051 69.643 5.358 1.00 74.22 278 HIS B C 1
ATOM 8477 O O . HIS B 1 284 ? 73.971 70.033 5.800 1.00 77.18 278 HIS B O 1
ATOM 8491 N N . ARG B 1 285 ? 75.193 68.478 4.737 1.00 70.47 279 ARG B N 1
ATOM 8492 C CA . ARG B 1 285 ? 74.068 67.562 4.585 1.00 76.79 279 ARG B CA 1
ATOM 8493 C C . ARG B 1 285 ? 73.485 67.207 5.948 1.00 78.66 279 ARG B C 1
ATOM 8494 O O . ARG B 1 285 ? 72.269 67.128 6.115 1.00 81.62 279 ARG B O 1
ATOM 8515 N N . GLU B 1 286 ? 74.373 67.004 6.915 1.00 79.20 280 GLU B N 1
ATOM 8516 C CA . GLU B 1 286 ? 73.996 66.704 8.290 1.00 81.18 280 GLU B CA 1
ATOM 8517 C C . GLU B 1 286 ? 73.099 67.783 8.894 1.00 79.01 280 GLU B C 1
ATOM 8518 O O . GLU B 1 286 ? 72.077 67.475 9.505 1.00 79.98 280 GLU B O 1
ATOM 8530 N N . ASP B 1 287 ? 73.489 69.043 8.731 1.00 77.95 281 ASP B N 1
ATOM 8531 C CA . ASP B 1 287 ? 72.742 70.155 9.312 1.00 81.92 281 ASP B CA 1
ATOM 8532 C C . ASP B 1 287 ? 71.326 70.233 8.748 1.00 78.28 281 ASP B C 1
ATOM 8533 O O . ASP B 1 287 ? 70.400 70.658 9.436 1.00 81.68 281 ASP B O 1
ATOM 8542 N N . VAL B 1 288 ? 71.164 69.819 7.495 1.00 77.27 282 VAL B N 1
ATOM 8543 C CA . VAL B 1 288 ? 69.855 69.826 6.850 1.00 79.02 282 VAL B CA 1
ATOM 8544 C C . VAL B 1 288 ? 68.947 68.764 7.459 1.00 73.92 282 VAL B C 1
ATOM 8545 O O . VAL B 1 288 ? 67.830 69.062 7.879 1.00 70.93 282 VAL B O 1
ATOM 8558 N N . VAL B 1 289 ? 69.429 67.525 7.498 1.00 72.26 283 VAL B N 1
ATOM 8559 C CA . VAL B 1 289 ? 68.635 66.416 8.018 1.00 77.64 283 VAL B CA 1
ATOM 8560 C C . VAL B 1 289 ? 68.386 66.573 9.517 1.00 77.27 283 VAL B C 1
ATOM 8561 O O . VAL B 1 289 ? 67.499 65.928 10.076 1.00 77.58 283 VAL B O 1
ATOM 8574 N N . ARG B 1 290 ? 69.173 67.429 10.162 1.00 79.71 284 ARG B N 1
ATOM 8575 C CA . ARG B 1 290 ? 68.966 67.745 11.571 1.00 76.97 284 ARG B CA 1
ATOM 8576 C C . ARG B 1 290 ? 67.741 68.637 11.732 1.00 72.91 284 ARG B C 1
ATOM 8577 O O . ARG B 1 290 ? 66.878 68.370 12.567 1.00 75.70 284 ARG B O 1
ATOM 8581 N N . ILE B 1 291 ? 67.669 69.691 10.923 1.00 69.42 285 ILE B N 1
ATOM 8582 C CA . ILE B 1 291 ? 66.537 70.613 10.949 1.00 69.70 285 ILE B CA 1
ATOM 8583 C C . ILE B 1 291 ? 65.229 69.877 10.670 1.00 75.41 285 ILE B C 1
ATOM 8584 O O . ILE B 1 291 ? 64.188 70.205 11.238 1.00 76.86 285 ILE B O 1
ATOM 8600 N N . LEU B 1 292 ? 65.289 68.881 9.794 1.00 80.37 286 LEU B N 1
ATOM 8601 C CA . LEU B 1 292 ? 64.103 68.119 9.427 1.00 80.34 286 LEU B CA 1
ATOM 8602 C C . LEU B 1 292 ? 63.725 67.126 10.522 1.00 81.52 286 LEU B C 1
ATOM 8603 O O . LEU B 1 292 ? 62.544 66.891 10.771 1.00 86.45 286 LEU B O 1
ATOM 8619 N N . ALA B 1 293 ? 64.729 66.545 11.172 1.00 77.85 287 ALA B N 1
ATOM 8620 C CA . ALA B 1 293 ? 64.487 65.623 12.276 1.00 80.51 287 ALA B CA 1
ATOM 8621 C C . ALA B 1 293 ? 63.871 66.352 13.470 1.00 89.27 287 ALA B C 1
ATOM 8622 O O . ALA B 1 293 ? 63.058 65.789 14.203 1.00 86.60 287 ALA B O 1
ATOM 8629 N N . LYS B 1 294 ? 64.270 67.605 13.665 1.00 88.49 288 LYS B N 1
ATOM 8630 C CA . LYS B 1 294 ? 63.737 68.424 14.748 1.00 85.08 288 LYS B CA 1
ATOM 8631 C C . LYS B 1 294 ? 62.241 68.676 14.607 1.00 90.91 288 LYS B C 1
ATOM 8632 O O . LYS B 1 294 ? 61.467 68.390 15.521 1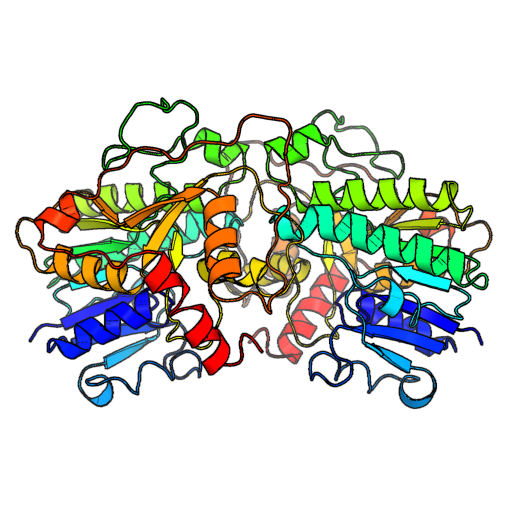.00 100.33 288 LYS B O 1
ATOM 8651 N N . LEU B 1 295 ? 61.840 69.205 13.457 1.00 89.25 289 LEU B N 1
ATOM 8652 C CA . LEU B 1 295 ? 60.465 69.647 13.260 1.00 88.29 289 LEU B CA 1
ATOM 8653 C C . LEU B 1 295 ? 59.576 68.550 12.687 1.00 80.25 289 LEU B C 1
ATOM 8654 O O . LEU B 1 295 ? 58.352 68.687 12.665 1.00 77.35 289 LEU B O 1
ATOM 8670 N N . PHE B 1 296 ? 60.192 67.461 12.235 1.00 81.03 290 PHE B N 1
ATOM 8671 C CA . PHE B 1 296 ? 59.451 66.355 11.636 1.00 83.40 290 PHE B CA 1
ATOM 8672 C C . PHE B 1 296 ? 60.119 65.020 11.963 1.00 82.74 290 PHE B C 1
ATOM 8673 O O . PHE B 1 296 ? 60.756 64.409 11.104 1.00 81.19 290 PHE B O 1
ATOM 8690 N N . PRO B 1 297 ? 59.976 64.567 13.219 1.00 85.50 291 PRO B N 1
ATOM 8691 C CA . PRO B 1 297 ? 60.555 63.298 13.672 1.00 81.76 291 PRO B CA 1
ATOM 8692 C C . PRO B 1 297 ? 59.718 62.081 13.288 1.00 77.26 291 PRO B C 1
ATOM 8693 O O . PRO B 1 297 ? 60.157 60.951 13.512 1.00 70.27 291 PRO B O 1
ATOM 8704 N N . GLU B 1 298 ? 58.535 62.309 12.723 1.00 75.72 292 GLU B N 1
ATOM 8705 C CA . GLU B 1 298 ? 57.659 61.214 12.316 1.00 76.93 292 GLU B CA 1
ATOM 8706 C C . GLU B 1 298 ? 58.031 60.683 10.931 1.00 83.57 292 GLU B C 1
ATOM 8707 O O . GLU B 1 298 ? 57.451 59.702 10.461 1.00 84.80 292 GLU B O 1
ATOM 8719 N N . TYR B 1 299 ? 58.997 61.333 10.287 1.00 82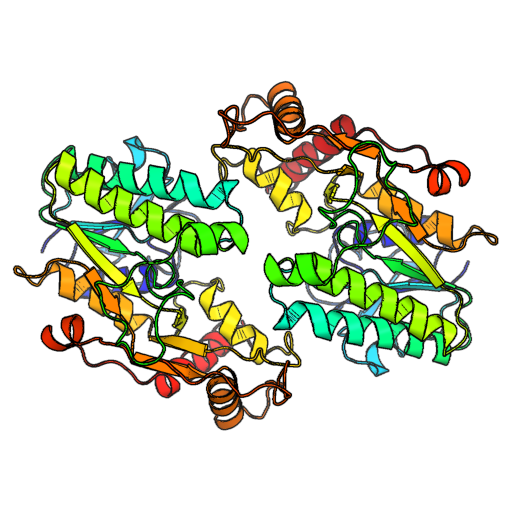.15 293 TYR B N 1
ATOM 8720 C CA . TYR B 1 299 ? 59.458 60.922 8.964 1.00 84.08 293 TYR B CA 1
ATOM 8721 C C . TYR B 1 299 ? 60.804 60.209 9.077 1.00 81.77 293 TYR B C 1
ATOM 8722 O O . TYR B 1 299 ? 61.536 60.418 10.044 1.00 78.14 293 TYR B O 1
ATOM 8740 N N . PRO B 1 300 ? 61.131 59.359 8.088 1.00 80.08 294 PRO B N 1
ATOM 8741 C CA . PRO B 1 300 ? 62.342 58.537 8.147 1.00 77.86 294 PRO B CA 1
ATOM 8742 C C . PRO B 1 300 ? 63.581 59.257 7.607 1.00 74.88 294 PRO B C 1
ATOM 8743 O O . PRO B 1 300 ? 64.296 58.722 6.761 1.00 79.17 294 PRO B O 1
ATOM 8754 N N . VAL B 1 301 ? 63.831 60.463 8.106 1.00 77.01 295 VAL B N 1
ATOM 8755 C CA . VAL B 1 301 ? 65.002 61.231 7.697 1.00 76.75 295 VAL B CA 1
ATOM 8756 C C . VAL B 1 301 ? 66.285 60.490 8.081 1.00 83.82 295 VAL B C 1
ATOM 8757 O O . VAL B 1 301 ? 66.332 59.829 9.120 1.00 89.46 295 VAL B O 1
ATOM 8770 N N . PRO B 1 302 ? 67.331 60.587 7.240 1.00 81.33 296 PRO B N 1
ATOM 8771 C CA . PRO B 1 302 ? 68.573 59.879 7.573 1.00 84.06 296 PRO B CA 1
ATOM 8772 C C . PRO B 1 302 ? 69.265 60.445 8.811 1.00 75.08 296 PRO B C 1
ATOM 8773 O O . PRO B 1 302 ? 68.979 61.570 9.219 1.00 73.02 296 PRO B O 1
ATOM 8784 N N . THR B 1 303 ? 70.161 59.657 9.397 1.00 73.11 297 THR B N 1
ATOM 8785 C CA . THR B 1 303 ? 70.970 60.097 10.529 1.00 79.42 297 THR B CA 1
ATOM 8786 C C . THR B 1 303 ? 72.438 59.763 10.285 1.00 68.99 297 THR B C 1
ATOM 8787 O O . THR B 1 303 ? 73.338 60.474 10.735 1.00 63.20 297 THR B O 1
ATOM 8798 N N . ARG B 1 304 ? 72.665 58.674 9.559 1.00 72.72 298 ARG B N 1
ATOM 8799 C CA . ARG B 1 304 ? 74.006 58.199 9.252 1.00 75.31 298 ARG B CA 1
ATOM 8800 C C . ARG B 1 304 ? 74.535 58.821 7.957 1.00 79.52 298 ARG B C 1
ATOM 8801 O O . ARG B 1 304 ? 73.777 59.073 7.018 1.00 69.55 298 ARG B O 1
ATOM 8822 N N . CYS B 1 305 ? 75.842 59.069 7.926 1.00 80.21 299 CYS B N 1
ATOM 8823 C CA . CYS B 1 305 ? 76.509 59.651 6.766 1.00 76.69 299 CYS B CA 1
ATOM 8824 C C . CYS B 1 305 ? 77.147 58.525 5.955 1.00 80.36 299 CYS B C 1
ATOM 8825 O O . CYS B 1 305 ? 77.572 57.522 6.528 1.00 81.38 299 CYS B O 1
ATOM 8833 N N . SER B 1 306 ? 77.226 58.675 4.636 1.00 79.29 300 SER B N 1
ATOM 8834 C CA . SER B 1 306 ? 77.795 57.611 3.811 1.00 82.63 300 SER B CA 1
ATOM 8835 C C . SER B 1 306 ? 79.306 57.545 4.015 1.00 81.49 300 SER B C 1
ATOM 8836 O O . SER B 1 306 ? 79.928 56.503 3.799 1.00 79.72 300 SER B O 1
ATOM 8844 N N . ASP B 1 307 ? 79.881 58.673 4.425 1.00 79.98 301 ASP B N 1
ATOM 8845 C CA . ASP B 1 307 ? 81.304 58.776 4.730 1.00 83.47 301 ASP B CA 1
ATOM 8846 C C . ASP B 1 307 ? 81.489 58.950 6.240 1.00 91.17 301 ASP B C 1
ATOM 8847 O O . ASP B 1 307 ? 81.119 59.983 6.803 1.00 87.54 301 ASP B O 1
ATOM 8856 N N . GLU B 1 308 ? 82.061 57.939 6.886 1.00 89.68 302 GLU B N 1
ATOM 8857 C CA . GLU B 1 308 ? 82.284 57.957 8.329 1.00 88.89 302 GLU B CA 1
ATOM 8858 C C . GLU B 1 308 ? 83.764 57.772 8.659 1.00 91.33 302 GLU B C 1
ATOM 8859 O O . GLU B 1 308 ? 84.119 57.376 9.769 1.00 96.15 302 GLU B O 1
ATOM 8871 N N . VAL B 1 309 ? 84.623 58.074 7.690 1.00 90.12 303 VAL B N 1
ATOM 8872 C CA . VAL B 1 309 ? 86.053 57.815 7.821 1.00 91.25 303 VAL B CA 1
ATOM 8873 C C . VAL B 1 309 ? 86.886 59.048 7.462 1.00 90.00 303 VAL B C 1
ATOM 8874 O O . VAL B 1 309 ? 88.001 59.210 7.958 1.00 93.17 303 VAL B O 1
ATOM 8887 N N . ASN B 1 310 ? 86.345 59.919 6.614 1.00 87.08 304 ASN B N 1
ATOM 8888 C CA . ASN B 1 310 ? 87.031 61.156 6.249 1.00 86.36 304 ASN B CA 1
ATOM 8889 C C . ASN B 1 310 ? 86.416 62.366 6.955 1.00 84.10 304 ASN B C 1
ATOM 8890 O O . ASN B 1 310 ? 85.257 62.320 7.371 1.00 86.37 304 ASN B O 1
ATOM 8901 N N . PRO B 1 311 ? 87.195 63.453 7.102 1.00 77.78 305 PRO B N 1
ATOM 8902 C CA . PRO B 1 311 ? 86.715 64.663 7.783 1.00 80.93 305 PRO B CA 1
ATOM 8903 C C . PRO B 1 311 ? 85.568 65.353 7.047 1.00 81.54 305 PRO B C 1
ATOM 8904 O O . PRO B 1 311 ? 85.626 65.493 5.825 1.00 91.50 305 PRO B O 1
ATOM 8915 N N . ARG B 1 312 ? 84.539 65.763 7.784 1.00 80.31 306 ARG B N 1
ATOM 8916 C CA . ARG B 1 312 ? 83.384 66.429 7.188 1.00 80.72 306 ARG B CA 1
ATOM 8917 C C . ARG B 1 312 ? 83.785 67.675 6.402 1.00 81.04 306 ARG B C 1
ATOM 8918 O O . ARG B 1 312 ? 84.586 68.483 6.870 1.00 83.10 306 ARG B O 1
ATOM 8939 N N . LYS B 1 313 ? 83.229 67.819 5.203 1.00 80.99 307 LYS B N 1
ATOM 8940 C CA . LYS B 1 313 ? 83.499 68.984 4.369 1.00 80.30 307 LYS B CA 1
ATOM 8941 C C . LYS B 1 313 ? 82.926 70.229 5.038 1.00 76.21 307 LYS B C 1
ATOM 8942 O O . LYS B 1 313 ? 81.751 70.259 5.390 1.00 76.59 307 LYS B O 1
ATOM 8961 N N . GLN B 1 314 ? 83.750 71.257 5.203 1.00 74.49 308 GLN B N 1
ATOM 8962 C CA . GLN B 1 314 ? 83.301 72.482 5.857 1.00 82.54 308 GLN B CA 1
ATOM 8963 C C . GLN B 1 314 ? 82.705 73.465 4.852 1.00 81.98 308 GLN B C 1
ATOM 8964 O O . GLN B 1 314 ? 83.172 73.549 3.717 1.00 87.76 308 GLN B O 1
ATOM 8978 N N . PRO B 1 315 ? 81.669 74.216 5.266 1.00 80.19 309 PRO B N 1
ATOM 8979 C CA . PRO B 1 315 ? 81.022 75.168 4.356 1.00 77.00 309 PRO B CA 1
ATOM 8980 C C . PRO B 1 315 ? 81.947 76.315 3.961 1.00 77.07 309 PRO B C 1
ATOM 8981 O O . PRO B 1 315 ? 82.856 76.660 4.715 1.00 80.32 309 PRO B O 1
ATOM 8992 N N . TYR B 1 316 ? 81.699 76.899 2.793 1.00 78.01 310 TYR B N 1
ATOM 8993 C CA . TYR B 1 316 ? 82.551 77.952 2.248 1.00 77.49 310 TYR B CA 1
ATOM 8994 C C . TYR B 1 316 ? 81.977 79.341 2.503 1.00 73.42 310 TYR B C 1
ATOM 8995 O O . TYR B 1 316 ? 80.761 79.515 2.582 1.00 71.34 310 TYR B O 1
ATOM 9013 N N . LYS B 1 317 ? 82.859 80.327 2.637 1.00 75.81 311 LYS B N 1
ATOM 9014 C CA . LYS B 1 317 ? 82.425 81.711 2.786 1.00 77.31 311 LYS B CA 1
ATOM 9015 C C . LYS B 1 317 ? 81.768 82.165 1.493 1.00 78.99 311 LYS B C 1
ATOM 9016 O O . LYS B 1 317 ? 82.163 81.736 0.407 1.00 82.08 311 LYS B O 1
ATOM 9035 N N . PHE B 1 318 ? 80.766 83.028 1.604 1.00 76.75 312 PHE B N 1
ATOM 9036 C CA . PHE B 1 318 ? 80.094 83.551 0.424 1.00 70.22 312 PHE B CA 1
ATOM 9037 C C . PHE B 1 318 ? 79.579 84.960 0.676 1.00 72.00 312 PHE B C 1
ATOM 9038 O O . PHE B 1 318 ? 79.485 85.400 1.822 1.00 78.22 312 PHE B O 1
ATOM 9055 N N . SER B 1 319 ? 79.253 85.659 -0.406 1.00 76.07 313 SER B N 1
ATOM 9056 C CA . SER B 1 319 ? 78.751 87.025 -0.330 1.00 75.05 313 SER B CA 1
ATOM 9057 C C . SER B 1 319 ? 77.388 87.153 -0.991 1.00 72.21 313 SER B C 1
ATOM 9058 O O . SER B 1 319 ? 77.183 86.677 -2.103 1.00 77.21 313 SER B O 1
ATOM 9066 N N . ASN B 1 320 ? 76.464 87.802 -0.294 1.00 67.38 314 ASN B N 1
ATOM 9067 C CA . ASN B 1 320 ? 75.169 88.152 -0.856 1.00 69.87 314 ASN B CA 1
ATOM 9068 C C . ASN B 1 320 ? 74.895 89.616 -0.558 1.00 74.70 314 ASN B C 1
ATOM 9069 O O . ASN B 1 320 ? 73.775 90.007 -0.225 1.00 72.70 314 ASN B O 1
ATOM 9080 N N . GLN B 1 321 ? 75.946 90.419 -0.679 1.00 76.02 315 GLN B N 1
ATOM 9081 C CA . GLN B 1 321 ? 75.887 91.832 -0.339 1.00 79.70 315 GLN B CA 1
ATOM 9082 C C . GLN B 1 321 ? 75.240 92.643 -1.454 1.00 73.76 315 GLN B C 1
ATOM 9083 O O . GLN B 1 321 ? 74.565 93.637 -1.194 1.00 69.00 315 GLN B O 1
ATOM 9097 N N . LYS B 1 322 ? 75.442 92.211 -2.693 1.00 77.11 316 LYS B N 1
ATOM 9098 C CA . LYS B 1 322 ? 74.884 92.913 -3.844 1.00 79.18 316 LYS B CA 1
ATOM 9099 C C . LYS B 1 322 ? 73.361 92.948 -3.775 1.00 77.98 316 LYS B C 1
ATOM 9100 O O . LYS B 1 322 ? 72.742 93.979 -4.038 1.00 75.23 316 LYS B O 1
ATOM 9119 N N . LEU B 1 323 ? 72.764 91.819 -3.410 1.00 77.56 317 LEU B N 1
ATOM 9120 C CA . LEU B 1 323 ? 71.317 91.737 -3.260 1.00 74.23 317 LEU B CA 1
ATOM 9121 C C . LEU B 1 323 ? 70.844 92.429 -1.987 1.00 78.76 317 LEU B C 1
ATOM 9122 O O . LEU B 1 323 ? 69.784 93.055 -1.976 1.00 78.00 317 LEU B O 1
ATOM 9138 N N . ARG B 1 324 ? 71.624 92.310 -0.915 1.00 81.32 318 ARG B N 1
ATOM 9139 C CA . ARG B 1 324 ? 71.286 92.973 0.341 1.00 74.19 318 ARG B CA 1
ATOM 9140 C C . ARG B 1 324 ? 71.351 94.489 0.175 1.00 73.01 318 ARG B C 1
ATOM 9141 O O . ARG B 1 324 ? 70.505 95.211 0.698 1.00 68.98 318 ARG B O 1
ATOM 9162 N N . ASP B 1 325 ? 72.345 94.962 -0.573 1.00 77.39 319 ASP B N 1
ATOM 9163 C CA . ASP B 1 325 ? 72.481 96.388 -0.860 1.00 74.48 319 ASP B CA 1
ATOM 9164 C C . ASP B 1 325 ? 71.234 96.933 -1.552 1.00 76.76 319 ASP B C 1
ATOM 9165 O O . ASP B 1 325 ? 70.959 98.133 -1.499 1.00 72.46 319 ASP B O 1
ATOM 9174 N N . LEU B 1 326 ? 70.485 96.044 -2.201 1.00 80.33 320 LEU B N 1
ATOM 9175 C CA . LEU B 1 326 ? 69.222 96.411 -2.830 1.00 77.82 320 LEU B CA 1
ATOM 9176 C C . LEU B 1 326 ? 68.062 96.249 -1.851 1.00 76.72 320 LEU B C 1
ATOM 9177 O O . LEU B 1 326 ? 66.897 96.269 -2.246 1.00 76.49 320 LEU B O 1
ATOM 9193 N N . GLY B 1 327 ? 68.390 96.090 -0.571 1.00 81.49 321 GLY B N 1
ATOM 9194 C CA . GLY B 1 327 ? 67.387 96.034 0.478 1.00 79.27 321 GLY B CA 1
ATOM 9195 C C . GLY B 1 327 ? 66.606 94.734 0.517 1.00 78.70 321 GLY B C 1
ATOM 9196 O O . GLY B 1 327 ? 65.383 94.749 0.652 1.00 78.87 321 GLY B O 1
ATOM 9200 N N . LEU B 1 328 ? 67.313 93.612 0.399 1.00 79.44 322 LEU B N 1
ATOM 9201 C CA . LEU B 1 328 ? 66.683 92.295 0.430 1.00 78.87 322 LEU B CA 1
ATOM 9202 C C . LEU B 1 328 ? 66.973 91.565 1.738 1.00 78.94 322 LEU B C 1
ATOM 9203 O O . LEU B 1 328 ? 68.122 91.234 2.034 1.00 76.25 322 LEU B O 1
ATOM 9219 N N . GLU B 1 329 ? 65.919 91.314 2.510 1.00 79.52 323 GLU B N 1
ATOM 9220 C CA . GLU B 1 329 ? 66.021 90.562 3.755 1.00 75.80 323 GLU B CA 1
ATOM 9221 C C . GLU B 1 329 ? 65.731 89.086 3.507 1.00 74.01 323 GLU B C 1
ATOM 9222 O O . GLU B 1 329 ? 64.586 88.704 3.261 1.00 70.92 323 GLU B O 1
ATOM 9226 N N . PHE B 1 330 ? 66.770 88.260 3.575 1.00 72.53 324 PHE B N 1
ATOM 9227 C CA . PHE B 1 330 ? 66.639 86.835 3.284 1.00 73.58 324 PHE B CA 1
ATOM 9228 C C . PHE B 1 330 ? 65.897 86.078 4.380 1.00 71.51 324 PHE B C 1
ATOM 9229 O O . PHE B 1 330 ? 66.126 86.299 5.567 1.00 82.35 324 PHE B O 1
ATOM 9246 N N . ARG B 1 331 ? 65.002 85.188 3.967 1.00 64.51 325 ARG B N 1
ATOM 9247 C CA . ARG B 1 331 ? 64.295 84.317 4.894 1.00 69.23 325 ARG B CA 1
ATOM 9248 C C . ARG B 1 331 ? 65.198 83.157 5.307 1.00 73.08 325 ARG B C 1
ATOM 9249 O O . ARG B 1 331 ? 65.832 82.544 4.453 1.00 67.88 325 ARG B O 1
ATOM 9270 N N . PRO B 1 332 ? 65.264 82.848 6.615 1.00 83.87 326 PRO B N 1
ATOM 9271 C CA . PRO B 1 332 ? 66.086 81.712 7.055 1.00 76.95 326 PRO B CA 1
ATOM 9272 C C . PRO B 1 332 ? 65.734 80.400 6.355 1.00 77.23 326 PRO B C 1
ATOM 9273 O O . PRO B 1 332 ? 64.575 80.177 6.000 1.00 74.27 326 PRO B O 1
ATOM 9284 N N . VAL B 1 333 ? 66.735 79.546 6.159 1.00 69.49 327 VAL B N 1
ATOM 9285 C CA . VAL B 1 333 ? 66.530 78.257 5.511 1.00 67.65 327 VAL B CA 1
ATOM 9286 C C . VAL B 1 333 ? 65.558 77.389 6.301 1.00 59.13 327 VAL B C 1
ATOM 9287 O O . VAL B 1 333 ? 64.645 76.793 5.735 1.00 62.95 327 VAL B O 1
ATOM 9300 N N . SER B 1 334 ? 65.763 77.324 7.611 1.00 78.50 328 SER B N 1
ATOM 9301 C CA . SER B 1 334 ? 64.928 76.508 8.486 1.00 72.84 328 SER B CA 1
ATOM 9302 C C . SER B 1 334 ? 63.455 76.886 8.371 1.00 67.35 328 SER B C 1
ATOM 9303 O O . SER B 1 334 ? 62.583 76.017 8.344 1.00 66.31 328 SER B O 1
ATOM 9311 N N . GLN B 1 335 ? 63.184 78.186 8.301 1.00 68.23 329 GLN B N 1
ATOM 9312 C CA . GLN B 1 335 ? 61.821 78.672 8.138 1.00 72.19 329 GLN B CA 1
ATOM 9313 C C . GLN B 1 335 ? 61.261 78.283 6.772 1.00 72.67 329 GLN B C 1
ATOM 9314 O O . GLN B 1 335 ? 60.081 77.954 6.649 1.00 70.27 329 GLN B O 1
ATOM 9328 N N . SER B 1 336 ? 62.112 78.318 5.750 1.00 71.48 330 SER B N 1
ATOM 9329 C CA . SER B 1 336 ? 61.682 78.006 4.390 1.00 70.58 330 SER B CA 1
ATOM 9330 C C . SER B 1 336 ? 61.528 76.501 4.209 1.00 70.30 330 SER B C 1
ATOM 9331 O O . SER B 1 336 ? 60.654 76.044 3.473 1.00 71.98 330 SER B O 1
ATOM 9339 N N . LEU B 1 337 ? 62.382 75.734 4.881 1.00 66.65 331 LEU B N 1
ATOM 9340 C CA . LEU B 1 337 ? 62.301 74.280 4.826 1.00 69.78 331 LEU B CA 1
ATOM 9341 C C . LEU B 1 337 ? 61.002 73.807 5.460 1.00 73.25 331 LEU B C 1
ATOM 9342 O O . LEU B 1 337 ? 60.452 72.774 5.080 1.00 69.10 331 LEU B O 1
ATOM 9358 N N . TYR B 1 338 ? 60.510 74.578 6.424 1.00 80.84 332 TYR B N 1
ATOM 9359 C CA . TYR B 1 338 ? 59.287 74.231 7.133 1.00 79.29 332 TYR B CA 1
ATOM 9360 C C . TYR B 1 338 ? 58.079 74.471 6.238 1.00 75.06 332 TYR B C 1
ATOM 9361 O O . TYR B 1 338 ? 57.174 73.641 6.165 1.00 78.60 332 TYR B O 1
ATOM 9379 N N . ASP B 1 339 ? 58.079 75.605 5.547 1.00 70.84 333 ASP B N 1
ATOM 9380 C CA . ASP B 1 339 ? 56.998 75.942 4.629 1.00 80.50 333 ASP B CA 1
ATOM 9381 C C . ASP B 1 339 ? 56.927 74.933 3.483 1.00 81.91 333 ASP B C 1
ATOM 9382 O O . ASP B 1 339 ? 55.863 74.711 2.906 1.00 79.98 333 ASP B O 1
ATOM 9391 N N . THR B 1 340 ? 58.064 74.324 3.162 1.00 79.85 334 THR B N 1
ATOM 9392 C CA . THR B 1 340 ? 58.125 73.308 2.117 1.00 78.28 334 THR B CA 1
ATOM 9393 C C . THR B 1 340 ? 57.373 72.052 2.541 1.00 79.41 334 THR B C 1
ATOM 9394 O O . THR B 1 340 ? 56.472 71.595 1.839 1.00 78.05 334 THR B O 1
ATOM 9405 N N . VAL B 1 341 ? 57.750 71.497 3.690 1.00 84.32 335 VAL B N 1
ATOM 9406 C CA . VAL B 1 341 ? 57.120 70.280 4.192 1.00 81.12 335 VAL B CA 1
ATOM 9407 C C . VAL B 1 341 ? 55.635 70.514 4.435 1.00 78.91 335 VAL B C 1
ATOM 9408 O O . VAL B 1 341 ? 54.811 69.635 4.180 1.00 74.86 335 VAL B O 1
ATOM 9421 N N . LYS B 1 342 ? 55.297 71.705 4.919 1.00 77.66 336 LYS B N 1
ATOM 9422 C CA . LYS B 1 342 ? 53.904 72.056 5.161 1.00 80.62 336 LYS B CA 1
ATOM 9423 C C . LYS B 1 342 ? 53.155 72.180 3.844 1.00 87.27 336 LYS B C 1
ATOM 9424 O O . LYS B 1 342 ? 51.964 71.881 3.770 1.00 90.31 336 LYS B O 1
ATOM 9443 N N . ASN B 1 343 ? 53.861 72.613 2.805 1.00 94.65 337 ASN B N 1
ATOM 9444 C CA . ASN B 1 343 ? 53.271 72.755 1.480 1.00 85.29 337 ASN B CA 1
ATOM 9445 C C . ASN B 1 343 ? 53.113 71.404 0.794 1.00 83.60 337 ASN B C 1
ATOM 9446 O O . ASN B 1 343 ? 52.082 71.131 0.183 1.00 88.47 337 ASN B O 1
ATOM 9457 N N . LEU B 1 344 ? 54.137 70.562 0.902 1.00 81.51 338 LEU B N 1
ATOM 9458 C CA . LEU B 1 344 ? 54.116 69.243 0.277 1.00 85.24 338 LEU B CA 1
ATOM 9459 C C . LEU B 1 344 ? 52.987 68.389 0.834 1.00 85.78 338 LEU B C 1
ATOM 9460 O O . LEU B 1 344 ? 52.342 67.639 0.103 1.00 89.02 338 LEU B O 1
ATOM 9476 N N . GLN B 1 345 ? 52.758 68.505 2.136 1.00 88.64 339 GLN B N 1
ATOM 9477 C CA . GLN B 1 345 ? 51.690 67.768 2.792 1.00 85.67 339 GLN B CA 1
ATOM 9478 C C . GLN B 1 345 ? 50.330 68.258 2.309 1.00 84.77 339 GLN B C 1
ATOM 9479 O O . GLN B 1 345 ? 49.435 67.460 2.030 1.00 82.82 339 GLN B O 1
ATOM 9493 N N . GLU B 1 346 ? 50.187 69.576 2.203 1.00 86.01 340 GLU B N 1
ATOM 9494 C CA . GLU B 1 346 ? 48.934 70.188 1.772 1.00 86.62 340 GLU B CA 1
ATOM 9495 C C . GLU B 1 346 ? 48.573 69.797 0.345 1.00 89.32 340 GLU B C 1
ATOM 9496 O O . GLU B 1 346 ? 47.401 69.819 -0.032 1.00 96.81 340 GLU B O 1
ATOM 9508 N N . LYS B 1 347 ? 49.585 69.439 -0.441 1.00 91.13 341 LYS B N 1
ATOM 9509 C CA . LYS B 1 347 ? 49.400 69.150 -1.860 1.00 85.66 341 LYS B CA 1
ATOM 9510 C C . LYS B 1 347 ? 49.510 67.655 -2.162 1.00 85.35 341 LYS B C 1
ATOM 9511 O O . LYS B 1 347 ? 49.633 67.256 -3.320 1.00 93.32 341 LYS B O 1
ATOM 9530 N N . GLY B 1 348 ? 49.460 66.834 -1.118 1.00 79.38 342 GLY B N 1
ATOM 9531 C CA . GLY B 1 348 ? 49.370 65.394 -1.282 1.00 82.09 342 GLY B CA 1
ATOM 9532 C C . GLY B 1 348 ? 50.692 64.707 -1.565 1.00 80.32 342 GLY B C 1
ATOM 9533 O O . GLY B 1 348 ? 50.749 63.480 -1.648 1.00 77.57 342 GLY B O 1
ATOM 9537 N N . HIS B 1 349 ? 51.755 65.491 -1.713 1.00 81.66 343 HIS B N 1
ATOM 9538 C CA . HIS B 1 349 ? 53.071 64.938 -2.019 1.00 84.77 343 HIS B CA 1
ATOM 9539 C C . HIS B 1 349 ? 53.633 64.154 -0.835 1.00 91.47 343 HIS B C 1
ATOM 9540 O O . HIS B 1 349 ? 54.462 63.260 -1.013 1.00 85.41 343 HIS B O 1
ATOM 9554 N N . LEU B 1 350 ? 53.181 64.501 0.368 1.00 91.66 344 LEU B N 1
ATOM 9555 C CA . LEU B 1 350 ? 53.598 63.811 1.585 1.00 85.78 344 LEU B CA 1
ATOM 9556 C C . LEU B 1 350 ? 52.390 63.472 2.455 1.00 91.87 344 LEU B C 1
ATOM 9557 O O . LEU B 1 350 ? 51.454 64.266 2.553 1.00 95.53 344 LEU B O 1
ATOM 9573 N N . PRO B 1 351 ? 52.405 62.290 3.096 1.00 89.35 345 PRO B N 1
ATOM 9574 C CA . PRO B 1 351 ? 51.287 61.912 3.968 1.00 91.98 345 PRO B CA 1
ATOM 9575 C C . PRO B 1 351 ? 51.304 62.653 5.303 1.00 92.23 345 PRO B C 1
ATOM 9576 O O . PRO B 1 351 ? 52.179 63.493 5.516 1.00 90.85 345 PRO B O 1
#